Protein 4XG0 (pdb70)

Organism: Bordetella bronchiseptica (strain ATCC BAA-588 / NCTC 13252 / RB50) (NCBI:txid257310)

InterPro domains:
  IPR010737 Four-carbon acid sugar kinase, N-terminal domain [PF07005] (6-223)
  IPR031475 Four-carbon acid sugar kinase, nucleotide binding domain [PF17042] (238-391)
  IPR037051 Four-carbon acid sugar kinase, N-terminal domain superfamily [G3DSA:3.40.50.10840] (3-231)
  IPR042213 Four-carbon acid sugar kinase, nucleotide binding domain superfamily [G3DSA:3.40.980.20] (232-399)

Foldseek 3Di:
DAAAEEEEEAAQVQQVLLQVLLVLQAFAEEEDNAACPVVLVDCCSRVGHYYTHHHVFLLPDLVVSLVSLLVRLLVCVVRPHQAYEYAYALLQRGSRQSNQVSNLVSLHPLAAEEEFAAAQVQQWWADQQFTDRHPHGSCVDCQCPDPRTRDDGRRVCVVNVFEEDEADDPDALCNVLVVSSVRPRYYYYTDNDLVRLLSPLLVLLVVTRRYYYYYHSSNRNSVSQNVLLVVQDAAEEEEEADPAVLLVLLVVVVVVVPAAEDEDDLALLVPVVNLVVSLVVHVYHYYHFDDAHRPPDDRLHRLLSSLLSVLVCCVPPNYLAYEYEAPSNVVNVCVNQVFPDFAFDAALDVQWTWGATHDGDRGGGIYTYHYSNDDHNNSVVSVRSSSSRHHGD

Solvent-accessible surface area: 16261 Å² total; per-residue (Å²): 116,19,18,31,0,0,0,3,0,6,36,90,109,5,0,18,72,0,4,70,47,0,76,163,9,18,5,50,34,67,85,13,103,26,27,0,99,152,17,36,86,73,118,42,18,69,73,2,21,0,1,0,0,1,5,100,0,36,82,79,69,56,79,86,0,10,44,47,0,119,27,14,0,80,96,0,104,78,38,41,4,84,39,1,0,4,16,5,10,12,8,6,68,29,19,12,93,30,5,2,39,12,2,23,116,24,12,14,179,90,2,0,1,0,0,1,0,1,52,27,121,69,28,62,10,2,76,141,0,26,0,46,32,41,124,124,29,0,49,115,18,96,15,36,107,26,131,104,24,71,8,118,55,8,60,0,11,87,54,6,69,31,45,64,25,39,33,109,115,71,18,63,39,43,82,1,3,165,63,0,32,94,17,44,70,15,0,0,1,26,1,100,66,86,58,35,1,56,52,0,0,81,0,0,20,97,30,14,88,76,0,2,0,2,0,2,8,8,0,0,16,14,0,0,89,23,8,1,21,63,83,33,77,36,15,0,2,0,0,0,14,12,71,116,77,24,0,70,107,2,1,56,8,7,90,162,68,58,9,160,27,11,63,6,75,59,79,71,0,51,45,62,190,44,7,51,66,23,36,88,141,57,122,15,14,0,0,24,0,23,125,47,125,3,96,86,100,90,77,57,7,10,6,45,48,0,0,102,0,0,6,109,16,11,83,94,108,28,18,12,0,1,0,0,0,4,47,78,0,12,76,13,2,25,72,18,0,117,16,100,22,55,46,126,61,75,90,19,45,44,51,0,45,3,0,24,6,47,36,40,97,12,66,43,21,13,2,0,22,7,62,6,45,92,34,139,108,64,4,1,52,105,0,8,53,24,3,39,22,34,53,52,161

Secondary structure (DSSP, 8-state):
----EEEEESSHHHHHHHHHHHHHTT--EEE-SS-HHHHHHSGGGTT-SEEEEE---TTS-HHHHHHHHHHHHHHHHHTT--EEEEE--TT--SSHHHHHHHHHHHH-TT-EEEEE--BGGGTEEEETTEEEETTEEGGGSGGGG-SSS-----BHHHHHT-EEE---TT--HHHHHHHHHHTTTEEEE-BSSHHHHHHHHHHHHHHGGGEEEEE-HHHHHHHHHHHHHTT--SPEEEEE---SHHHHHHHHHHHHTT-EEE---HHHHT-HHHHHHHHHH--EEEEEPPSS--TTS-TTHHHHHHHHHHHHHHHHT--SEEEEESHHHHHHHHHHTT--EEEEEEEEETTEEEEEEESSTTTT-EEEEE-TT-S-TTHHHHHHHHHHTS---

Structure (mmCIF, N/CA/C/O backbone):
data_4XG0
#
_entry.id   4XG0
#
_cell.length_a   63.064
_cell.length_b   92.903
_cell.length_c   133.157
_cell.angle_alpha   90.000
_cell.angle_beta   90.000
_cell.angle_gamma   90.000
#
_symmetry.space_group_name_H-M   'C 2 2 21'
#
loop_
_entity.id
_entity.type
_entity.pdbx_description
1 polymer 'Uncharacterized protein'
2 non-polymer 'CITRIC ACID'
3 non-polymer 'CHLORIDE ION'
4 non-polymer 'SULFATE ION'
5 water water
#
loop_
_atom_site.group_PDB
_atom_site.id
_atom_site.type_symbol
_atom_site.label_atom_id
_atom_site.label_alt_id
_atom_site.label_comp_id
_atom_site.label_asym_id
_atom_site.label_entity_id
_atom_site.label_seq_id
_atom_site.pdbx_PDB_ins_code
_atom_site.Cartn_x
_atom_site.Cartn_y
_atom_site.Cartn_z
_atom_site.occupancy
_atom_site.B_iso_or_equiv
_atom_site.auth_seq_id
_atom_site.auth_comp_id
_atom_site.auth_asym_id
_atom_site.auth_atom_id
_atom_site.pdbx_PDB_model_num
ATOM 1 N N . GLY A 1 24 ? -5.919 7.384 -13.147 1.00 50.32 2 GLY A N 1
ATOM 2 C CA . GLY A 1 24 ? -6.497 6.061 -12.998 1.00 48.00 2 GLY A CA 1
ATOM 3 C C . GLY A 1 24 ? -6.218 5.187 -14.211 1.00 46.54 2 GLY A C 1
ATOM 4 O O . GLY A 1 24 ? -6.167 5.673 -15.355 1.00 47.79 2 GLY A O 1
ATOM 7 N N . GLY A 1 25 ? -6.033 3.891 -13.966 1.00 57.35 3 GLY A N 1
ATOM 8 C CA . GLY A 1 25 ? -5.746 2.949 -15.032 1.00 56.82 3 GLY A CA 1
ATOM 9 C C . GLY A 1 25 ? -4.285 3.035 -15.449 1.00 45.03 3 GLY A C 1
ATOM 10 O O . GLY A 1 25 ? -3.550 3.909 -14.977 1.00 49.04 3 GLY A O 1
ATOM 14 N N . PRO A 1 26 ? -3.847 2.120 -16.316 1.00 34.90 4 PRO A N 1
ATOM 15 C CA . PRO A 1 26 ? -2.416 2.030 -16.643 1.00 36.16 4 PRO A CA 1
ATOM 16 C C . PRO A 1 26 ? -1.879 3.307 -17.274 1.00 41.67 4 PRO A C 1
ATOM 17 O O . PRO A 1 26 ? -2.434 3.826 -18.250 1.00 44.40 4 PRO A O 1
ATOM 28 N N . TYR A 1 27 ? -0.813 3.817 -16.690 1.00 28.39 5 TYR A N 1
ATOM 29 C CA . TYR A 1 27 ? -0.184 5.041 -17.159 1.00 30.51 5 TYR A CA 1
ATOM 30 C C . TYR A 1 27 ? 1.168 4.776 -17.823 1.00 32.56 5 TYR A C 1
ATOM 31 O O . TYR A 1 27 ? 1.500 5.405 -18.832 1.00 25.39 5 TYR A O 1
ATOM 49 N N . ILE A 1 28 ? 1.946 3.852 -17.258 1.00 28.20 6 ILE A N 1
ATOM 50 C CA . ILE A 1 28 ? 3.292 3.545 -17.757 1.00 22.46 6 ILE A CA 1
ATOM 51 C C . ILE A 1 28 ? 3.355 2.103 -18.142 1.00 24.75 6 ILE A C 1
ATOM 52 O O . ILE A 1 28 ? 2.876 1.244 -17.425 1.00 25.07 6 ILE A O 1
ATOM 68 N N . GLY A 1 29 ? 3.910 1.825 -19.308 1.00 24.58 7 GLY A N 1
ATOM 69 C CA . GLY A 1 29 ? 4.187 0.466 -19.719 1.00 28.24 7 GLY A CA 1
ATOM 70 C C . GLY A 1 29 ? 5.694 0.237 -19.773 1.00 27.83 7 GLY A C 1
ATOM 71 O O . GLY A 1 29 ? 6.429 1.075 -20.289 1.00 28.22 7 GLY A O 1
ATOM 75 N N . ILE A 1 30 ? 6.143 -0.893 -19.236 1.00 24.74 8 ILE A N 1
ATOM 76 C CA . ILE A 1 30 ? 7.538 -1.320 -19.286 1.00 24.03 8 ILE A CA 1
ATOM 77 C C . ILE A 1 30 ? 7.645 -2.607 -20.133 1.00 26.95 8 ILE A C 1
ATOM 78 O O . ILE A 1 30 ? 7.088 -3.641 -19.785 1.00 27.24 8 ILE A O 1
ATOM 94 N N . VAL A 1 31 ? 8.329 -2.530 -21.280 1.00 26.14 9 VAL A N 1
ATOM 95 C CA . VAL A 1 31 ? 8.612 -3.705 -22.107 1.00 28.04 9 VAL A CA 1
ATOM 96 C C . VAL A 1 31 ? 10.086 -4.134 -21.947 1.00 27.07 9 VAL A C 1
ATOM 97 O O . VAL A 1 31 ? 10.986 -3.418 -22.387 1.00 26.03 9 VAL A O 1
ATOM 110 N N . ALA A 1 32 ? 10.326 -5.277 -21.303 1.00 27.72 10 ALA A N 1
ATOM 111 C CA . ALA A 1 32 ? 11.678 -5.803 -21.126 1.00 27.34 10 ALA A CA 1
ATOM 112 C C . ALA A 1 32 ? 11.891 -7.055 -21.935 1.00 31.11 10 ALA A C 1
ATOM 113 O O . ALA A 1 32 ? 10.963 -7.830 -22.130 1.00 30.98 10 ALA A O 1
ATOM 120 N N . ASP A 1 33 ? 13.122 -7.279 -22.391 1.00 29.79 11 ASP A N 1
ATOM 121 C CA . ASP A 1 33 ? 13.370 -8.449 -23.202 1.00 37.10 11 ASP A CA 1
ATOM 122 C C . ASP A 1 33 ? 13.672 -9.729 -22.414 1.00 32.85 11 ASP A C 1
ATOM 123 O O . ASP A 1 33 ? 13.802 -10.797 -22.999 1.00 33.82 11 ASP A O 1
ATOM 132 N N . ASP A 1 34 ? 13.751 -9.669 -21.093 1.00 31.18 12 ASP A N 1
ATOM 133 C CA . ASP A 1 34 ? 13.894 -10.910 -20.364 1.00 34.67 12 ASP A CA 1
ATOM 134 C C . ASP A 1 34 ? 13.258 -10.797 -18.980 1.00 33.36 12 ASP A C 1
ATOM 135 O O . ASP A 1 34 ? 12.895 -9.704 -18.544 1.00 30.08 12 ASP A O 1
ATOM 144 N N . LEU A 1 35 ? 13.090 -11.939 -18.327 1.00 33.10 13 LEU A N 1
ATOM 145 C CA . LEU A 1 35 ? 12.377 -11.984 -17.055 1.00 33.88 13 LEU A CA 1
ATOM 146 C C . LEU A 1 35 ? 13.120 -11.247 -15.953 1.00 30.94 13 LEU A C 1
ATOM 147 O O . LEU A 1 35 ? 12.517 -10.547 -15.144 1.00 29.86 13 LEU A O 1
ATOM 163 N N . THR A 1 36 ? 14.432 -11.418 -15.905 1.00 30.59 14 THR A N 1
ATOM 164 C CA . THR A 1 36 ? 15.213 -10.803 -14.854 1.00 28.97 14 THR A CA 1
ATOM 165 C C . THR A 1 36 ? 15.066 -9.282 -14.942 1.00 26.87 14 THR A C 1
ATOM 166 O O . THR A 1 36 ? 14.843 -8.604 -13.944 1.00 25.62 14 THR A O 1
ATOM 177 N N . GLY A 1 37 ? 15.187 -8.751 -16.155 1.00 26.61 15 GLY A N 1
ATOM 178 C CA . GLY A 1 37 ? 15.115 -7.319 -16.370 1.00 24.84 15 GLY A CA 1
ATOM 179 C C . GLY A 1 37 ? 13.735 -6.746 -16.088 1.00 24.50 15 GLY A C 1
ATOM 180 O O . GLY A 1 37 ? 13.606 -5.655 -15.525 1.00 24.78 15 GLY A O 1
ATOM 184 N N A SER A 1 38 ? 12.697 -7.499 -16.448 0.39 27.35 16 SER A N 1
ATOM 185 N N B SER A 1 38 ? 12.699 -7.468 -16.486 0.61 26.55 16 SER A N 1
ATOM 186 C CA A SER A 1 38 ? 11.326 -7.059 -16.215 0.39 27.42 16 SER A CA 1
ATOM 187 C CA B SER A 1 38 ? 11.355 -7.015 -16.208 0.61 26.08 16 SER A CA 1
ATOM 188 C C A SER A 1 38 ? 11.007 -6.925 -14.722 0.39 28.36 16 SER A C 1
ATOM 189 C C B SER A 1 38 ? 11.143 -6.837 -14.699 0.61 28.93 16 SER A C 1
ATOM 190 O O A SER A 1 38 ? 10.302 -6.001 -14.317 0.39 27.86 16 SER A O 1
ATOM 191 O O B SER A 1 38 ? 10.641 -5.802 -14.264 0.61 23.98 16 SER A O 1
ATOM 206 N N . GLY A 1 39 ? 11.537 -7.835 -13.913 1.00 26.00 17 GLY A N 1
ATOM 207 C CA . GLY A 1 39 ? 11.307 -7.804 -12.469 1.00 25.50 17 GLY A CA 1
ATOM 208 C C . GLY A 1 39 ? 12.140 -6.729 -11.805 1.00 24.73 17 GLY A C 1
ATOM 209 O O . GLY A 1 39 ? 11.711 -6.036 -10.885 1.00 23.33 17 GLY A O 1
ATOM 214 N N . ASP A 1 40 ? 13.377 -6.574 -12.255 1.00 23.12 18 ASP A N 1
ATOM 215 C CA . ASP A 1 40 ? 14.222 -5.598 -11.611 1.00 21.54 18 ASP A CA 1
ATOM 216 C C . ASP A 1 40 ? 13.693 -4.188 -11.845 1.00 21.77 18 ASP A C 1
ATOM 217 O O . ASP A 1 40 ? 13.618 -3.383 -10.906 1.00 23.77 18 ASP A O 1
ATOM 226 N N . THR A 1 41 ? 13.294 -3.893 -13.085 1.00 20.83 19 THR A N 1
ATOM 227 C CA . THR A 1 41 ? 12.824 -2.546 -13.433 1.00 21.50 19 THR A CA 1
ATOM 228 C C . THR A 1 41 ? 11.499 -2.272 -12.733 1.00 21.00 19 THR A C 1
ATOM 229 O O . THR A 1 41 ? 11.300 -1.226 -12.116 1.00 21.50 19 THR A O 1
ATOM 240 N N . ALA A 1 42 ? 10.614 -3.256 -12.768 1.00 21.28 20 ALA A N 1
ATOM 241 C CA . ALA A 1 42 ? 9.318 -3.085 -12.110 1.00 20.48 20 ALA A CA 1
ATOM 242 C C . ALA A 1 42 ? 9.454 -2.744 -10.629 1.00 19.38 20 ALA A C 1
ATOM 243 O O . ALA A 1 42 ? 8.697 -1.912 -10.127 1.00 18.67 20 ALA A O 1
ATOM 250 N N . VAL A 1 43 ? 10.385 -3.367 -9.910 1.00 19.34 21 VAL A N 1
ATOM 251 C CA . VAL A 1 43 ? 10.481 -3.063 -8.460 1.00 18.74 21 VAL A CA 1
ATOM 252 C C . VAL A 1 43 ? 10.932 -1.618 -8.243 1.00 16.48 21 VAL A C 1
ATOM 253 O O . VAL A 1 43 ? 10.561 -0.970 -7.287 1.00 19.24 21 VAL A O 1
ATOM 266 N N . GLN A 1 44 ? 11.704 -1.086 -9.192 1.00 19.76 22 GLN A N 1
ATOM 267 C CA . GLN A 1 44 ? 12.065 0.321 -9.083 1.00 18.00 22 GLN A CA 1
ATOM 268 C C . GLN A 1 44 ? 10.900 1.251 -9.146 1.00 21.01 22 GLN A C 1
ATOM 269 O O . GLN A 1 44 ? 10.907 2.279 -8.491 1.00 17.71 22 GLN A O 1
ATOM 283 N N . PHE A 1 45 ? 9.878 0.913 -9.953 1.00 21.20 23 PHE A N 1
ATOM 284 C CA . PHE A 1 45 ? 8.663 1.706 -9.949 1.00 17.12 23 PHE A CA 1
ATOM 285 C C . PHE A 1 45 ? 7.872 1.557 -8.680 1.00 18.37 23 PHE A C 1
ATOM 286 O O . PHE A 1 45 ? 7.356 2.546 -8.187 1.00 17.55 23 PHE A O 1
ATOM 303 N N . VAL A 1 46 ? 7.791 0.346 -8.133 1.00 16.12 24 VAL A N 1
ATOM 304 C CA . VAL A 1 46 ? 7.145 0.132 -6.847 1.00 18.79 24 VAL A CA 1
ATOM 305 C C . VAL A 1 46 ? 7.792 0.985 -5.753 1.00 15.47 24 VAL A C 1
ATOM 306 O O . VAL A 1 46 ? 7.104 1.549 -4.866 1.00 19.07 24 VAL A O 1
ATOM 319 N N . ARG A 1 47 ? 9.118 1.074 -5.807 1.00 19.64 25 ARG A N 1
ATOM 320 C CA . ARG A 1 47 ? 9.904 1.770 -4.785 1.00 18.27 25 ARG A CA 1
ATOM 321 C C . ARG A 1 47 ? 9.709 3.273 -4.851 1.00 20.40 25 ARG A C 1
ATOM 322 O O . ARG A 1 47 ? 9.898 3.981 -3.841 1.00 21.97 25 ARG A O 1
ATOM 343 N N . ALA A 1 48 ? 9.190 3.772 -5.968 1.00 18.24 26 ALA A N 1
ATOM 344 C CA . ALA A 1 48 ? 8.832 5.191 -6.129 1.00 16.37 26 ALA A CA 1
ATOM 345 C C . ALA A 1 48 ? 7.328 5.495 -5.924 1.00 18.79 26 ALA A C 1
ATOM 346 O O . ALA A 1 48 ? 6.829 6.606 -6.185 1.00 22.37 26 ALA A O 1
ATOM 353 N N . GLY A 1 49 ? 6.616 4.475 -5.457 1.00 16.97 27 GLY A N 1
ATOM 354 C CA . GLY A 1 49 ? 5.228 4.599 -5.104 1.00 17.53 27 GLY A CA 1
ATOM 355 C C . GLY A 1 49 ? 4.177 4.122 -6.077 1.00 19.44 27 GLY A C 1
ATOM 356 O O . GLY A 1 49 ? 2.994 4.156 -5.758 1.00 19.62 27 GLY A O 1
ATOM 360 N N . TRP A 1 50 ? 4.598 3.707 -7.261 1.00 16.04 28 TRP A N 1
ATOM 361 C CA . TRP A 1 50 ? 3.661 3.247 -8.283 1.00 19.01 28 TRP A CA 1
ATOM 362 C C . TRP A 1 50 ? 3.093 1.857 -7.986 1.00 20.99 28 TRP A C 1
ATOM 363 O O . TRP A 1 50 ? 3.837 0.921 -7.718 1.00 21.66 28 TRP A O 1
ATOM 384 N N . ALA A 1 51 ? 1.777 1.712 -8.085 1.00 19.45 29 ALA A N 1
ATOM 385 C CA . ALA A 1 51 ? 1.151 0.400 -8.054 1.00 21.46 29 ALA A CA 1
ATOM 386 C C . ALA A 1 51 ? 1.505 -0.310 -9.353 1.00 22.49 29 ALA A C 1
ATOM 387 O O . ALA A 1 51 ? 1.156 0.158 -10.447 1.00 22.89 29 ALA A O 1
ATOM 394 N N . THR A 1 52 ? 2.217 -1.427 -9.223 1.00 22.98 30 THR A N 1
ATOM 395 C CA . THR A 1 52 ? 2.921 -2.035 -10.363 1.00 23.53 30 THR A CA 1
ATOM 396 C C . THR A 1 52 ? 2.537 -3.502 -10.507 1.00 25.76 30 THR A C 1
ATOM 397 O O . THR A 1 52 ? 2.532 -4.249 -9.529 1.00 26.28 30 THR A O 1
ATOM 408 N N . GLN A 1 53 ? 2.163 -3.902 -11.714 1.00 27.24 31 GLN A N 1
ATOM 409 C CA . GLN A 1 53 ? 1.837 -5.282 -11.995 1.00 29.51 31 GLN A CA 1
ATOM 410 C C . GLN A 1 53 ? 2.876 -5.873 -12.924 1.00 29.68 31 GLN A C 1
ATOM 411 O O . GLN A 1 53 ? 3.369 -5.173 -13.793 1.00 28.72 31 GLN A O 1
ATOM 425 N N . LEU A 1 54 ? 3.202 -7.141 -12.722 1.00 30.97 32 LEU A N 1
ATOM 426 C CA . LEU A 1 54 ? 4.248 -7.820 -13.492 1.00 31.27 32 LEU A CA 1
ATOM 427 C C . LEU A 1 54 ? 3.687 -9.072 -14.118 1.00 33.96 32 LEU A C 1
ATOM 428 O O . LEU A 1 54 ? 3.000 -9.854 -13.436 1.00 35.50 32 LEU A O 1
ATOM 444 N N . SER A 1 55 ? 3.916 -9.239 -15.423 1.00 36.02 33 SER A N 1
ATOM 445 C CA . SER A 1 55 ? 3.620 -10.496 -16.120 1.00 42.94 33 SER A CA 1
ATOM 446 C C . SER A 1 55 ? 4.914 -11.277 -16.368 1.00 43.92 33 SER A C 1
ATOM 447 O O . SER A 1 55 ? 5.921 -10.704 -16.788 1.00 44.43 33 SER A O 1
ATOM 455 N N . VAL A 1 56 ? 4.871 -12.582 -16.102 1.00 45.85 34 VAL A N 1
ATOM 456 C CA . VAL A 1 56 ? 6.026 -13.454 -16.297 1.00 46.12 34 VAL A CA 1
ATOM 457 C C . VAL A 1 56 ? 6.034 -13.824 -17.761 1.00 48.24 34 VAL A C 1
ATOM 458 O O . VAL A 1 56 ? 6.972 -14.461 -18.255 1.00 54.78 34 VAL A O 1
ATOM 471 N N . GLY A 1 57 ? 4.971 -13.414 -18.448 1.00 51.05 35 GLY A N 1
ATOM 472 C CA . GLY A 1 57 ? 4.928 -13.445 -19.898 1.00 59.64 35 GLY A CA 1
ATOM 473 C C . GLY A 1 57 ? 4.592 -12.078 -20.494 1.00 56.68 35 GLY A C 1
ATOM 474 O O . GLY A 1 57 ? 5.184 -11.048 -20.121 1.00 40.85 35 GLY A O 1
ATOM 478 N N . GLY A 1 58 ? 3.619 -12.072 -21.409 1.00 73.05 36 GLY A N 1
ATOM 479 C CA . GLY A 1 58 ? 3.209 -10.863 -22.110 1.00 68.18 36 GLY A CA 1
ATOM 480 C C . GLY A 1 58 ? 2.044 -10.134 -21.456 1.00 70.14 36 GLY A C 1
ATOM 481 O O . GLY A 1 58 ? 1.607 -10.502 -20.363 1.00 67.96 36 GLY A O 1
ATOM 485 N N . ALA A 1 59 ? 1.523 -9.115 -22.141 1.00 49.90 37 ALA A N 1
ATOM 486 C CA . ALA A 1 59 ? 0.590 -8.169 -21.517 1.00 52.06 37 ALA A CA 1
ATOM 487 C C . ALA A 1 59 ? -0.866 -8.580 -21.635 1.00 56.47 37 ALA A C 1
ATOM 488 O O . ALA A 1 59 ? -1.686 -8.146 -20.837 1.00 52.46 37 ALA A O 1
ATOM 495 N N . GLU A 1 60 ? -1.186 -9.375 -22.652 1.00 62.25 38 GLU A N 1
ATOM 496 C CA . GLU A 1 60 ? -2.569 -9.750 -22.933 1.00 67.89 38 GLU A CA 1
ATOM 497 C C . GLU A 1 60 ? -3.251 -10.287 -21.677 1.00 72.50 38 GLU A C 1
ATOM 498 O O . GLU A 1 60 ? -4.285 -9.774 -21.244 1.00 65.79 38 GLU A O 1
ATOM 510 N N . GLN A 1 61 ? -2.659 -11.330 -21.106 1.00 86.27 39 GLN A N 1
ATOM 511 C CA . GLN A 1 61 ? -3.110 -11.886 -19.837 1.00 89.45 39 GLN A CA 1
ATOM 512 C C . GLN A 1 61 ? -3.464 -10.788 -18.837 1.00 85.39 39 GLN A C 1
ATOM 513 O O . GLN A 1 61 ? -4.573 -10.752 -18.296 1.00 81.01 39 GLN A O 1
ATOM 527 N N . ALA A 1 62 ? -2.505 -9.896 -18.601 1.00 78.19 40 ALA A N 1
ATOM 528 C CA . ALA A 1 62 ? -2.643 -8.839 -17.606 1.00 73.74 40 ALA A CA 1
ATOM 529 C C . ALA A 1 62 ? -3.799 -7.886 -17.911 1.00 68.42 40 ALA A C 1
ATOM 530 O O . ALA A 1 62 ? -4.590 -7.568 -17.023 1.00 67.78 40 ALA A O 1
ATOM 537 N N . LEU A 1 63 ? -3.895 -7.446 -19.166 1.00 53.87 41 LEU A N 1
ATOM 538 C CA . LEU A 1 63 ? -4.814 -6.373 -19.549 1.00 53.14 41 LEU A CA 1
ATOM 539 C C . LEU A 1 63 ? -6.280 -6.816 -19.615 1.00 57.64 41 LEU A C 1
ATOM 540 O O . LEU A 1 63 ? -7.186 -5.988 -19.502 1.00 62.69 41 LEU A O 1
ATOM 556 N N . ALA A 1 64 ? -6.512 -8.116 -19.774 1.00 61.62 42 ALA A N 1
ATOM 557 C CA . ALA A 1 64 ? -7.869 -8.659 -19.769 1.00 68.98 42 ALA A CA 1
ATOM 558 C C . ALA A 1 64 ? -8.466 -8.609 -18.364 1.00 69.86 42 ALA A C 1
ATOM 559 O O . ALA A 1 64 ? -9.664 -8.371 -18.190 1.00 70.90 42 ALA A O 1
ATOM 566 N N . ASP A 1 65 ? -7.620 -8.845 -17.368 1.00 68.08 43 ASP A N 1
ATOM 567 C CA . ASP A 1 65 ? -8.021 -8.823 -15.960 1.00 69.91 43 ASP A CA 1
ATOM 568 C C . ASP A 1 65 ? -8.467 -7.422 -15.545 1.00 68.05 43 ASP A C 1
ATOM 569 O O . ASP A 1 65 ? -7.809 -6.440 -15.866 1.00 66.32 43 ASP A O 1
ATOM 578 N N . PRO A 1 66 ? -9.590 -7.317 -14.823 1.00 78.66 44 PRO A N 1
ATOM 579 C CA . PRO A 1 66 ? -9.941 -5.983 -14.318 1.00 79.83 44 PRO A CA 1
ATOM 580 C C . PRO A 1 66 ? -9.002 -5.446 -13.231 1.00 76.02 44 PRO A C 1
ATOM 581 O O . PRO A 1 66 ? -9.229 -4.340 -12.745 1.00 74.44 44 PRO A O 1
ATOM 592 N N . ALA A 1 67 ? -7.962 -6.194 -12.871 1.00 91.90 45 ALA A N 1
ATOM 593 C CA . ALA A 1 67 ? -7.001 -5.727 -11.872 1.00 87.91 45 ALA A CA 1
ATOM 594 C C . ALA A 1 67 ? -6.007 -4.729 -12.459 1.00 85.89 45 ALA A C 1
ATOM 595 O O . ALA A 1 67 ? -5.262 -4.091 -11.716 1.00 84.32 45 ALA A O 1
ATOM 602 N N . VAL A 1 68 ? -5.987 -4.600 -13.785 1.00 73.72 46 VAL A N 1
ATOM 603 C CA . VAL A 1 68 ? -5.160 -3.585 -14.424 1.00 64.84 46 VAL A CA 1
ATOM 604 C C . VAL A 1 68 ? -5.820 -2.220 -14.332 1.00 62.34 46 VAL A C 1
ATOM 605 O O . VAL A 1 68 ? -5.191 -1.200 -14.589 1.00 66.95 46 VAL A O 1
ATOM 618 N N . ARG A 1 69 ? -7.098 -2.201 -13.984 1.00 72.95 47 ARG A N 1
ATOM 619 C CA . ARG A 1 69 ? -7.755 -0.949 -13.658 1.00 74.88 47 ARG A CA 1
ATOM 620 C C . ARG A 1 69 ? -7.009 -0.383 -12.464 1.00 71.33 47 ARG A C 1
ATOM 621 O O . ARG A 1 69 ? -6.780 0.825 -12.355 1.00 73.52 47 ARG A O 1
ATOM 625 N N . GLN A 1 70 ? -6.619 -1.287 -11.573 1.00 56.63 48 GLN A N 1
ATOM 626 C CA . GLN A 1 70 ? -5.934 -0.921 -10.351 1.00 53.37 48 GLN A CA 1
ATOM 627 C C . GLN A 1 70 ? -4.570 -0.343 -10.701 1.00 42.62 48 GLN A C 1
ATOM 628 O O . GLN A 1 70 ? -4.213 0.737 -10.234 1.00 47.44 48 GLN A O 1
ATOM 632 N N . ALA A 1 71 ? -3.823 -1.061 -11.534 1.00 40.33 49 ALA A N 1
ATOM 633 C CA . ALA A 1 71 ? -2.389 -0.773 -11.704 1.00 33.19 49 ALA A CA 1
ATOM 634 C C . ALA A 1 71 ? -2.066 0.442 -12.552 1.00 35.88 49 ALA A C 1
ATOM 635 O O . ALA A 1 71 ? -2.690 0.690 -13.586 1.00 36.95 49 ALA A O 1
ATOM 642 N N A GLU A 1 72 ? -1.069 1.211 -12.129 0.48 25.30 50 GLU A N 1
ATOM 643 N N B GLU A 1 72 ? -1.066 1.181 -12.077 0.52 25.29 50 GLU A N 1
ATOM 644 C CA A GLU A 1 72 ? -0.625 2.348 -12.920 0.48 24.60 50 GLU A CA 1
ATOM 645 C CA B GLU A 1 72 ? -0.546 2.374 -12.725 0.52 24.10 50 GLU A CA 1
ATOM 646 C C A GLU A 1 72 ? 0.625 2.043 -13.729 0.48 23.52 50 GLU A C 1
ATOM 647 C C B GLU A 1 72 ? 0.563 2.007 -13.717 0.52 23.61 50 GLU A C 1
ATOM 648 O O A GLU A 1 72 ? 0.937 2.754 -14.690 0.48 23.73 50 GLU A O 1
ATOM 649 O O B GLU A 1 72 ? 0.685 2.601 -14.802 0.52 23.67 50 GLU A O 1
ATOM 672 N N . VAL A 1 73 ? 1.340 0.985 -13.358 1.00 23.52 51 VAL A N 1
ATOM 673 C CA . VAL A 1 73 ? 2.492 0.517 -14.176 1.00 23.29 51 VAL A CA 1
ATOM 674 C C . VAL A 1 73 ? 2.315 -0.954 -14.488 1.00 25.22 51 VAL A C 1
ATOM 675 O O . VAL A 1 73 ? 2.012 -1.750 -13.604 1.00 25.87 51 VAL A O 1
ATOM 688 N N . LEU A 1 74 ? 2.482 -1.314 -15.765 1.00 26.27 52 LEU A N 1
ATOM 689 C CA . LEU A 1 74 ? 2.418 -2.715 -16.178 1.00 28.18 52 LEU A CA 1
ATOM 690 C C . LEU A 1 74 ? 3.732 -3.097 -16.834 1.00 29.39 52 LEU A C 1
ATOM 691 O O . LEU A 1 74 ? 4.116 -2.472 -17.807 1.00 27.26 52 LEU A O 1
ATOM 707 N N . ALA A 1 75 ? 4.398 -4.111 -16.277 1.00 27.85 53 ALA A N 1
ATOM 708 C CA . ALA A 1 75 ? 5.682 -4.614 -16.771 1.00 27.56 53 ALA A CA 1
ATOM 709 C C . ALA A 1 75 ? 5.566 -6.012 -17.356 1.00 29.77 53 ALA A C 1
ATOM 710 O O . ALA A 1 75 ? 4.933 -6.915 -16.789 1.00 31.20 53 ALA A O 1
ATOM 717 N N . VAL A 1 76 ? 6.179 -6.200 -18.528 1.00 30.21 54 VAL A N 1
ATOM 718 C CA . VAL A 1 76 ? 6.063 -7.449 -19.245 1.00 32.89 54 VAL A CA 1
ATOM 719 C C . VAL A 1 76 ? 7.425 -7.863 -19.791 1.00 32.11 54 VAL A C 1
ATOM 720 O O . VAL A 1 76 ? 8.298 -7.031 -19.954 1.00 30.41 54 VAL A O 1
ATOM 733 N N . THR A 1 77 ? 7.592 -9.155 -20.042 1.00 34.06 55 THR A N 1
ATOM 734 C CA . THR A 1 77 ? 8.789 -9.631 -20.707 1.00 33.99 55 THR A CA 1
ATOM 735 C C . THR A 1 77 ? 8.422 -10.231 -22.058 1.00 36.06 55 THR A C 1
ATOM 736 O O . THR A 1 77 ? 7.421 -10.959 -22.201 1.00 38.08 55 THR A O 1
ATOM 747 N N . THR A 1 78 ? 9.219 -9.923 -23.062 1.00 35.70 56 THR A N 1
ATOM 748 C CA . THR A 1 78 ? 8.964 -10.477 -24.391 1.00 39.16 56 THR A CA 1
ATOM 749 C C . THR A 1 78 ? 9.733 -11.779 -24.606 1.00 39.06 56 THR A C 1
ATOM 750 O O . THR A 1 78 ? 9.633 -12.383 -25.664 1.00 40.84 56 THR A O 1
ATOM 761 N N . HIS A 1 79 ? 10.514 -12.204 -23.611 1.00 38.38 57 HIS A N 1
ATOM 762 C CA . HIS A 1 79 ? 11.456 -13.337 -23.765 1.00 39.46 57 HIS A CA 1
ATOM 763 C C . HIS A 1 79 ? 12.126 -13.367 -25.131 1.00 40.02 57 HIS A C 1
ATOM 764 O O . HIS A 1 79 ? 12.209 -14.433 -25.750 1.00 42.04 57 HIS A O 1
ATOM 779 N N . SER A 1 80 ? 12.633 -12.226 -25.584 1.00 38.35 58 SER A N 1
ATOM 780 C CA . SER A 1 80 ? 13.076 -12.098 -26.974 1.00 38.96 58 SER A CA 1
ATOM 781 C C . SER A 1 80 ? 14.583 -11.936 -27.176 1.00 38.01 58 SER A C 1
ATOM 782 O O . SER A 1 80 ? 15.037 -11.853 -28.328 1.00 39.28 58 SER A O 1
ATOM 790 N N . ARG A 1 81 ? 15.369 -11.932 -26.099 1.00 36.79 59 ARG A N 1
ATOM 791 C CA . ARG A 1 81 ? 16.813 -11.655 -26.209 1.00 35.85 59 ARG A CA 1
ATOM 792 C C . ARG A 1 81 ? 17.576 -12.661 -27.106 1.00 37.97 59 ARG A C 1
ATOM 793 O O . ARG A 1 81 ? 18.430 -12.264 -27.915 1.00 37.38 59 ARG A O 1
ATOM 814 N N . PRO A 1 82 ? 17.263 -13.965 -26.987 1.00 39.53 60 PRO A N 1
ATOM 815 C CA . PRO A 1 82 ? 17.948 -14.927 -27.867 1.00 46.44 60 PRO A CA 1
ATOM 816 C C . PRO A 1 82 ? 17.236 -15.204 -29.193 1.00 47.16 60 PRO A C 1
ATOM 817 O O . PRO A 1 82 ? 17.658 -16.116 -29.914 1.00 44.82 60 PRO A O 1
ATOM 828 N N . LEU A 1 83 ? 16.196 -14.446 -29.527 1.00 42.66 61 LEU A N 1
ATOM 829 C CA . LEU A 1 83 ? 15.459 -14.689 -30.771 1.00 47.37 61 LEU A CA 1
ATOM 830 C C . LEU A 1 83 ? 16.109 -14.017 -31.968 1.00 46.93 61 LEU A C 1
ATOM 831 O O . LEU A 1 83 ? 16.932 -13.127 -31.815 1.00 42.39 61 LEU A O 1
ATOM 847 N N . ALA A 1 84 ? 15.702 -14.430 -33.166 1.00 54.98 62 ALA A N 1
ATOM 848 C CA . ALA A 1 84 ? 16.148 -13.777 -34.384 1.00 53.19 62 ALA A CA 1
ATOM 849 C C . ALA A 1 84 ? 15.366 -12.487 -34.591 1.00 52.88 62 ALA A C 1
ATOM 850 O O . ALA A 1 84 ? 14.237 -12.347 -34.118 1.00 52.17 62 ALA A O 1
ATOM 857 N N . ALA A 1 85 ? 15.978 -11.557 -35.320 1.00 45.70 63 ALA A N 1
ATOM 858 C CA . ALA A 1 85 ? 15.463 -10.194 -35.475 1.00 44.85 63 ALA A CA 1
ATOM 859 C C . ALA A 1 85 ? 13.960 -10.101 -35.746 1.00 45.45 63 ALA A C 1
ATOM 860 O O . ALA A 1 85 ? 13.219 -9.472 -34.983 1.00 43.49 63 ALA A O 1
ATOM 867 N N . ALA A 1 86 ? 13.499 -10.724 -36.823 1.00 48.99 64 ALA A N 1
ATOM 868 C CA . ALA A 1 86 ? 12.122 -10.545 -37.246 1.00 55.28 64 ALA A CA 1
ATOM 869 C C . ALA A 1 86 ? 11.149 -11.138 -36.226 1.00 50.24 64 ALA A C 1
ATOM 870 O O . ALA A 1 86 ? 10.022 -10.676 -36.105 1.00 53.85 64 ALA A O 1
ATOM 877 N N . ASP A 1 87 ? 11.575 -12.173 -35.511 1.00 49.98 65 ASP A N 1
ATOM 878 C CA . ASP A 1 87 ? 10.708 -12.792 -34.514 1.00 49.68 65 ASP A CA 1
ATOM 879 C C . ASP A 1 87 ? 10.663 -11.909 -33.275 1.00 45.73 65 ASP A C 1
ATOM 880 O O . ASP A 1 87 ? 9.615 -11.748 -32.662 1.00 45.19 65 ASP A O 1
ATOM 889 N N . ALA A 1 88 ? 11.818 -11.366 -32.920 1.00 43.26 66 ALA A N 1
ATOM 890 C CA . ALA A 1 88 ? 11.941 -10.473 -31.771 1.00 39.69 66 ALA A CA 1
ATOM 891 C C . ALA A 1 88 ? 11.111 -9.217 -32.018 1.00 39.35 66 ALA A C 1
ATOM 892 O O . ALA A 1 88 ? 10.363 -8.773 -31.149 1.00 42.65 66 ALA A O 1
ATOM 899 N N . ALA A 1 89 ? 11.266 -8.636 -33.203 1.00 40.55 67 ALA A N 1
ATOM 900 C CA . ALA A 1 89 ? 10.509 -7.458 -33.601 1.00 40.35 67 ALA A CA 1
ATOM 901 C C . ALA A 1 89 ? 9.029 -7.748 -33.504 1.00 47.32 67 ALA A C 1
ATOM 902 O O . ALA A 1 89 ? 8.255 -6.924 -33.002 1.00 48.80 67 ALA A O 1
ATOM 909 N N . ALA A 1 90 ? 8.632 -8.931 -33.966 1.00 44.72 68 ALA A N 1
ATOM 910 C CA . ALA A 1 90 ? 7.227 -9.307 -33.964 1.00 46.76 68 ALA A CA 1
ATOM 911 C C . ALA A 1 90 ? 6.601 -9.223 -32.567 1.00 44.48 68 ALA A C 1
ATOM 912 O O . ALA A 1 90 ? 5.558 -8.595 -32.377 1.00 44.57 68 ALA A O 1
ATOM 919 N N . VAL A 1 91 ? 7.212 -9.899 -31.608 1.00 45.69 69 VAL A N 1
ATOM 920 C CA . VAL A 1 91 ? 6.661 -9.927 -30.255 1.00 40.88 69 VAL A CA 1
ATOM 921 C C . VAL A 1 91 ? 6.620 -8.516 -29.660 1.00 39.77 69 VAL A C 1
ATOM 922 O O . VAL A 1 91 ? 5.639 -8.139 -29.018 1.00 40.11 69 VAL A O 1
ATOM 935 N N . VAL A 1 92 ? 7.669 -7.734 -29.899 1.00 36.80 70 VAL A N 1
ATOM 936 C CA . VAL A 1 92 ? 7.782 -6.371 -29.350 1.00 38.24 70 VAL A CA 1
ATOM 937 C C . VAL A 1 92 ? 6.687 -5.425 -29.898 1.00 39.05 70 VAL A C 1
ATOM 938 O O . VAL A 1 92 ? 6.063 -4.703 -29.151 1.00 40.27 70 VAL A O 1
ATOM 951 N N . ARG A 1 93 ? 6.409 -5.459 -31.197 1.00 37.90 71 ARG A N 1
ATOM 952 C CA . ARG A 1 93 ? 5.394 -4.559 -31.768 1.00 39.52 71 ARG A CA 1
ATOM 953 C C . ARG A 1 93 ? 3.992 -4.881 -31.247 1.00 44.69 71 ARG A C 1
ATOM 954 O O . ARG A 1 93 ? 3.118 -3.997 -31.101 1.00 40.90 71 ARG A O 1
ATOM 975 N N . GLY A 1 94 ? 3.776 -6.161 -30.973 1.00 41.47 72 GLY A N 1
ATOM 976 C CA . GLY A 1 94 ? 2.492 -6.628 -30.499 1.00 42.81 72 GLY A CA 1
ATOM 977 C C . GLY A 1 94 ? 2.222 -6.218 -29.069 1.00 40.06 72 GLY A C 1
ATOM 978 O O . GLY A 1 94 ? 1.082 -5.954 -28.722 1.00 40.87 72 GLY A O 1
ATOM 982 N N . GLU A 1 95 ? 3.263 -6.179 -28.260 1.00 37.11 73 GLU A N 1
ATOM 983 C CA . GLU A 1 95 ? 3.079 -5.798 -26.854 1.00 34.61 73 GLU A CA 1
ATOM 984 C C . GLU A 1 95 ? 2.911 -4.281 -26.783 1.00 35.02 73 GLU A C 1
ATOM 985 O O . GLU A 1 95 ? 2.067 -3.767 -26.028 1.00 35.10 73 GLU A O 1
ATOM 997 N N . VAL A 1 96 ? 3.708 -3.554 -27.564 1.00 34.53 74 VAL A N 1
ATOM 998 C CA . VAL A 1 96 ? 3.596 -2.096 -27.568 1.00 32.58 74 VAL A CA 1
ATOM 999 C C . VAL A 1 96 ? 2.195 -1.664 -28.032 1.00 43.62 74 VAL A C 1
ATOM 1000 O O . VAL A 1 96 ? 1.581 -0.763 -27.443 1.00 34.67 74 VAL A O 1
ATOM 1013 N N . GLU A 1 97 ? 1.656 -2.326 -29.053 1.00 44.13 75 GLU A N 1
ATOM 1014 C CA . GLU A 1 97 ? 0.280 -2.052 -29.463 1.00 44.71 75 GLU A CA 1
ATOM 1015 C C . GLU A 1 97 ? -0.734 -2.296 -28.336 1.00 42.24 75 GLU A C 1
ATOM 1016 O O . GLU A 1 97 ? -1.611 -1.464 -28.068 1.00 41.26 75 GLU A O 1
ATOM 1028 N N . ARG A 1 98 ? -0.627 -3.442 -27.676 1.00 45.12 76 ARG A N 1
ATOM 1029 C CA . ARG A 1 98 ? -1.546 -3.751 -26.579 1.00 39.74 76 ARG A CA 1
ATOM 1030 C C . ARG A 1 98 ? -1.509 -2.682 -25.473 1.00 40.93 76 ARG A C 1
ATOM 1031 O O . ARG A 1 98 ? -2.557 -2.283 -24.956 1.00 41.56 76 ARG A O 1
ATOM 1052 N N . LEU A 1 99 ? -0.308 -2.238 -25.107 1.00 35.94 77 LEU A N 1
ATOM 1053 C CA . LEU A 1 99 ? -0.147 -1.249 -24.032 1.00 33.96 77 LEU A CA 1
ATOM 1054 C C . LEU A 1 99 ? -0.763 0.092 -24.444 1.00 35.94 77 LEU A C 1
ATOM 1055 O O . LEU A 1 99 ? -1.447 0.733 -23.666 1.00 35.77 77 LEU A O 1
ATOM 1071 N N . ARG A 1 100 ? -0.535 0.512 -25.681 1.00 34.68 78 ARG A N 1
ATOM 1072 C CA . ARG A 1 100 ? -1.093 1.778 -26.109 1.00 38.97 78 ARG A CA 1
ATOM 1073 C C . ARG A 1 100 ? -2.613 1.668 -26.178 1.00 43.70 78 ARG A C 1
ATOM 1074 O O . ARG A 1 100 ? -3.336 2.509 -25.638 1.00 44.18 78 ARG A O 1
ATOM 1095 N N . ALA A 1 101 ? -3.097 0.617 -26.833 1.00 45.41 79 ALA A N 1
ATOM 1096 C CA . ALA A 1 101 ? -4.524 0.356 -26.878 1.00 52.68 79 ALA A CA 1
ATOM 1097 C C . ALA A 1 101 ? -5.114 0.462 -25.483 1.00 55.36 79 ALA A C 1
ATOM 1098 O O . ALA A 1 101 ? -6.246 0.929 -25.330 1.00 57.09 79 ALA A O 1
ATOM 1105 N N . ALA A 1 102 ? -4.350 0.040 -24.473 1.00 55.86 80 ALA A N 1
ATOM 1106 C CA . ALA A 1 102 ? -4.844 -0.012 -23.091 1.00 50.93 80 ALA A CA 1
ATOM 1107 C C . ALA A 1 102 ? -4.778 1.321 -22.345 1.00 48.66 80 ALA A C 1
ATOM 1108 O O . ALA A 1 102 ? -5.092 1.377 -21.168 1.00 43.77 80 ALA A O 1
ATOM 1115 N N . GLY A 1 103 ? -4.372 2.387 -23.023 1.00 47.90 81 GLY A N 1
ATOM 1116 C CA . GLY A 1 103 ? -4.371 3.701 -22.407 1.00 48.36 81 GLY A CA 1
ATOM 1117 C C . GLY A 1 103 ? -3.044 4.174 -21.828 1.00 35.02 81 GLY A C 1
ATOM 1118 O O . GLY A 1 103 ? -2.975 5.280 -21.308 1.00 38.23 81 GLY A O 1
ATOM 1122 N N . VAL A 1 104 ? -2.000 3.346 -21.902 1.00 33.71 82 VAL A N 1
ATOM 1123 C CA . VAL A 1 104 ? -0.679 3.727 -21.430 1.00 36.57 82 VAL A CA 1
ATOM 1124 C C . VAL A 1 104 ? -0.196 4.977 -22.139 1.00 34.23 82 VAL A C 1
ATOM 1125 O O . VAL A 1 104 ? -0.382 5.128 -23.349 1.00 31.35 82 VAL A O 1
ATOM 1138 N N . GLN A 1 105 ? 0.372 5.900 -21.375 1.00 28.10 83 GLN A N 1
ATOM 1139 C CA . GLN A 1 105 ? 0.820 7.189 -21.910 1.00 33.19 83 GLN A CA 1
ATOM 1140 C C . GLN A 1 105 ? 2.325 7.435 -21.797 1.00 29.97 83 GLN A C 1
ATOM 1141 O O . GLN A 1 105 ? 2.832 8.421 -22.343 1.00 27.20 83 GLN A O 1
ATOM 1155 N N . ARG A 1 106 ? 3.019 6.577 -21.060 1.00 29.08 84 ARG A N 1
ATOM 1156 C CA . ARG A 1 106 ? 4.481 6.590 -21.075 1.00 29.17 84 ARG A CA 1
ATOM 1157 C C . ARG A 1 106 ? 4.986 5.174 -21.328 1.00 30.79 84 ARG A C 1
ATOM 1158 O O . ARG A 1 106 ? 4.476 4.219 -20.753 1.00 27.26 84 ARG A O 1
ATOM 1179 N N . LEU A 1 107 ? 5.992 5.050 -22.181 1.00 24.14 85 LEU A N 1
ATOM 1180 C CA . LEU A 1 107 ? 6.595 3.761 -22.499 1.00 22.50 85 LEU A CA 1
ATOM 1181 C C . LEU A 1 107 ? 8.089 3.721 -22.169 1.00 22.31 85 LEU A C 1
ATOM 1182 O O . LEU A 1 107 ? 8.831 4.612 -22.598 1.00 26.10 85 LEU A O 1
ATOM 1198 N N . TYR A 1 108 ? 8.530 2.682 -21.449 1.00 23.33 86 TYR A N 1
ATOM 1199 C CA . TYR A 1 108 ? 9.951 2.470 -21.167 1.00 18.95 86 TYR A CA 1
ATOM 1200 C C . TYR A 1 108 ? 10.329 1.109 -21.733 1.00 22.18 86 TYR A C 1
ATOM 1201 O O . TYR A 1 108 ? 9.713 0.090 -21.405 1.00 23.48 86 TYR A O 1
ATOM 1219 N N . LYS A 1 109 ? 11.318 1.087 -22.621 1.00 20.70 87 LYS A N 1
ATOM 1220 C CA . LYS A 1 109 ? 11.818 -0.175 -23.128 1.00 18.68 87 LYS A CA 1
ATOM 1221 C C . LYS A 1 109 ? 13.105 -0.563 -22.401 1.00 21.70 87 LYS A C 1
ATOM 1222 O O . LYS A 1 109 ? 14.101 0.165 -22.439 1.00 20.62 87 LYS A O 1
ATOM 1241 N N . LYS A 1 110 ? 13.059 -1.694 -21.703 1.00 20.35 88 LYS A N 1
ATOM 1242 C CA . LYS A 1 110 ? 14.140 -2.172 -20.854 1.00 19.23 88 LYS A CA 1
ATOM 1243 C C . LYS A 1 110 ? 14.961 -3.218 -21.595 1.00 21.07 88 LYS A C 1
ATOM 1244 O O . LYS A 1 110 ? 14.444 -4.271 -22.009 1.00 23.52 88 LYS A O 1
ATOM 1263 N N . VAL A 1 111 ? 16.239 -2.873 -21.795 1.00 22.79 89 VAL A N 1
ATOM 1264 C CA . VAL A 1 111 ? 17.192 -3.696 -22.515 1.00 21.51 89 VAL A CA 1
ATOM 1265 C C . VAL A 1 111 ? 18.406 -4.054 -21.644 1.00 21.79 89 VAL A C 1
ATOM 1266 O O . VAL A 1 111 ? 18.541 -3.572 -20.518 1.00 23.59 89 VAL A O 1
ATOM 1279 N N . ASP A 1 112 ? 19.234 -4.976 -22.146 1.00 22.12 90 ASP A N 1
ATOM 1280 C CA . ASP A 1 112 ? 20.522 -5.295 -21.541 1.00 22.71 90 ASP A CA 1
ATOM 1281 C C . ASP A 1 112 ? 21.388 -4.039 -21.577 1.00 24.66 90 ASP A C 1
ATOM 1282 O O . ASP A 1 112 ? 21.476 -3.351 -22.621 1.00 23.58 90 ASP A O 1
ATOM 1291 N N . SER A 1 113 ? 22.053 -3.773 -20.463 1.00 24.46 91 SER A N 1
ATOM 1292 C CA . SER A 1 113 ? 23.060 -2.713 -20.417 1.00 20.24 91 SER A CA 1
ATOM 1293 C C . SER A 1 113 ? 24.167 -2.977 -21.400 1.00 21.91 91 SER A C 1
ATOM 1294 O O . SER A 1 113 ? 24.790 -2.027 -21.863 1.00 25.33 91 SER A O 1
ATOM 1302 N N . THR A 1 114 ? 24.445 -4.257 -21.668 1.00 20.61 92 THR A N 1
ATOM 1303 C CA . THR A 1 114 ? 25.514 -4.594 -22.594 1.00 22.47 92 THR A CA 1
ATOM 1304 C C . THR A 1 114 ? 25.050 -4.960 -24.001 1.00 24.79 92 THR A C 1
ATOM 1305 O O . THR A 1 114 ? 25.797 -5.603 -24.751 1.00 28.77 92 THR A O 1
ATOM 1316 N N . LEU A 1 115 ? 23.854 -4.507 -24.382 1.00 23.33 93 LEU A N 1
ATOM 1317 C CA . LEU A 1 115 ? 23.395 -4.533 -25.785 1.00 25.38 93 LEU A CA 1
ATOM 1318 C C . LEU A 1 115 ? 23.048 -5.896 -26.382 1.00 25.48 93 LEU A C 1
ATOM 1319 O O . LEU A 1 115 ? 22.824 -5.961 -27.579 1.00 30.65 93 LEU A O 1
ATOM 1335 N N . ARG A 1 116 ? 23.025 -6.964 -25.582 1.00 24.85 94 ARG A N 1
ATOM 1336 C CA . ARG A 1 116 ? 22.748 -8.281 -26.121 1.00 28.73 94 ARG A CA 1
ATOM 1337 C C . ARG A 1 116 ? 21.291 -8.326 -26.524 1.00 33.77 94 ARG A C 1
ATOM 1338 O O . ARG A 1 116 ? 20.410 -7.882 -25.772 1.00 32.75 94 ARG A O 1
ATOM 1359 N N . GLY A 1 117 ? 21.044 -8.827 -27.725 1.00 30.92 95 GLY A N 1
ATOM 1360 C CA . GLY A 1 117 ? 19.710 -8.944 -28.268 1.00 30.00 95 GLY A CA 1
ATOM 1361 C C . GLY A 1 117 ? 19.617 -8.454 -29.702 1.00 35.38 95 GLY A C 1
ATOM 1362 O O . GLY A 1 117 ? 20.616 -8.036 -30.285 1.00 36.36 95 GLY A O 1
ATOM 1366 N N . ALA A 1 118 ? 18.407 -8.522 -30.263 1.00 40.85 96 ALA A N 1
ATOM 1367 C CA . ALA A 1 118 ? 18.089 -7.923 -31.556 1.00 46.89 96 ALA A CA 1
ATOM 1368 C C . ALA A 1 118 ? 17.852 -6.429 -31.371 1.00 40.86 96 ALA A C 1
ATOM 1369 O O . ALA A 1 118 ? 16.732 -5.920 -31.532 1.00 35.15 96 ALA A O 1
ATOM 1376 N N . PHE A 1 119 ? 18.933 -5.732 -31.048 1.00 29.58 97 PHE A N 1
ATOM 1377 C CA . PHE A 1 119 ? 18.860 -4.419 -30.450 1.00 28.74 97 PHE A CA 1
ATOM 1378 C C . PHE A 1 119 ? 18.124 -3.416 -31.325 1.00 29.42 97 PHE A C 1
ATOM 1379 O O . PHE A 1 119 ? 17.131 -2.807 -30.878 1.00 30.91 97 PHE A O 1
ATOM 1396 N N . LYS A 1 120 ? 18.588 -3.256 -32.573 1.00 29.85 98 LYS A N 1
ATOM 1397 C CA . LYS A 1 120 ? 17.989 -2.289 -33.465 1.00 30.87 98 LYS A CA 1
ATOM 1398 C C . LYS A 1 120 ? 16.609 -2.731 -33.870 1.00 32.42 98 LYS A C 1
ATOM 1399 O O . LYS A 1 120 ? 15.715 -1.912 -33.976 1.00 32.55 98 LYS A O 1
ATOM 1418 N N . ALA A 1 121 ? 16.427 -4.025 -34.086 1.00 33.87 99 ALA A N 1
ATOM 1419 C CA . ALA A 1 121 ? 15.161 -4.518 -34.623 1.00 35.96 99 ALA A CA 1
ATOM 1420 C C . ALA A 1 121 ? 14.026 -4.193 -33.647 1.00 34.53 99 ALA A C 1
ATOM 1421 O O . ALA A 1 121 ? 12.968 -3.716 -34.046 1.00 35.65 99 ALA A O 1
ATOM 1428 N N . GLU A 1 122 ? 14.295 -4.408 -32.367 1.00 32.20 100 GLU A N 1
ATOM 1429 C CA . GLU A 1 122 ? 13.251 -4.244 -31.325 1.00 30.89 100 GLU A CA 1
ATOM 1430 C C . GLU A 1 122 ? 12.986 -2.764 -31.111 1.00 29.62 100 GLU A C 1
ATOM 1431 O O . GLU A 1 122 ? 11.839 -2.357 -30.948 1.00 32.39 100 GLU A O 1
ATOM 1443 N N . ILE A 1 123 ? 14.030 -1.940 -31.179 1.00 28.58 101 ILE A N 1
ATOM 1444 C CA . ILE A 1 123 ? 13.854 -0.496 -30.995 1.00 30.22 101 ILE A CA 1
ATOM 1445 C C . ILE A 1 123 ? 13.011 0.143 -32.087 1.00 34.44 101 ILE A C 1
ATOM 1446 O O . ILE A 1 123 ? 12.072 0.868 -31.798 1.00 29.87 101 ILE A O 1
ATOM 1462 N N . ASP A 1 124 ? 13.326 -0.118 -33.353 1.00 33.91 102 ASP A N 1
ATOM 1463 C CA . ASP A 1 124 ? 12.484 0.382 -34.424 1.00 35.64 102 ASP A CA 1
ATOM 1464 C C . ASP A 1 124 ? 11.033 -0.082 -34.333 1.00 37.39 102 ASP A C 1
ATOM 1465 O O . ASP A 1 124 ? 10.120 0.700 -34.540 1.00 36.99 102 ASP A O 1
ATOM 1474 N N . ALA A 1 125 ? 10.819 -1.352 -34.019 1.00 35.97 103 ALA A N 1
ATOM 1475 C CA . ALA A 1 125 ? 9.471 -1.889 -33.946 1.00 37.43 103 ALA A CA 1
ATOM 1476 C C . ALA A 1 125 ? 8.699 -1.218 -32.812 1.00 35.73 103 ALA A C 1
ATOM 1477 O O . ALA A 1 125 ? 7.530 -0.896 -32.949 1.00 37.11 103 ALA A O 1
ATOM 1484 N N . ALA A 1 126 ? 9.380 -0.972 -31.703 1.00 32.71 104 ALA A N 1
ATOM 1485 C CA . ALA A 1 126 ? 8.705 -0.385 -30.546 1.00 31.84 104 ALA A CA 1
ATOM 1486 C C . ALA A 1 126 ? 8.341 1.068 -30.837 1.00 31.57 104 ALA A C 1
ATOM 1487 O O . ALA A 1 126 ? 7.238 1.507 -30.561 1.00 34.13 104 ALA A O 1
ATOM 1494 N N . ARG A 1 127 ? 9.268 1.815 -31.406 1.00 33.71 105 ARG A N 1
ATOM 1495 C CA . ARG A 1 127 ? 9.059 3.242 -31.600 1.00 32.06 105 ARG A CA 1
ATOM 1496 C C . ARG A 1 127 ? 7.966 3.517 -32.620 1.00 39.34 105 ARG A C 1
ATOM 1497 O O . ARG A 1 127 ? 7.168 4.450 -32.480 1.00 36.07 105 ARG A O 1
ATOM 1518 N N . LEU A 1 128 ? 7.952 2.713 -33.667 1.00 38.38 106 LEU A N 1
ATOM 1519 C CA . LEU A 1 128 ? 6.947 2.872 -34.712 1.00 42.99 106 LEU A CA 1
ATOM 1520 C C . LEU A 1 128 ? 5.559 2.536 -34.162 1.00 44.45 106 LEU A C 1
ATOM 1521 O O . LEU A 1 128 ? 4.568 3.187 -34.495 1.00 45.27 106 LEU A O 1
ATOM 1537 N N . ALA A 1 129 ? 5.502 1.520 -33.308 1.00 42.79 107 ALA A N 1
ATOM 1538 C CA . ALA A 1 129 ? 4.238 1.070 -32.750 1.00 40.52 107 ALA A CA 1
ATOM 1539 C C . ALA A 1 129 ? 3.710 2.091 -31.753 1.00 40.86 107 ALA A C 1
ATOM 1540 O O . ALA A 1 129 ? 2.494 2.186 -31.537 1.00 40.55 107 ALA A O 1
ATOM 1547 N N . TRP A 1 130 ? 4.628 2.849 -31.145 1.00 36.60 108 TRP A N 1
ATOM 1548 C CA . TRP A 1 130 ? 4.258 3.825 -30.115 1.00 46.20 108 TRP A CA 1
ATOM 1549 C C . TRP A 1 130 ? 3.683 5.083 -30.758 1.00 44.04 108 TRP A C 1
ATOM 1550 O O . TRP A 1 130 ? 2.648 5.583 -30.331 1.00 41.11 108 TRP A O 1
ATOM 1571 N N . GLY A 1 131 ? 4.327 5.586 -31.803 1.00 41.08 109 GLY A N 1
ATOM 1572 C CA . GLY A 1 131 ? 3.760 6.722 -32.517 1.00 51.54 109 GLY A CA 1
ATOM 1573 C C . GLY A 1 131 ? 4.644 7.224 -33.638 1.00 49.21 109 GLY A C 1
ATOM 1574 O O . GLY A 1 131 ? 5.843 6.951 -33.666 1.00 46.94 109 GLY A O 1
ATOM 1578 N N . GLU A 1 132 ? 4.056 7.977 -34.558 1.00 62.06 110 GLU A N 1
ATOM 1579 C CA . GLU A 1 132 ? 4.807 8.477 -35.696 1.00 64.54 110 GLU A CA 1
ATOM 1580 C C . GLU A 1 132 ? 5.830 9.509 -35.241 1.00 58.70 110 GLU A C 1
ATOM 1581 O O . GLU A 1 132 ? 6.966 9.522 -35.713 1.00 60.56 110 GLU A O 1
ATOM 1593 N N . ASP A 1 133 ? 5.433 10.354 -34.298 1.00 55.45 111 ASP A N 1
ATOM 1594 C CA . ASP A 1 133 ? 6.331 11.359 -33.743 1.00 55.98 111 ASP A CA 1
ATOM 1595 C C . ASP A 1 133 ? 7.180 10.812 -32.590 1.00 43.80 111 ASP A C 1
ATOM 1596 O O . ASP A 1 133 ? 7.792 11.587 -31.876 1.00 43.06 111 ASP A O 1
ATOM 1605 N N . ALA A 1 134 ? 7.221 9.499 -32.406 1.00 38.22 112 ALA A N 1
ATOM 1606 C CA . ALA A 1 134 ? 7.946 8.949 -31.253 1.00 34.72 112 ALA A CA 1
ATOM 1607 C C . ALA A 1 134 ? 9.452 9.136 -31.423 1.00 33.70 112 ALA A C 1
ATOM 1608 O O . ALA A 1 134 ? 9.989 9.123 -32.552 1.00 34.99 112 ALA A O 1
ATOM 1615 N N . ILE A 1 135 ? 10.132 9.386 -30.316 1.00 31.89 113 ILE A N 1
ATOM 1616 C CA . ILE A 1 135 ? 11.600 9.474 -30.334 1.00 34.48 113 ILE A CA 1
ATOM 1617 C C . ILE A 1 135 ? 12.109 8.356 -29.442 1.00 32.33 113 ILE A C 1
ATOM 1618 O O . ILE A 1 135 ? 11.683 8.233 -28.280 1.00 29.74 113 ILE A O 1
ATOM 1634 N N . ALA A 1 136 ? 13.010 7.525 -29.954 1.00 31.61 114 ALA A N 1
ATOM 1635 C CA . ALA A 1 136 ? 13.627 6.505 -29.105 1.00 31.14 114 ALA A CA 1
ATOM 1636 C C . ALA A 1 136 ? 14.865 7.161 -28.556 1.00 30.75 114 ALA A C 1
ATOM 1637 O O . ALA A 1 136 ? 15.748 7.546 -29.329 1.00 29.03 114 ALA A O 1
ATOM 1644 N N . VAL A 1 137 ? 14.922 7.286 -27.234 1.00 23.27 115 VAL A N 1
ATOM 1645 C CA . VAL A 1 137 ? 16.015 7.950 -26.546 1.00 22.36 115 VAL A CA 1
ATOM 1646 C C . VAL A 1 137 ? 16.817 6.867 -25.862 1.00 20.11 115 VAL A C 1
ATOM 1647 O O . VAL A 1 137 ? 16.424 6.331 -24.821 1.00 22.15 115 VAL A O 1
ATOM 1660 N N . VAL A 1 138 ? 17.950 6.548 -26.456 1.00 22.77 116 VAL A N 1
ATOM 1661 C CA . VAL A 1 138 ? 18.641 5.313 -26.142 1.00 23.11 116 VAL A CA 1
ATOM 1662 C C . VAL A 1 138 ? 19.847 5.579 -25.261 1.00 19.10 116 VAL A C 1
ATOM 1663 O O . VAL A 1 138 ? 20.794 6.303 -25.643 1.00 22.27 116 VAL A O 1
ATOM 1676 N N . CYS A 1 139 ? 19.828 4.987 -24.077 1.00 19.39 117 CYS A N 1
ATOM 1677 C CA . CYS A 1 139 ? 20.961 5.102 -23.166 1.00 21.15 117 CYS A CA 1
ATOM 1678 C C . CYS A 1 139 ? 20.987 3.914 -22.182 1.00 21.40 117 CYS A C 1
ATOM 1679 O O . CYS A 1 139 ? 20.382 3.953 -21.104 1.00 19.54 117 CYS A O 1
ATOM 1687 N N . PRO A 1 140 ? 21.739 2.872 -22.524 1.00 20.51 118 PRO A N 1
ATOM 1688 C CA . PRO A 1 140 ? 21.666 1.669 -21.685 1.00 20.90 118 PRO A CA 1
ATOM 1689 C C . PRO A 1 140 ? 22.619 1.702 -20.475 1.00 17.30 118 PRO A C 1
ATOM 1690 O O . PRO A 1 140 ? 22.882 0.671 -19.834 1.00 18.58 118 PRO A O 1
ATOM 1701 N N . ALA A 1 141 ? 23.178 2.855 -20.189 1.00 19.87 119 ALA A N 1
ATOM 1702 C CA . ALA A 1 141 ? 24.100 2.977 -19.040 1.00 19.56 119 ALA A CA 1
ATOM 1703 C C . ALA A 1 141 ? 23.515 2.463 -17.746 1.00 19.21 119 ALA A C 1
ATOM 1704 O O . ALA A 1 141 ? 22.315 2.631 -17.469 1.00 17.66 119 ALA A O 1
ATOM 1711 N N . PHE A 1 142 ? 24.394 1.906 -16.907 1.00 19.36 120 PHE A N 1
ATOM 1712 C CA . PHE A 1 142 ? 23.996 1.454 -15.579 1.00 17.65 120 PHE A CA 1
ATOM 1713 C C . PHE A 1 142 ? 25.208 1.704 -14.716 1.00 20.72 120 PHE A C 1
ATOM 1714 O O . PHE A 1 142 ? 26.016 0.815 -14.474 1.00 23.38 120 PHE A O 1
ATOM 1731 N N . PRO A 1 143 ? 25.387 2.952 -14.301 1.00 19.04 121 PRO A N 1
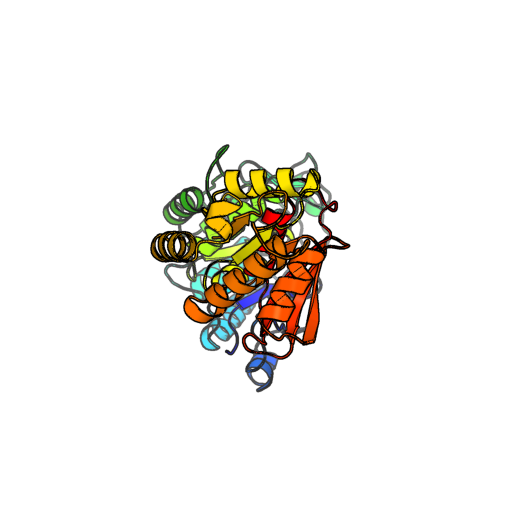ATOM 1732 C CA . PRO A 1 143 ? 26.671 3.324 -13.723 1.00 23.41 121 PRO A CA 1
ATOM 1733 C C . PRO A 1 143 ? 27.053 2.547 -12.466 1.00 23.89 121 PRO A C 1
ATOM 1734 O O . PRO A 1 143 ? 28.247 2.324 -12.251 1.00 24.70 121 PRO A O 1
ATOM 1745 N N . VAL A 1 144 ? 26.091 2.148 -11.644 1.00 22.51 122 VAL A N 1
ATOM 1746 C CA . VAL A 1 144 ? 26.455 1.515 -10.387 1.00 21.63 122 VAL A CA 1
ATOM 1747 C C . VAL A 1 144 ? 26.952 0.100 -10.647 1.00 22.63 122 VAL A C 1
ATOM 1748 O O . VAL A 1 144 ? 27.637 -0.473 -9.810 1.00 22.81 122 VAL A O 1
ATOM 1761 N N . THR A 1 145 ? 26.672 -0.439 -11.843 1.00 22.46 123 THR A N 1
ATOM 1762 C CA . THR A 1 145 ? 27.299 -1.698 -12.250 1.00 22.26 123 THR A CA 1
ATOM 1763 C C . THR A 1 145 ? 28.398 -1.576 -13.301 1.00 23.23 123 THR A C 1
ATOM 1764 O O . THR A 1 145 ? 28.853 -2.571 -13.828 1.00 29.96 123 THR A O 1
ATOM 1775 N N . GLY A 1 146 ? 28.830 -0.358 -13.580 1.00 23.13 124 GLY A N 1
ATOM 1776 C CA . GLY A 1 146 ? 30.004 -0.145 -14.410 1.00 23.65 124 GLY A CA 1
ATOM 1777 C C . GLY A 1 146 ? 29.727 0.037 -15.882 1.00 27.01 124 GLY A C 1
ATOM 1778 O O . GLY A 1 146 ? 30.661 0.091 -16.684 1.00 29.92 124 GLY A O 1
ATOM 1782 N N . ARG A 1 147 ? 28.471 0.181 -16.267 1.00 24.09 125 ARG A N 1
ATOM 1783 C CA . ARG A 1 147 ? 28.199 0.412 -17.684 1.00 23.70 125 ARG A CA 1
ATOM 1784 C C . ARG A 1 147 ? 27.951 1.888 -17.917 1.00 23.00 125 ARG A C 1
ATOM 1785 O O . ARG A 1 147 ? 27.186 2.519 -17.197 1.00 23.46 125 ARG A O 1
ATOM 1806 N N . THR A 1 148 ? 28.626 2.444 -18.903 1.00 23.08 126 THR A N 1
ATOM 1807 C CA . THR A 1 148 ? 28.498 3.851 -19.221 1.00 21.30 126 THR A CA 1
ATOM 1808 C C . THR A 1 148 ? 28.407 3.959 -20.736 1.00 18.85 126 THR A C 1
ATOM 1809 O O . THR A 1 148 ? 28.723 3.009 -21.434 1.00 21.76 126 THR A O 1
ATOM 1820 N N . VAL A 1 149 ? 27.932 5.106 -21.211 1.00 19.98 127 VAL A N 1
ATOM 1821 C CA . VAL A 1 149 ? 27.873 5.397 -22.638 1.00 23.18 127 VAL A CA 1
ATOM 1822 C C . VAL A 1 149 ? 28.758 6.614 -22.875 1.00 22.55 127 VAL A C 1
ATOM 1823 O O . VAL A 1 149 ? 28.518 7.718 -22.318 1.00 20.78 127 VAL A O 1
ATOM 1836 N N . ARG A 1 150 ? 29.804 6.394 -23.670 1.00 21.06 128 ARG A N 1
ATOM 1837 C CA . ARG A 1 150 ? 30.868 7.373 -23.913 1.00 22.39 128 ARG A CA 1
ATOM 1838 C C . ARG A 1 150 ? 31.036 7.649 -25.403 1.00 23.47 128 ARG A C 1
ATOM 1839 O O . ARG A 1 150 ? 31.466 6.774 -26.145 1.00 24.39 128 ARG A O 1
ATOM 1860 N N . GLN A 1 151 ? 30.719 8.877 -25.815 1.00 26.77 129 GLN A N 1
ATOM 1861 C CA . GLN A 1 151 ? 30.666 9.236 -27.229 1.00 25.32 129 GLN A CA 1
ATOM 1862 C C . GLN A 1 151 ? 29.892 8.146 -28.006 1.00 28.81 129 GLN A C 1
ATOM 1863 O O . GLN A 1 151 ? 30.278 7.742 -29.131 1.00 27.48 129 GLN A O 1
ATOM 1877 N N . GLY A 1 152 ? 28.811 7.700 -27.376 1.00 27.90 130 GLY A N 1
ATOM 1878 C CA . GLY A 1 152 ? 27.881 6.744 -27.954 1.00 22.90 130 GLY A CA 1
ATOM 1879 C C . GLY A 1 152 ? 28.277 5.290 -27.803 1.00 22.73 130 GLY A C 1
ATOM 1880 O O . GLY A 1 152 ? 27.511 4.407 -28.221 1.00 22.63 130 GLY A O 1
ATOM 1884 N N . VAL A 1 153 ? 29.441 5.029 -27.202 1.00 22.96 131 VAL A N 1
ATOM 1885 C CA . VAL A 1 153 ? 29.963 3.676 -27.053 1.00 23.26 131 VAL A CA 1
ATOM 1886 C C . VAL A 1 153 ? 29.598 3.080 -25.706 1.00 22.02 131 VAL A C 1
ATOM 1887 O O . VAL A 1 153 ? 29.778 3.720 -24.692 1.00 22.32 131 VAL A O 1
ATOM 1900 N N . LEU A 1 154 ? 29.071 1.866 -25.703 1.00 21.86 132 LEU A N 1
ATOM 1901 C CA . LEU A 1 154 ? 28.750 1.208 -24.431 1.00 23.71 132 LEU A CA 1
ATOM 1902 C C . LEU A 1 154 ? 30.059 0.685 -23.835 1.00 30.13 132 LEU A C 1
ATOM 1903 O O . LEU A 1 154 ? 30.716 -0.190 -24.405 1.00 27.61 132 LEU A O 1
ATOM 1919 N N . TYR A 1 155 ? 30.455 1.285 -22.717 1.00 24.94 133 TYR A N 1
ATOM 1920 C CA . TYR A 1 155 ? 31.647 0.886 -21.984 1.00 22.71 133 TYR A CA 1
ATOM 1921 C C . TYR A 1 155 ? 31.267 0.026 -20.775 1.00 22.34 133 TYR A C 1
ATOM 1922 O O . TYR A 1 155 ? 30.298 0.312 -20.063 1.00 21.88 133 TYR A O 1
ATOM 1940 N N . VAL A 1 156 ? 32.050 -1.032 -20.561 1.00 26.69 134 VAL A N 1
ATOM 1941 C CA . VAL A 1 156 ? 31.974 -1.833 -19.335 1.00 27.27 134 VAL A CA 1
ATOM 1942 C C . VAL A 1 156 ? 33.295 -1.577 -18.593 1.00 36.31 134 VAL A C 1
ATOM 1943 O O . VAL A 1 156 ? 34.355 -1.938 -19.101 1.00 32.26 134 VAL A O 1
ATOM 1956 N N . GLY A 1 157 ? 33.250 -0.957 -17.410 1.00 25.22 135 GLY A N 1
ATOM 1957 C CA . GLY A 1 157 ? 34.461 -0.412 -16.817 1.00 29.58 135 GLY A CA 1
ATOM 1958 C C . GLY A 1 157 ? 35.183 0.506 -17.813 1.00 29.37 135 GLY A C 1
ATOM 1959 O O . GLY A 1 157 ? 34.546 1.364 -18.425 1.00 27.80 135 GLY A O 1
ATOM 1963 N N . ASP A 1 158 ? 36.493 0.325 -17.993 1.00 29.35 136 ASP A N 1
ATOM 1964 C CA . ASP A 1 158 ? 37.286 1.226 -18.837 1.00 30.12 136 ASP A CA 1
ATOM 1965 C C . ASP A 1 158 ? 37.446 0.734 -20.293 1.00 30.54 136 ASP A C 1
ATOM 1966 O O . ASP A 1 158 ? 38.285 1.281 -21.040 1.00 31.65 136 ASP A O 1
ATOM 1975 N N . ARG A 1 159 ? 36.665 -0.276 -20.701 1.00 29.78 137 ARG A N 1
ATOM 1976 C CA . ARG A 1 159 ? 36.762 -0.816 -22.086 1.00 33.82 137 ARG A CA 1
ATOM 1977 C C . ARG A 1 159 ? 35.409 -0.835 -22.811 1.00 32.02 137 ARG A C 1
ATOM 1978 O O . ARG A 1 159 ? 34.382 -1.058 -22.201 1.00 27.15 137 ARG A O 1
ATOM 1999 N N . PRO A 1 160 ? 35.404 -0.625 -24.132 1.00 28.88 138 PRO A N 1
ATOM 2000 C CA . PRO A 1 160 ? 34.194 -0.855 -24.939 1.00 27.80 138 PRO A CA 1
ATOM 2001 C C . PRO A 1 160 ? 33.691 -2.277 -24.782 1.00 28.09 138 PRO A C 1
ATOM 2002 O O . PRO A 1 160 ? 34.523 -3.164 -24.638 1.00 29.80 138 PRO A O 1
ATOM 2013 N N . VAL A 1 161 ? 32.381 -2.501 -24.852 1.00 27.68 139 VAL A N 1
ATOM 2014 C CA . VAL A 1 161 ? 31.821 -3.791 -24.513 1.00 27.48 139 VAL A CA 1
ATOM 2015 C C . VAL A 1 161 ? 32.395 -4.876 -25.449 1.00 29.77 139 VAL A C 1
ATOM 2016 O O . VAL A 1 161 ? 32.650 -5.981 -24.996 1.00 35.37 139 VAL A O 1
ATOM 2029 N N . THR A 1 162 ? 32.651 -4.537 -26.721 1.00 32.50 140 THR A N 1
ATOM 2030 C CA . THR A 1 162 ? 33.235 -5.492 -27.673 1.00 35.05 140 THR A CA 1
ATOM 2031 C C . THR A 1 162 ? 34.654 -5.966 -27.307 1.00 41.45 140 THR A C 1
ATOM 2032 O O . THR A 1 162 ? 35.179 -6.862 -27.960 1.00 41.34 140 THR A O 1
ATOM 2043 N N . GLU A 1 163 ? 35.280 -5.373 -26.288 1.00 38.96 141 GLU A N 1
ATOM 2044 C CA . GLU A 1 163 ? 36.558 -5.888 -25.769 1.00 41.55 141 GLU A CA 1
ATOM 2045 C C . GLU A 1 163 ? 36.383 -6.825 -24.558 1.00 47.08 141 GLU A C 1
ATOM 2046 O O . GLU A 1 163 ? 37.364 -7.255 -23.954 1.00 49.04 141 GLU A O 1
ATOM 2058 N N . THR A 1 164 ? 35.142 -7.136 -24.212 1.00 40.09 142 THR A N 1
ATOM 2059 C CA . THR A 1 164 ? 34.860 -7.932 -23.023 1.00 44.06 142 THR A CA 1
ATOM 2060 C C . THR A 1 164 ? 34.188 -9.249 -23.391 1.00 53.88 142 THR A C 1
ATOM 2061 O O . THR A 1 164 ? 33.888 -9.509 -24.555 1.00 50.28 142 THR A O 1
ATOM 2072 N N . SER A 1 165 ? 33.934 -10.057 -22.367 1.00 69.68 143 SER A N 1
ATOM 2073 C CA . SER A 1 165 ? 33.366 -11.394 -22.512 1.00 77.19 143 SER A CA 1
ATOM 2074 C C . SER A 1 165 ? 32.132 -11.481 -23.420 1.00 76.73 143 SER A C 1
ATOM 2075 O O . SER A 1 165 ? 31.858 -12.530 -24.002 1.00 80.63 143 SER A O 1
ATOM 2083 N N . ALA A 1 166 ? 31.385 -10.389 -23.536 1.00 66.63 144 ALA A N 1
ATOM 2084 C CA . ALA A 1 166 ? 30.105 -10.425 -24.238 1.00 56.66 144 ALA A CA 1
ATOM 2085 C C . ALA A 1 166 ? 30.270 -10.528 -25.756 1.00 54.50 144 ALA A C 1
ATOM 2086 O O . ALA A 1 166 ? 29.317 -10.833 -26.476 1.00 55.16 144 ALA A O 1
ATOM 2093 N N . ALA A 1 167 ? 31.472 -10.275 -26.258 1.00 54.77 145 ALA A N 1
ATOM 2094 C CA . ALA A 1 167 ? 31.723 -10.513 -27.671 1.00 53.37 145 ALA A CA 1
ATOM 2095 C C . ALA A 1 167 ? 31.686 -12.020 -27.932 1.00 60.41 145 ALA A C 1
ATOM 2096 O O . ALA A 1 167 ? 31.630 -12.457 -29.077 1.00 60.50 145 ALA A O 1
ATOM 2103 N N . THR A 1 168 ? 31.704 -12.812 -26.861 1.00 75.29 146 THR A N 1
ATOM 2104 C CA . THR A 1 168 ? 31.632 -14.265 -26.985 1.00 81.28 146 THR A CA 1
ATOM 2105 C C . THR A 1 168 ? 30.605 -14.866 -26.024 1.00 81.13 146 THR A C 1
ATOM 2106 O O . THR A 1 168 ? 30.800 -15.963 -25.503 1.00 83.07 146 THR A O 1
ATOM 2117 N N . ASP A 1 169 ? 29.522 -14.136 -25.776 1.00 73.57 147 ASP A N 1
ATOM 2118 C CA . ASP A 1 169 ? 28.391 -14.694 -25.058 1.00 70.39 147 ASP A CA 1
ATOM 2119 C C . ASP A 1 169 ? 27.927 -15.923 -25.836 1.00 74.48 147 ASP A C 1
ATOM 2120 O O . ASP A 1 169 ? 27.786 -15.864 -27.062 1.00 75.17 147 ASP A O 1
ATOM 2129 N N . PRO A 1 170 ? 27.703 -17.049 -25.136 1.00 82.20 148 PRO A N 1
ATOM 2130 C CA . PRO A 1 170 ? 27.367 -18.282 -25.860 1.00 85.13 148 PRO A CA 1
ATOM 2131 C C . PRO A 1 170 ? 26.096 -18.163 -26.696 1.00 82.22 148 PRO A C 1
ATOM 2132 O O . PRO A 1 170 ? 26.011 -18.768 -27.764 1.00 83.91 148 PRO A O 1
ATOM 2143 N N . VAL A 1 171 ? 25.132 -17.378 -26.223 1.00 69.90 149 VAL A N 1
ATOM 2144 C CA . VAL A 1 171 ? 23.817 -17.327 -26.855 1.00 70.77 149 VAL A CA 1
ATOM 2145 C C . VAL A 1 171 ? 23.632 -16.144 -27.818 1.00 65.72 149 VAL A C 1
ATOM 2146 O O . VAL A 1 171 ? 23.033 -16.316 -28.887 1.00 64.45 149 VAL A O 1
ATOM 2159 N N . THR A 1 172 ? 24.130 -14.961 -27.436 1.00 50.03 150 THR A N 1
ATOM 2160 C CA . THR A 1 172 ? 23.967 -13.739 -28.237 1.00 51.93 150 THR A CA 1
ATOM 2161 C C . THR A 1 172 ? 25.157 -12.783 -28.104 1.00 52.43 150 THR A C 1
ATOM 2162 O O . THR A 1 172 ? 25.077 -11.769 -27.396 1.00 46.26 150 THR A O 1
ATOM 2173 N N . PRO A 1 173 ? 26.263 -13.098 -28.787 1.00 56.42 151 PRO A N 1
ATOM 2174 C CA . PRO A 1 173 ? 27.438 -12.229 -28.819 1.00 55.17 151 PRO A CA 1
ATOM 2175 C C . PRO A 1 173 ? 27.131 -10.790 -29.230 1.00 46.74 151 PRO A C 1
ATOM 2176 O O . PRO A 1 173 ? 26.175 -10.520 -29.955 1.00 43.41 151 PRO A O 1
ATOM 2187 N N . VAL A 1 174 ? 27.975 -9.876 -28.773 1.00 36.92 152 VAL A N 1
ATOM 2188 C CA . VAL A 1 174 ? 27.875 -8.454 -29.120 1.00 35.83 152 VAL A CA 1
ATOM 2189 C C . VAL A 1 174 ? 29.010 -8.082 -30.073 1.00 43.85 152 VAL A C 1
ATOM 2190 O O . VAL A 1 174 ? 30.172 -8.314 -29.764 1.00 46.58 152 VAL A O 1
ATOM 2203 N N . THR A 1 175 ? 28.672 -7.490 -31.213 1.00 43.72 153 THR A N 1
ATOM 2204 C CA . THR A 1 175 ? 29.656 -7.247 -32.256 1.00 46.67 153 THR A CA 1
ATOM 2205 C C . THR A 1 175 ? 29.785 -5.788 -32.697 1.00 45.41 153 THR A C 1
ATOM 2206 O O . THR A 1 175 ? 30.457 -5.495 -33.692 1.00 50.52 153 THR A O 1
ATOM 2217 N N . GLU A 1 176 ? 29.158 -4.871 -31.973 1.00 32.52 154 GLU A N 1
ATOM 2218 C CA . GLU A 1 176 ? 29.327 -3.460 -32.258 1.00 31.66 154 GLU A CA 1
ATOM 2219 C C . GLU A 1 176 ? 28.978 -2.666 -31.003 1.00 29.23 154 GLU A C 1
ATOM 2220 O O . GLU A 1 176 ? 27.848 -2.764 -30.502 1.00 29.60 154 GLU A O 1
ATOM 2232 N N . SER A 1 177 ? 29.952 -1.902 -30.508 1.00 28.77 155 SER A N 1
ATOM 2233 C CA . SER A 1 177 ? 29.881 -1.210 -29.211 1.00 26.89 155 SER A CA 1
ATOM 2234 C C . SER A 1 177 ? 29.375 0.217 -29.393 1.00 25.92 155 SER A C 1
ATOM 2235 O O . SER A 1 177 ? 28.915 0.835 -28.462 1.00 26.26 155 SER A O 1
ATOM 2243 N N . HIS A 1 178 ? 29.519 0.748 -30.613 1.00 27.11 156 HIS A N 1
ATOM 2244 C CA . HIS A 1 178 ? 29.185 2.140 -30.869 1.00 26.72 156 HIS A CA 1
ATOM 2245 C C . HIS A 1 178 ? 27.720 2.197 -31.230 1.00 26.32 156 HIS A C 1
ATOM 2246 O O . HIS A 1 178 ? 27.324 1.805 -32.346 1.00 27.68 156 HIS A O 1
ATOM 2261 N N . ILE A 1 179 ? 26.886 2.620 -30.269 1.00 24.68 157 ILE A N 1
ATOM 2262 C CA . ILE A 1 179 ? 25.456 2.392 -30.411 1.00 26.14 157 ILE A CA 1
ATOM 2263 C C . ILE A 1 179 ? 24.906 3.148 -31.626 1.00 25.65 157 ILE A C 1
ATOM 2264 O O . ILE A 1 179 ? 24.066 2.620 -32.349 1.00 26.57 157 ILE A O 1
ATOM 2280 N N . PRO A 1 180 ? 25.423 4.360 -31.901 1.00 26.10 158 PRO A N 1
ATOM 2281 C CA . PRO A 1 180 ? 24.948 5.106 -33.080 1.00 27.72 158 PRO A CA 1
ATOM 2282 C C . PRO A 1 180 ? 25.197 4.364 -34.403 1.00 29.75 158 PRO A C 1
ATOM 2283 O O . PRO A 1 180 ? 24.398 4.453 -35.329 1.00 31.17 158 PRO A O 1
ATOM 2294 N N . THR A 1 181 ? 26.300 3.633 -34.487 1.00 30.13 159 THR A N 1
ATOM 2295 C CA . THR A 1 181 ? 26.570 2.793 -35.642 1.00 32.15 159 THR A CA 1
ATOM 2296 C C . THR A 1 181 ? 25.610 1.591 -35.657 1.00 32.24 159 THR A C 1
ATOM 2297 O O . THR A 1 181 ? 24.999 1.281 -36.679 1.00 34.03 159 THR A O 1
ATOM 2308 N N . LEU A 1 182 ? 25.443 0.949 -34.501 1.00 30.60 160 LEU A N 1
ATOM 2309 C CA . LEU A 1 182 ? 24.533 -0.198 -34.355 1.00 31.47 160 LEU A CA 1
ATOM 2310 C C . LEU A 1 182 ? 23.134 0.168 -34.825 1.00 34.64 160 LEU A C 1
ATOM 2311 O O . LEU A 1 182 ? 22.491 -0.606 -35.552 1.00 33.78 160 LEU A O 1
ATOM 2327 N N . LEU A 1 183 ? 22.678 1.360 -34.439 1.00 30.02 161 LEU A N 1
ATOM 2328 C CA . LEU A 1 183 ? 21.314 1.798 -34.746 1.00 33.61 161 LEU A CA 1
ATOM 2329 C C . LEU A 1 183 ? 21.189 2.632 -36.020 1.00 35.04 161 LEU A C 1
ATOM 2330 O O . LEU A 1 183 ? 20.094 2.746 -36.564 1.00 34.75 161 LEU A O 1
ATOM 2346 N N . GLY A 1 184 ? 22.296 3.221 -36.482 1.00 33.31 162 GLY A N 1
ATOM 2347 C CA . GLY A 1 184 ? 22.270 4.134 -37.616 1.00 35.45 162 GLY A CA 1
ATOM 2348 C C . GLY A 1 184 ? 21.579 5.428 -37.212 1.00 42.62 162 GLY A C 1
ATOM 2349 O O . GLY A 1 184 ? 20.660 5.883 -37.883 1.00 37.49 162 GLY A O 1
ATOM 2353 N N . CYS A 1 185 ? 22.005 6.011 -36.093 1.00 32.91 163 CYS A N 1
ATOM 2354 C CA . CYS A 1 185 ? 21.357 7.203 -35.555 1.00 32.33 163 CYS A CA 1
ATOM 2355 C C . CYS A 1 185 ? 22.328 8.261 -35.035 1.00 39.17 163 CYS A C 1
ATOM 2356 O O . CYS A 1 185 ? 23.558 8.107 -35.107 1.00 33.78 163 CYS A O 1
ATOM 2364 N N . ALA A 1 186 ? 21.749 9.344 -34.525 1.00 36.94 164 ALA A N 1
ATOM 2365 C CA . ALA A 1 186 ? 22.502 10.477 -34.013 1.00 44.27 164 ALA A CA 1
ATOM 2366 C C . ALA A 1 186 ? 22.954 10.223 -32.582 1.00 37.20 164 ALA A C 1
ATOM 2367 O O . ALA A 1 186 ? 22.524 9.270 -31.952 1.00 31.18 164 ALA A O 1
ATOM 2374 N N A GLN A 1 187 ? 23.835 11.085 -32.091 0.40 36.33 165 GLN A N 1
ATOM 2375 N N B GLN A 1 187 ? 23.820 11.093 -32.073 0.60 36.78 165 GLN A N 1
ATOM 2376 C CA A GLN A 1 187 ? 24.359 10.963 -30.742 0.40 32.29 165 GLN A CA 1
ATOM 2377 C CA B GLN A 1 187 ? 24.372 10.921 -30.734 0.60 31.44 165 GLN A CA 1
ATOM 2378 C C A GLN A 1 187 ? 24.427 12.353 -30.130 0.40 33.07 165 GLN A C 1
ATOM 2379 C C B GLN A 1 187 ? 24.644 12.289 -30.097 0.60 33.59 165 GLN A C 1
ATOM 2380 O O A GLN A 1 187 ? 24.548 13.353 -30.844 0.40 34.84 165 GLN A O 1
ATOM 2381 O O B GLN A 1 187 ? 25.121 13.213 -30.764 0.60 33.82 165 GLN A O 1
ATOM 2408 N N . LEU A 1 188 ? 24.330 12.407 -28.809 1.00 28.44 166 LEU A N 1
ATOM 2409 C CA . LEU A 1 188 ? 24.449 13.644 -28.068 1.00 36.01 166 LEU A CA 1
ATOM 2410 C C . LEU A 1 188 ? 25.141 13.353 -26.752 1.00 38.29 166 LEU A C 1
ATOM 2411 O O . LEU A 1 188 ? 25.111 12.221 -26.272 1.00 32.39 166 LEU A O 1
ATOM 2428 N N . ALA A 1 189 ? 25.714 14.384 -26.140 1.00 39.44 167 ALA A N 1
ATOM 2429 C CA . ALA A 1 189 ? 26.120 14.295 -24.740 1.00 45.98 167 ALA A CA 1
ATOM 2430 C C . ALA A 1 189 ? 25.746 15.580 -24.011 1.00 40.83 167 ALA A C 1
ATOM 2431 O O . ALA A 1 189 ? 25.953 16.666 -24.548 1.00 43.16 167 ALA A O 1
ATOM 2438 N N . ALA A 1 190 ? 25.191 15.488 -22.799 1.00 38.41 168 ALA A N 1
ATOM 2439 C CA . ALA A 1 190 ? 24.942 16.716 -22.031 1.00 35.05 168 ALA A CA 1
ATOM 2440 C C . ALA A 1 190 ? 26.232 17.521 -21.875 1.00 36.98 168 ALA A C 1
ATOM 2441 O O . ALA A 1 190 ? 27.311 16.968 -21.672 1.00 40.64 168 ALA A O 1
ATOM 2448 N N . GLN A 1 191 ? 26.102 18.836 -21.964 1.00 47.70 169 GLN A N 1
ATOM 2449 C CA . GLN A 1 191 ? 27.232 19.730 -21.826 1.00 52.36 169 GLN A CA 1
ATOM 2450 C C . GLN A 1 191 ? 27.402 20.109 -20.344 1.00 60.47 169 GLN A C 1
ATOM 2451 O O . GLN A 1 191 ? 26.495 19.891 -19.533 1.00 46.19 169 GLN A O 1
ATOM 2465 N N . ALA A 1 192 ? 28.560 20.674 -20.003 1.00 77.28 170 ALA A N 1
ATOM 2466 C CA . ALA A 1 192 ? 28.993 20.832 -18.605 1.00 79.48 170 ALA A CA 1
ATOM 2467 C C . ALA A 1 192 ? 27.895 21.185 -17.589 1.00 77.27 170 ALA A C 1
ATOM 2468 O O . ALA A 1 192 ? 27.664 20.435 -16.633 1.00 81.16 170 ALA A O 1
ATOM 2475 N N . GLY A 1 193 ? 27.233 22.322 -17.780 1.00 56.80 171 GLY A N 1
ATOM 2476 C CA . GLY A 1 193 ? 26.213 22.764 -16.834 1.00 52.29 171 GLY A CA 1
ATOM 2477 C C . GLY A 1 193 ? 24.798 22.708 -17.388 1.00 50.80 171 GLY A C 1
ATOM 2478 O O . GLY A 1 193 ? 23.900 23.404 -16.908 1.00 50.15 171 GLY A O 1
ATOM 2482 N N . GLU A 1 194 ? 24.592 21.866 -18.392 1.00 46.76 172 GLU A N 1
ATOM 2483 C CA . GLU A 1 194 ? 23.347 21.876 -19.154 1.00 41.91 172 GLU A CA 1
ATOM 2484 C C . GLU A 1 194 ? 22.141 21.488 -18.307 1.00 39.21 172 GLU A C 1
ATOM 2485 O O . GLU A 1 194 ? 22.216 20.607 -17.457 1.00 39.46 172 GLU A O 1
ATOM 2497 N N . THR A 1 195 ? 21.029 22.173 -18.547 1.00 35.63 173 THR A N 1
ATOM 2498 C CA . THR A 1 195 ? 19.803 21.915 -17.830 1.00 39.50 173 THR A CA 1
ATOM 2499 C C . THR A 1 195 ? 19.015 20.831 -18.545 1.00 34.86 173 THR A C 1
ATOM 2500 O O . THR A 1 195 ? 19.238 20.576 -19.732 1.00 33.93 173 THR A O 1
ATOM 2511 N N . PRO A 1 196 ? 18.096 20.181 -17.822 1.00 34.54 174 PRO A N 1
ATOM 2512 C CA . PRO A 1 196 ? 17.193 19.233 -18.484 1.00 36.61 174 PRO A CA 1
ATOM 2513 C C . PRO A 1 196 ? 16.450 19.851 -19.671 1.00 39.58 174 PRO A C 1
ATOM 2514 O O . PRO A 1 196 ? 16.295 19.197 -20.700 1.00 32.79 174 PRO A O 1
ATOM 2525 N N . ALA A 1 197 ? 16.018 21.099 -19.546 1.00 37.49 175 ALA A N 1
ATOM 2526 C CA . ALA A 1 197 ? 15.244 21.710 -20.617 1.00 42.39 175 ALA A CA 1
ATOM 2527 C C . ALA A 1 197 ? 16.100 21.938 -21.872 1.00 41.81 175 ALA A C 1
ATOM 2528 O O . ALA A 1 197 ? 15.626 21.780 -23.001 1.00 38.50 175 ALA A O 1
ATOM 2535 N N . GLU A 1 198 ? 17.357 22.322 -21.665 1.00 38.42 176 GLU A N 1
ATOM 2536 C CA . GLU A 1 198 ? 18.273 22.550 -22.767 1.00 46.37 176 GLU A CA 1
ATOM 2537 C C . GLU A 1 198 ? 18.554 21.213 -23.447 1.00 45.75 176 GLU A C 1
ATOM 2538 O O . GLU A 1 198 ? 18.506 21.109 -24.671 1.00 42.08 176 GLU A O 1
ATOM 2550 N N . LEU A 1 199 ? 18.809 20.186 -22.642 1.00 31.20 177 LEU A N 1
ATOM 2551 C CA . LEU A 1 199 ? 19.065 18.847 -23.171 1.00 35.19 177 LEU A CA 1
ATOM 2552 C C . LEU A 1 199 ? 17.856 18.311 -23.943 1.00 34.42 177 LEU A C 1
ATOM 2553 O O . LEU A 1 199 ? 18.004 17.660 -24.972 1.00 36.58 177 LEU A O 1
ATOM 2569 N N . ALA A 1 200 ? 16.660 18.601 -23.446 1.00 36.55 178 ALA A N 1
ATOM 2570 C CA . ALA A 1 200 ? 15.436 18.131 -24.086 1.00 36.33 178 ALA A CA 1
ATOM 2571 C C . ALA A 1 200 ? 15.286 18.703 -25.500 1.00 43.39 178 ALA A C 1
ATOM 2572 O O . ALA A 1 200 ? 14.901 17.993 -26.436 1.00 40.75 178 ALA A O 1
ATOM 2579 N N . ARG A 1 201 ? 15.589 19.992 -25.654 1.00 41.97 179 ARG A N 1
ATOM 2580 C CA . ARG A 1 201 ? 15.553 20.622 -26.967 1.00 45.25 179 ARG A CA 1
ATOM 2581 C C . ARG A 1 201 ? 16.431 19.861 -27.953 1.00 46.66 179 ARG A C 1
ATOM 2582 O O . ARG A 1 201 ? 16.012 19.573 -29.072 1.00 41.57 179 ARG A O 1
ATOM 2603 N N . ARG A 1 202 ? 17.654 19.537 -27.542 1.00 39.38 180 ARG A N 1
ATOM 2604 C CA . ARG A 1 202 ? 18.592 18.872 -28.441 1.00 42.65 180 ARG A CA 1
ATOM 2605 C C . ARG A 1 202 ? 18.171 17.434 -28.796 1.00 43.20 180 ARG A C 1
ATOM 2606 O O . ARG A 1 202 ? 18.472 16.948 -29.891 1.00 36.09 180 ARG A O 1
ATOM 2627 N N . ILE A 1 203 ? 17.492 16.741 -27.878 1.00 34.83 181 ILE A N 1
ATOM 2628 C CA . ILE A 1 203 ? 17.036 15.393 -28.185 1.00 38.40 181 ILE A CA 1
ATOM 2629 C C . ILE A 1 203 ? 15.916 15.457 -29.234 1.00 36.25 181 ILE A C 1
ATOM 2630 O O . ILE A 1 203 ? 15.829 14.618 -30.135 1.00 35.62 181 ILE A O 1
ATOM 2646 N N . ALA A 1 204 ? 15.048 16.449 -29.111 1.00 41.12 182 ALA A N 1
ATOM 2647 C CA . ALA A 1 204 ? 13.960 16.605 -30.067 1.00 36.42 182 ALA A CA 1
ATOM 2648 C C . ALA A 1 204 ? 14.526 16.886 -31.462 1.00 41.04 182 ALA A C 1
ATOM 2649 O O . ALA A 1 204 ? 14.048 16.349 -32.459 1.00 41.41 182 ALA A O 1
ATOM 2656 N N . ALA A 1 205 ? 15.552 17.727 -31.516 1.00 40.29 183 ALA A N 1
ATOM 2657 C CA . ALA A 1 205 ? 16.192 18.062 -32.783 1.00 44.51 183 ALA A CA 1
ATOM 2658 C C . ALA A 1 205 ? 16.816 16.836 -33.454 1.00 47.18 183 ALA A C 1
ATOM 2659 O O . ALA A 1 205 ? 16.938 16.787 -34.687 1.00 41.30 183 ALA A O 1
ATOM 2666 N N . ALA A 1 206 ? 17.197 15.851 -32.644 1.00 45.85 184 ALA A N 1
ATOM 2667 C CA . ALA A 1 206 ? 17.897 14.658 -33.128 1.00 41.55 184 ALA A CA 1
ATOM 2668 C C . ALA A 1 206 ? 16.947 13.492 -33.389 1.00 36.58 184 ALA A C 1
ATOM 2669 O O . ALA A 1 206 ? 17.371 12.349 -33.506 1.00 38.12 184 ALA A O 1
ATOM 2676 N N . ALA A 1 207 ? 15.658 13.791 -33.480 1.00 36.04 185 ALA A N 1
ATOM 2677 C CA . ALA A 1 207 ? 14.645 12.777 -33.715 1.00 36.09 185 ALA A CA 1
ATOM 2678 C C . ALA A 1 207 ? 14.957 12.042 -35.013 1.00 37.64 185 ALA A C 1
ATOM 2679 O O . ALA A 1 207 ? 15.569 12.610 -35.908 1.00 45.89 185 ALA A O 1
ATOM 2686 N N . PRO A 1 208 ? 14.487 10.792 -35.159 1.00 37.99 186 PRO A N 1
ATOM 2687 C CA . PRO A 1 208 ? 13.598 10.015 -34.298 1.00 39.70 186 PRO A CA 1
ATOM 2688 C C . PRO A 1 208 ? 14.297 9.013 -33.385 1.00 32.61 186 PRO A C 1
ATOM 2689 O O . PRO A 1 208 ? 13.625 8.362 -32.572 1.00 31.25 186 PRO A O 1
ATOM 2700 N N . VAL A 1 209 ? 15.602 8.857 -33.524 1.00 35.78 187 VAL A N 1
ATOM 2701 C CA . VAL A 1 209 ? 16.333 7.925 -32.687 1.00 36.98 187 VAL A CA 1
ATOM 2702 C C . VAL A 1 209 ? 17.643 8.595 -32.328 1.00 34.71 187 VAL A C 1
ATOM 2703 O O . VAL A 1 209 ? 18.335 9.105 -33.205 1.00 37.09 187 VAL A O 1
ATOM 2716 N N . VAL A 1 210 ? 17.979 8.625 -31.048 1.00 27.45 188 VAL A N 1
ATOM 2717 C CA . VAL A 1 210 ? 19.219 9.255 -30.621 1.00 31.32 188 VAL A CA 1
ATOM 2718 C C . VAL A 1 210 ? 19.788 8.567 -29.402 1.00 27.62 188 VAL A C 1
ATOM 2719 O O . VAL A 1 210 ? 19.050 8.155 -28.496 1.00 27.20 188 VAL A O 1
ATOM 2732 N N . VAL A 1 211 ? 21.109 8.434 -29.412 1.00 28.60 189 VAL A N 1
ATOM 2733 C CA . VAL A 1 211 ? 21.870 7.889 -28.294 1.00 24.97 189 VAL A CA 1
ATOM 2734 C C . VAL A 1 211 ? 22.406 9.038 -27.438 1.00 26.91 189 VAL A C 1
ATOM 2735 O O . VAL A 1 211 ? 22.980 9.988 -27.956 1.00 26.10 189 VAL A O 1
ATOM 2748 N N . VAL A 1 212 ? 22.205 8.943 -26.130 1.00 22.57 190 VAL A N 1
ATOM 2749 C CA . VAL A 1 212 ? 22.689 9.948 -25.187 1.00 24.81 190 VAL A CA 1
ATOM 2750 C C . VAL A 1 212 ? 23.712 9.356 -24.214 1.00 19.74 190 VAL A C 1
ATOM 2751 O O . VAL A 1 212 ? 23.550 8.273 -23.662 1.00 22.17 190 VAL A O 1
ATOM 2764 N N . ASP A 1 213 ? 24.823 10.060 -24.060 1.00 22.97 191 ASP A N 1
ATOM 2765 C CA . ASP A 1 213 ? 25.884 9.629 -23.206 1.00 23.57 191 ASP A CA 1
ATOM 2766 C C . ASP A 1 213 ? 25.422 9.692 -21.766 1.00 23.30 191 ASP A C 1
ATOM 2767 O O . ASP A 1 213 ? 24.530 10.478 -21.402 1.00 19.85 191 ASP A O 1
ATOM 2776 N N . ALA A 1 214 ? 26.064 8.875 -20.955 1.00 22.40 192 ALA A N 1
ATOM 2777 C CA . ALA A 1 214 ? 25.940 9.005 -19.501 1.00 22.03 192 ALA A CA 1
ATOM 2778 C C . ALA A 1 214 ? 27.115 8.308 -18.852 1.00 21.09 192 ALA A C 1
ATOM 2779 O O . ALA A 1 214 ? 27.351 7.121 -19.103 1.00 20.26 192 ALA A O 1
ATOM 2786 N N . LEU A 1 215 ? 27.835 9.028 -18.005 1.00 23.55 193 LEU A N 1
ATOM 2787 C CA . LEU A 1 215 ? 28.924 8.436 -17.229 1.00 24.66 193 LEU A CA 1
ATOM 2788 C C . LEU A 1 215 ? 28.506 8.031 -15.797 1.00 27.30 193 LEU A C 1
ATOM 2789 O O . LEU A 1 215 ? 29.112 7.135 -15.171 1.00 24.77 193 LEU A O 1
ATOM 2805 N N . ASP A 1 216 ? 27.491 8.709 -15.273 1.00 21.29 194 ASP A N 1
ATOM 2806 C CA . ASP A 1 216 ? 27.097 8.514 -13.883 1.00 20.50 194 ASP A CA 1
ATOM 2807 C C . ASP A 1 216 ? 25.597 8.713 -13.684 1.00 22.08 194 ASP A C 1
ATOM 2808 O O . ASP A 1 216 ? 24.876 9.066 -14.623 1.00 19.12 194 ASP A O 1
ATOM 2817 N N . ASP A 1 217 ? 25.155 8.493 -12.457 1.00 25.45 195 ASP A N 1
ATOM 2818 C CA . ASP A 1 217 ? 23.733 8.584 -12.119 1.00 24.80 195 ASP A CA 1
ATOM 2819 C C . ASP A 1 217 ? 23.232 9.997 -12.338 1.00 19.82 195 ASP A C 1
ATOM 2820 O O . ASP A 1 217 ? 22.081 10.190 -12.733 1.00 20.37 195 ASP A O 1
ATOM 2829 N N . ALA A 1 218 ? 24.072 10.994 -12.046 1.00 18.13 196 ALA A N 1
ATOM 2830 C CA . ALA A 1 218 ? 23.703 12.378 -12.291 1.00 20.17 196 ALA A CA 1
ATOM 2831 C C . ALA A 1 218 ? 23.364 12.589 -13.767 1.00 20.65 196 ALA A C 1
ATOM 2832 O O . ALA A 1 218 ? 22.433 13.336 -14.114 1.00 22.33 196 ALA A O 1
ATOM 2839 N N . ASP A 1 219 ? 24.160 11.979 -14.639 1.00 20.66 197 ASP A N 1
ATOM 2840 C CA . ASP A 1 219 ? 23.955 12.111 -16.076 1.00 19.87 197 ASP A CA 1
ATOM 2841 C C . ASP A 1 219 ? 22.665 11.417 -16.447 1.00 22.14 197 ASP A C 1
ATOM 2842 O O . ASP A 1 219 ? 21.909 11.909 -17.262 1.00 20.83 197 ASP A O 1
ATOM 2851 N N . VAL A 1 220 ? 22.433 10.253 -15.851 1.00 17.84 198 VAL A N 1
ATOM 2852 C CA . VAL A 1 220 ? 21.206 9.501 -16.107 1.00 14.99 198 VAL A CA 1
ATOM 2853 C C . VAL A 1 220 ? 19.987 10.283 -15.614 1.00 19.89 198 VAL A C 1
ATOM 2854 O O . VAL A 1 220 ? 18.930 10.335 -16.293 1.00 18.90 198 VAL A O 1
ATOM 2867 N N . GLN A 1 221 ? 20.112 10.919 -14.454 1.00 21.98 199 GLN A N 1
ATOM 2868 C CA . GLN A 1 221 ? 18.978 11.690 -13.922 1.00 21.97 199 GLN A CA 1
ATOM 2869 C C . GLN A 1 221 ? 18.640 12.898 -14.799 1.00 22.63 199 GLN A C 1
ATOM 2870 O O . GLN A 1 221 ? 17.440 13.218 -15.031 1.00 19.52 199 GLN A O 1
ATOM 2884 N N . ARG A 1 222 ? 19.683 13.591 -15.269 1.00 22.01 200 ARG A N 1
ATOM 2885 C CA . ARG A 1 222 ? 19.500 14.719 -16.178 1.00 23.38 200 ARG A CA 1
ATOM 2886 C C . ARG A 1 222 ? 18.768 14.252 -17.416 1.00 19.50 200 ARG A C 1
ATOM 2887 O O . ARG A 1 222 ? 17.898 14.948 -17.930 1.00 24.31 200 ARG A O 1
ATOM 2908 N N . LEU A 1 223 ? 19.163 13.093 -17.943 1.00 20.23 201 LEU A N 1
ATOM 2909 C CA . LEU A 1 223 ? 18.534 12.559 -19.146 1.00 17.52 201 LEU A CA 1
ATOM 2910 C C . LEU A 1 223 ? 17.082 12.204 -18.857 1.00 21.26 201 LEU A C 1
ATOM 2911 O O . LEU A 1 223 ? 16.207 12.502 -19.657 1.00 22.99 201 LEU A O 1
ATOM 2927 N N . ALA A 1 224 ? 16.826 11.577 -17.706 1.00 18.28 202 ALA A N 1
ATOM 2928 C CA . ALA A 1 224 ? 15.464 11.223 -17.323 1.00 20.33 202 ALA A CA 1
ATOM 2929 C C . ALA A 1 224 ? 14.584 12.482 -17.222 1.00 19.46 202 ALA A C 1
ATOM 2930 O O . ALA A 1 224 ? 13.454 12.496 -17.691 1.00 21.33 202 ALA A O 1
ATOM 2937 N N . ARG A 1 225 ? 15.111 13.550 -16.630 1.00 21.56 203 ARG A N 1
ATOM 2938 C CA . ARG A 1 225 ? 14.383 14.809 -16.555 1.00 24.32 203 ARG A CA 1
ATOM 2939 C C . ARG A 1 225 ? 14.070 15.390 -17.942 1.00 24.58 203 ARG A C 1
ATOM 2940 O O . ARG A 1 225 ? 12.949 15.869 -18.187 1.00 27.84 203 ARG A O 1
ATOM 2961 N N . ALA A 1 226 ? 15.056 15.376 -18.835 1.00 22.33 204 ALA A N 1
ATOM 2962 C CA . ALA A 1 226 ? 14.848 15.807 -20.205 1.00 25.66 204 ALA A CA 1
ATOM 2963 C C . ALA A 1 226 ? 13.764 14.985 -20.867 1.00 22.34 204 ALA A C 1
ATOM 2964 O O . ALA A 1 226 ? 12.915 15.521 -21.563 1.00 26.11 204 ALA A O 1
ATOM 2971 N N . ILE A 1 227 ? 13.834 13.680 -20.687 1.00 26.25 205 ILE A N 1
ATOM 2972 C CA . ILE A 1 227 ? 12.808 12.788 -21.189 1.00 21.66 205 ILE A CA 1
ATOM 2973 C C . ILE A 1 227 ? 11.442 13.189 -20.617 1.00 24.83 205 ILE A C 1
ATOM 2974 O O . ILE A 1 227 ? 10.458 13.234 -21.326 1.00 23.49 205 ILE A O 1
ATOM 2990 N N . GLY A 1 228 ? 11.379 13.498 -19.323 1.00 21.11 206 GLY A N 1
ATOM 2991 C CA . GLY A 1 228 ? 10.130 13.939 -18.731 1.00 25.72 206 GLY A CA 1
ATOM 2992 C C . GLY A 1 228 ? 9.562 15.156 -19.437 1.00 27.82 206 GLY A C 1
ATOM 2993 O O . GLY A 1 228 ? 8.377 15.196 -19.755 1.00 28.06 206 GLY A O 1
ATOM 2997 N N . VAL A 1 229 ? 10.413 16.155 -19.664 1.00 24.90 207 VAL A N 1
ATOM 2998 C CA . VAL A 1 229 ? 10.027 17.370 -20.362 1.00 27.59 207 VAL A CA 1
ATOM 2999 C C . VAL A 1 229 ? 9.427 17.052 -21.725 1.00 28.81 207 VAL A C 1
ATOM 3000 O O . VAL A 1 229 ? 8.477 17.714 -22.146 1.00 33.56 207 VAL A O 1
ATOM 3013 N N . LEU A 1 230 ? 10.000 16.071 -22.431 1.00 31.86 208 LEU A N 1
ATOM 3014 C CA . LEU A 1 230 ? 9.506 15.714 -23.761 1.00 33.78 208 LEU A CA 1
ATOM 3015 C C . LEU A 1 230 ? 8.173 14.977 -23.738 1.00 31.85 208 LEU A C 1
ATOM 3016 O O . LEU A 1 230 ? 7.501 14.881 -24.762 1.00 40.12 208 LEU A O 1
ATOM 3032 N N . GLY A 1 231 ? 7.765 14.467 -22.581 1.00 28.63 209 GLY A N 1
ATOM 3033 C CA . GLY A 1 231 ? 6.422 13.917 -22.443 1.00 35.06 209 GLY A CA 1
ATOM 3034 C C . GLY A 1 231 ? 6.164 12.612 -23.183 1.00 30.49 209 GLY A C 1
ATOM 3035 O O . GLY A 1 231 ? 7.039 11.778 -23.329 1.00 30.70 209 GLY A O 1
ATOM 3039 N N . GLN A 1 232 ? 4.942 12.455 -23.673 1.00 35.84 210 GLN A N 1
ATOM 3040 C CA . GLN A 1 232 ? 4.469 11.174 -24.185 1.00 32.86 210 GLN A CA 1
ATOM 3041 C C . GLN A 1 232 ? 5.292 10.633 -25.358 1.00 31.39 210 GLN A C 1
ATOM 3042 O O . GLN A 1 232 ? 5.511 9.427 -25.464 1.00 41.22 210 GLN A O 1
ATOM 3056 N N . ARG A 1 233 ? 5.768 11.525 -26.220 1.00 33.29 211 ARG A N 1
ATOM 3057 C CA . ARG A 1 233 ? 6.476 11.112 -27.432 1.00 34.89 211 ARG A CA 1
ATOM 3058 C C . ARG A 1 233 ? 7.837 10.478 -27.145 1.00 31.81 211 ARG A C 1
ATOM 3059 O O . ARG A 1 233 ? 8.374 9.759 -27.991 1.00 38.05 211 ARG A O 1
ATOM 3080 N N . ALA A 1 234 ? 8.396 10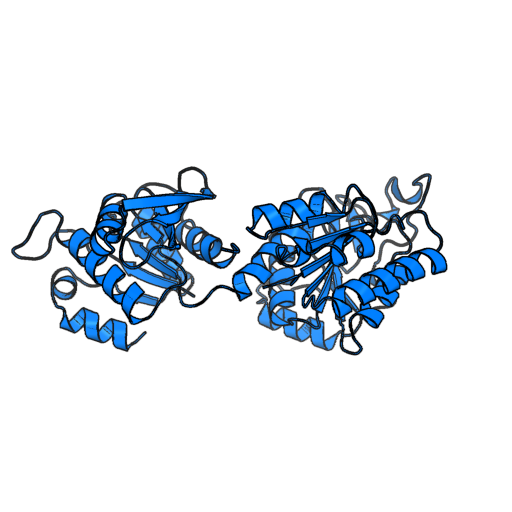.750 -25.970 1.00 31.48 212 ALA A N 1
ATOM 3081 C CA . ALA A 1 234 ? 9.752 10.297 -25.659 1.00 25.30 212 ALA A CA 1
ATOM 3082 C C . ALA A 1 234 ? 9.760 8.889 -25.106 1.00 33.77 212 ALA A C 1
ATOM 3083 O O . ALA A 1 234 ? 9.296 8.656 -23.983 1.00 32.46 212 ALA A O 1
ATOM 3090 N N . VAL A 1 235 ? 10.355 7.975 -25.867 1.00 32.52 213 VAL A N 1
ATOM 3091 C CA . VAL A 1 235 ? 10.428 6.576 -25.495 1.00 31.88 213 VAL A CA 1
ATOM 3092 C C . VAL A 1 235 ? 11.830 6.208 -25.003 1.00 31.20 213 VAL A C 1
ATOM 3093 O O . VAL A 1 235 ? 12.716 5.874 -25.807 1.00 27.24 213 VAL A O 1
ATOM 3106 N N . PRO A 1 236 ? 12.054 6.282 -23.694 1.00 28.08 214 PRO A N 1
ATOM 3107 C CA . PRO A 1 236 ? 13.361 5.838 -23.223 1.00 25.46 214 PRO A CA 1
ATOM 3108 C C . PRO A 1 236 ? 13.612 4.358 -23.475 1.00 25.08 214 PRO A C 1
ATOM 3109 O O . PRO A 1 236 ? 12.745 3.507 -23.302 1.00 24.46 214 PRO A O 1
ATOM 3120 N N . VAL A 1 237 ? 14.845 4.080 -23.870 1.00 21.48 215 VAL A N 1
ATOM 3121 C CA . VAL A 1 237 ? 15.336 2.725 -24.083 1.00 20.72 215 VAL A CA 1
ATOM 3122 C C . VAL A 1 237 ? 16.575 2.602 -23.242 1.00 19.55 215 VAL A C 1
ATOM 3123 O O . VAL A 1 237 ? 17.608 3.235 -23.529 1.00 21.27 215 VAL A O 1
ATOM 3136 N N . GLY A 1 238 ? 16.491 1.813 -22.181 1.00 21.37 216 GLY A N 1
ATOM 3137 C CA . GLY A 1 238 ? 17.581 1.776 -21.229 1.00 27.74 216 GLY A CA 1
ATOM 3138 C C . GLY A 1 238 ? 17.626 0.481 -20.462 1.00 19.34 216 GLY A C 1
ATOM 3139 O O . GLY A 1 238 ? 16.792 -0.399 -20.656 1.00 21.05 216 GLY A O 1
ATOM 3143 N N . SER A 1 239 ? 18.623 0.354 -19.614 1.00 21.13 217 SER A N 1
ATOM 3144 C CA . SER A 1 239 ? 18.721 -0.804 -18.763 1.00 21.80 217 SER A CA 1
ATOM 3145 C C . SER A 1 239 ? 18.155 -0.445 -17.415 1.00 19.06 217 SER A C 1
ATOM 3146 O O . SER A 1 239 ? 17.367 0.510 -17.256 1.00 18.92 217 SER A O 1
ATOM 3154 N N . GLY A 1 240 ? 18.656 -1.116 -16.395 1.00 23.61 218 GLY A N 1
ATOM 3155 C CA . GLY A 1 240 ? 18.236 -0.758 -15.048 1.00 20.69 218 GLY A CA 1
ATOM 3156 C C . GLY A 1 240 ? 18.666 0.621 -14.587 1.00 18.84 218 GLY A C 1
ATOM 3157 O O . GLY A 1 240 ? 18.095 1.168 -13.648 1.00 23.76 218 GLY A O 1
ATOM 3161 N N . GLY A 1 241 ? 19.618 1.229 -15.282 1.00 21.99 219 GLY A N 1
ATOM 3162 C CA . GLY A 1 241 ? 20.113 2.514 -14.846 1.00 17.57 219 GLY A CA 1
ATOM 3163 C C . GLY A 1 241 ? 19.084 3.603 -14.950 1.00 15.49 219 GLY A C 1
ATOM 3164 O O . GLY A 1 241 ? 19.054 4.497 -14.151 1.00 18.82 219 GLY A O 1
ATOM 3168 N N . LEU A 1 242 ? 18.209 3.490 -15.951 1.00 18.30 220 LEU A N 1
ATOM 3169 C CA . LEU A 1 242 ? 17.215 4.520 -16.221 1.00 16.99 220 LEU A CA 1
ATOM 3170 C C . LEU A 1 242 ? 15.914 4.315 -15.434 1.00 18.90 220 LEU A C 1
ATOM 3171 O O . LEU A 1 242 ? 15.088 5.223 -15.330 1.00 18.61 220 LEU A O 1
ATOM 3187 N N . ALA A 1 243 ? 15.745 3.136 -14.858 1.00 19.14 221 ALA A N 1
ATOM 3188 C CA . ALA A 1 243 ? 14.459 2.782 -14.235 1.00 24.34 221 ALA A CA 1
ATOM 3189 C C . ALA A 1 243 ? 13.995 3.677 -13.102 1.00 21.01 221 ALA A C 1
ATOM 3190 O O . ALA A 1 243 ? 12.923 4.292 -13.182 1.00 16.92 221 ALA A O 1
ATOM 3197 N N . ALA A 1 244 ? 14.754 3.776 -12.022 1.00 18.66 222 ALA A N 1
ATOM 3198 C CA . ALA A 1 244 ? 14.321 4.605 -10.906 1.00 19.55 222 ALA A CA 1
ATOM 3199 C C . ALA A 1 244 ? 14.241 6.103 -11.292 1.00 18.09 222 ALA A C 1
ATOM 3200 O O . ALA A 1 244 ? 13.299 6.793 -10.945 1.00 17.91 222 ALA A O 1
ATOM 3207 N N . PRO A 1 245 ? 15.231 6.618 -12.038 1.00 16.26 223 PRO A N 1
ATOM 3208 C CA . PRO A 1 245 ? 15.121 8.006 -12.484 1.00 17.05 223 PRO A CA 1
ATOM 3209 C C . PRO A 1 245 ? 13.816 8.279 -13.240 1.00 17.13 223 PRO A C 1
ATOM 3210 O O . PRO A 1 245 ? 13.205 9.309 -12.992 1.00 17.27 223 PRO A O 1
ATOM 32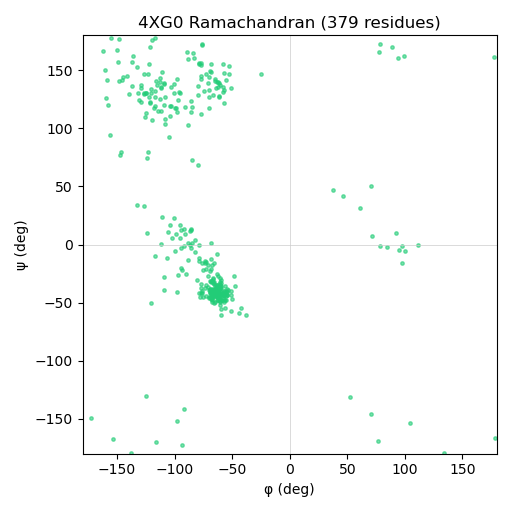21 N N . LEU A 1 246 ? 13.380 7.363 -14.088 1.00 17.58 224 LEU A N 1
ATOM 3222 C CA . LEU A 1 246 ? 12.159 7.565 -14.846 1.00 19.59 224 LEU A CA 1
ATOM 3223 C C . LEU A 1 246 ? 10.947 7.441 -13.932 1.00 17.00 224 LEU A C 1
ATOM 3224 O O . LEU A 1 246 ? 10.016 8.244 -14.029 1.00 18.85 224 LEU A O 1
ATOM 3240 N N . ALA A 1 247 ? 10.955 6.427 -13.078 1.00 18.49 225 ALA A N 1
ATOM 3241 C CA . ALA A 1 247 ? 9.875 6.316 -12.048 1.00 16.93 225 ALA A CA 1
ATOM 3242 C C . ALA A 1 247 ? 9.687 7.624 -11.288 1.00 19.12 225 ALA A C 1
ATOM 3243 O O . ALA A 1 247 ? 8.552 8.095 -11.056 1.00 19.10 225 ALA A O 1
ATOM 3250 N N . ARG A 1 248 ? 10.796 8.224 -10.837 1.00 15.74 226 ARG A N 1
ATOM 3251 C CA . ARG A 1 248 ? 10.741 9.474 -10.139 1.00 14.59 226 ARG A CA 1
ATOM 3252 C C . ARG A 1 248 ? 10.322 10.689 -10.997 1.00 15.14 226 ARG A C 1
ATOM 3253 O O . ARG A 1 248 ? 9.530 11.536 -10.562 1.00 17.31 226 ARG A O 1
ATOM 3274 N N . VAL A 1 249 ? 10.826 10.780 -12.224 1.00 15.17 227 VAL A N 1
ATOM 3275 C CA . VAL A 1 249 ? 10.501 11.937 -13.012 1.00 19.30 227 VAL A CA 1
ATOM 3276 C C . VAL A 1 249 ? 9.033 11.918 -13.408 1.00 17.79 227 VAL A C 1
ATOM 3277 O O . VAL A 1 249 ? 8.355 12.926 -13.335 1.00 19.34 227 VAL A O 1
ATOM 3290 N N . TRP A 1 250 ? 8.548 10.747 -13.777 1.00 19.36 228 TRP A N 1
ATOM 3291 C CA . TRP A 1 250 ? 7.161 10.610 -14.168 1.00 24.97 228 TRP A CA 1
ATOM 3292 C C . TRP A 1 250 ? 6.216 10.790 -12.962 1.00 20.99 228 TRP A C 1
ATOM 3293 O O . TRP A 1 250 ? 5.101 11.303 -13.106 1.00 20.02 228 TRP A O 1
ATOM 3314 N N . ALA A 1 251 ? 6.662 10.399 -11.772 1.00 18.80 229 ALA A N 1
ATOM 3315 C CA . ALA A 1 251 ? 5.909 10.705 -10.558 1.00 20.56 229 ALA A CA 1
ATOM 3316 C C . ALA A 1 251 ? 5.886 12.229 -10.282 1.00 20.34 229 ALA A C 1
ATOM 3317 O O . ALA A 1 251 ? 4.872 12.799 -9.902 1.00 22.66 229 ALA A O 1
ATOM 3324 N N . GLY A 1 252 ? 7.019 12.897 -10.482 1.00 20.67 230 GLY A N 1
ATOM 3325 C CA . GLY A 1 252 ? 7.102 14.318 -10.241 1.00 22.78 230 GLY A CA 1
ATOM 3326 C C . GLY A 1 252 ? 6.137 15.102 -11.111 1.00 25.38 230 GLY A C 1
ATOM 3327 O O . GLY A 1 252 ? 5.683 16.177 -10.749 1.00 28.94 230 GLY A O 1
ATOM 3331 N N . GLY A 1 253 ? 5.845 14.544 -12.284 1.00 26.93 231 GLY A N 1
ATOM 3332 C CA . GLY A 1 253 ? 4.899 15.171 -13.190 1.00 32.63 231 GLY A CA 1
ATOM 3333 C C . GLY A 1 253 ? 3.502 15.144 -12.626 1.00 30.94 231 GLY A C 1
ATOM 3334 O O . GLY A 1 253 ? 2.636 15.917 -13.055 1.00 35.18 231 GLY A O 1
ATOM 3338 N N . GLN A 1 254 ? 3.278 14.289 -11.634 1.00 29.05 232 GLN A N 1
ATOM 3339 C CA . GLN A 1 254 ? 1.984 14.231 -10.945 1.00 26.36 232 GLN A CA 1
ATOM 3340 C C . GLN A 1 254 ? 1.906 15.076 -9.660 1.00 30.08 232 GLN A C 1
ATOM 3341 O O . GLN A 1 254 ? 0.853 15.142 -9.046 1.00 30.65 232 GLN A O 1
ATOM 3355 N N . ALA A 1 255 ? 2.999 15.727 -9.257 1.00 25.79 233 ALA A N 1
ATOM 3356 C CA . ALA A 1 255 ? 2.971 16.588 -8.057 1.00 25.16 233 ALA A CA 1
ATOM 3357 C C . ALA A 1 255 ? 2.290 17.899 -8.394 1.00 27.64 233 ALA A C 1
ATOM 3358 O O . ALA A 1 255 ? 2.466 18.413 -9.499 1.00 31.61 233 ALA A O 1
ATOM 3365 N N . ALA A 1 256 ? 1.520 18.425 -7.444 1.00 26.98 234 ALA A N 1
ATOM 3366 C CA . ALA A 1 256 ? 0.717 19.635 -7.678 1.00 27.58 234 ALA A CA 1
ATOM 3367 C C . ALA A 1 256 ? 0.984 20.650 -6.557 1.00 25.39 234 ALA A C 1
ATOM 3368 O O . ALA A 1 256 ? 0.796 20.344 -5.388 1.00 24.23 234 ALA A O 1
ATOM 3375 N N . GLY A 1 257 ? 1.432 21.850 -6.935 1.00 26.76 235 GLY A N 1
ATOM 3376 C CA . GLY A 1 257 ? 1.674 22.915 -5.984 1.00 23.82 235 GLY A CA 1
ATOM 3377 C C . GLY A 1 257 ? 3.099 22.804 -5.470 1.00 21.97 235 GLY A C 1
ATOM 3378 O O . GLY A 1 257 ? 3.757 21.785 -5.708 1.00 23.66 235 GLY A O 1
ATOM 3382 N N . PRO A 1 258 ? 3.556 23.827 -4.735 1.00 25.79 236 PRO A N 1
ATOM 3383 C CA . PRO A 1 258 ? 4.907 23.834 -4.185 1.00 24.93 236 PRO A CA 1
ATOM 3384 C C . PRO A 1 258 ? 5.013 22.940 -2.975 1.00 21.91 236 PRO A C 1
ATOM 3385 O O . PRO A 1 258 ? 4.020 22.672 -2.314 1.00 21.80 236 PRO A O 1
ATOM 3396 N N . VAL A 1 259 ? 6.212 22.452 -2.711 1.00 18.46 237 VAL A N 1
ATOM 3397 C CA . VAL A 1 259 ? 6.537 21.885 -1.425 1.00 15.31 237 VAL A CA 1
ATOM 3398 C C . VAL A 1 259 ? 6.818 23.034 -0.478 1.00 19.27 237 VAL A C 1
ATOM 3399 O O . VAL A 1 259 ? 7.591 23.944 -0.794 1.00 22.98 237 VAL A O 1
ATOM 3412 N N . LEU A 1 260 ? 6.165 23.022 0.680 1.00 19.38 238 LEU A N 1
ATOM 3413 C CA . LEU A 1 260 ? 6.384 24.022 1.699 1.00 16.80 238 LEU A CA 1
ATOM 3414 C C . LEU A 1 260 ? 7.378 23.489 2.737 1.00 19.29 238 LEU A C 1
ATOM 3415 O O . LEU A 1 260 ? 7.155 22.437 3.306 1.00 18.51 238 LEU A O 1
ATOM 3431 N N . VAL A 1 261 ? 8.467 24.218 2.979 1.00 20.90 239 VAL A N 1
ATOM 3432 C CA . VAL A 1 261 ? 9.461 23.841 3.963 1.00 17.50 239 VAL A CA 1
ATOM 3433 C C . VAL A 1 261 ? 9.483 24.821 5.144 1.00 21.26 239 VAL A C 1
ATOM 3434 O O . VAL A 1 261 ? 9.613 26.024 4.956 1.00 24.36 239 VAL A O 1
ATOM 3447 N N . VAL A 1 262 ? 9.332 24.290 6.368 1.00 16.32 240 VAL A N 1
ATOM 3448 C CA . VAL A 1 262 ? 9.225 25.111 7.544 1.00 16.58 240 VAL A CA 1
ATOM 3449 C C . VAL A 1 262 ? 10.422 24.786 8.417 1.00 19.93 240 VAL A C 1
ATOM 3450 O O . VAL A 1 262 ? 10.638 23.621 8.807 1.00 21.38 240 VAL A O 1
ATOM 3463 N N . VAL A 1 263 ? 11.225 25.809 8.663 1.00 24.70 241 VAL A N 1
ATOM 3464 C CA . VAL A 1 263 ? 12.458 25.660 9.423 1.00 19.61 241 VAL A CA 1
ATOM 3465 C C . VAL A 1 263 ? 12.397 26.520 10.660 1.00 25.51 241 VAL A C 1
ATOM 3466 O O . VAL A 1 263 ? 12.511 27.738 10.579 1.00 26.31 241 VAL A O 1
ATOM 3479 N N . THR A 1 264 ? 12.229 25.872 11.805 1.00 28.44 242 THR A N 1
ATOM 3480 C CA . THR A 1 264 ? 12.141 26.574 13.082 1.00 35.68 242 THR A CA 1
ATOM 3481 C C . THR A 1 264 ? 13.393 26.421 13.925 1.00 38.79 242 THR A C 1
ATOM 3482 O O . THR A 1 264 ? 13.575 27.136 14.926 1.00 39.13 242 THR A O 1
ATOM 3493 N N . SER A 1 265 ? 14.280 25.512 13.530 1.00 35.18 243 SER A N 1
ATOM 3494 C CA . SER A 1 265 ? 15.447 25.222 14.348 1.00 38.92 243 SER A CA 1
ATOM 3495 C C . SER A 1 265 ? 16.444 26.367 14.280 1.00 41.39 243 SER A C 1
ATOM 3496 O O . SER A 1 265 ? 16.557 27.041 13.249 1.00 33.73 243 SER A O 1
ATOM 3504 N N . GLN A 1 266 ? 17.146 26.593 15.390 1.00 33.14 244 GLN A N 1
ATOM 3505 C CA . GLN A 1 266 ? 18.306 27.457 15.395 1.00 41.44 244 GLN A CA 1
ATOM 3506 C C . GLN A 1 266 ? 19.618 26.657 15.402 1.00 45.11 244 GLN A C 1
ATOM 3507 O O . GLN A 1 266 ? 20.697 27.245 15.511 1.00 40.81 244 GLN A O 1
ATOM 3521 N N . HIS A 1 267 ? 19.526 25.328 15.290 1.00 41.09 245 HIS A N 1
ATOM 3522 C CA . HIS A 1 267 ? 20.717 24.489 15.111 1.00 39.05 245 HIS A CA 1
ATOM 3523 C C . HIS A 1 267 ? 21.400 24.909 13.826 1.00 38.38 245 HIS A C 1
ATOM 3524 O O . HIS A 1 267 ? 20.719 25.156 12.827 1.00 34.03 245 HIS A O 1
ATOM 3539 N N . SER A 1 268 ? 22.727 25.012 13.851 1.00 40.51 246 SER A N 1
ATOM 3540 C CA . SER A 1 268 ? 23.481 25.515 12.708 1.00 36.34 246 SER A CA 1
ATOM 3541 C C . SER A 1 268 ? 23.275 24.631 11.489 1.00 37.70 246 SER A C 1
ATOM 3542 O O . SER A 1 268 ? 23.262 25.112 10.369 1.00 34.36 246 SER A O 1
ATOM 3550 N N . ALA A 1 269 ? 23.110 23.333 11.713 1.00 37.88 247 ALA A N 1
ATOM 3551 C CA . ALA A 1 269 ? 22.872 22.418 10.617 1.00 37.05 247 ALA A CA 1
ATOM 3552 C C . ALA A 1 269 ? 21.642 22.862 9.839 1.00 31.12 247 ALA A C 1
ATOM 3553 O O . ALA A 1 269 ? 21.663 22.921 8.615 1.00 28.72 247 ALA A O 1
ATOM 3560 N N . ALA A 1 270 ? 20.556 23.172 10.555 1.00 29.26 248 ALA A N 1
ATOM 3561 C CA . ALA A 1 270 ? 19.315 23.594 9.919 1.00 34.58 248 ALA A CA 1
ATOM 3562 C C . ALA A 1 270 ? 19.489 24.925 9.192 1.00 27.62 248 ALA A C 1
ATOM 3563 O O . ALA A 1 270 ? 18.915 25.132 8.123 1.00 27.24 248 ALA A O 1
ATOM 3570 N N . ARG A 1 271 ? 20.252 25.836 9.765 1.00 29.50 249 ARG A N 1
ATOM 3571 C CA . ARG A 1 271 ? 20.392 27.143 9.128 1.00 27.91 249 ARG A CA 1
ATOM 3572 C C . ARG A 1 271 ? 21.179 26.985 7.825 1.00 28.62 249 ARG A C 1
ATOM 3573 O O . ARG A 1 271 ? 20.845 27.625 6.831 1.00 27.68 249 ARG A O 1
ATOM 3594 N N . GLN A 1 272 ? 22.204 26.131 7.847 1.00 28.76 250 GLN A N 1
ATOM 3595 C CA . GLN A 1 272 ? 22.986 25.814 6.641 1.00 29.91 250 GLN A CA 1
ATOM 3596 C C . GLN A 1 272 ? 22.100 25.134 5.590 1.00 26.91 250 GLN A C 1
ATOM 3597 O O . GLN A 1 272 ? 22.144 25.470 4.399 1.00 26.26 250 GLN A O 1
ATOM 3611 N N . GLN A 1 273 ? 21.286 24.187 6.042 1.00 22.39 251 GLN A N 1
ATOM 3612 C CA . GLN A 1 273 ? 20.320 23.527 5.164 1.00 21.20 251 GLN A CA 1
ATOM 3613 C C . GLN A 1 273 ? 19.316 24.491 4.562 1.00 24.58 251 GLN A C 1
ATOM 3614 O O . GLN A 1 273 ? 18.943 24.362 3.380 1.00 22.43 251 GLN A O 1
ATOM 3628 N N . ALA A 1 274 ? 18.853 25.455 5.358 1.00 21.70 252 ALA A N 1
ATOM 3629 C CA . ALA A 1 274 ? 17.915 26.459 4.838 1.00 27.15 252 ALA A CA 1
ATOM 3630 C C . ALA A 1 274 ? 18.626 27.338 3.799 1.00 25.34 252 ALA A C 1
ATOM 3631 O O . ALA A 1 274 ? 18.101 27.603 2.708 1.00 24.51 252 ALA A O 1
ATOM 3638 N N . ALA A 1 275 ? 19.819 27.769 4.130 1.00 24.12 253 ALA A N 1
ATOM 3639 C CA . ALA A 1 275 ? 20.605 28.585 3.207 1.00 27.52 253 ALA A CA 1
ATOM 3640 C C . ALA A 1 275 ? 20.767 27.870 1.871 1.00 26.42 253 ALA A C 1
ATOM 3641 O O . ALA A 1 275 ? 20.604 28.475 0.818 1.00 29.04 253 ALA A O 1
ATOM 3648 N N . ALA A 1 276 ? 21.068 26.574 1.908 1.00 25.53 254 ALA A N 1
ATOM 3649 C CA . ALA A 1 276 ? 21.239 25.802 0.679 1.00 24.49 254 ALA A CA 1
ATOM 3650 C C . ALA A 1 276 ? 19.959 25.716 -0.158 1.00 25.91 254 ALA A C 1
ATOM 3651 O O . ALA A 1 276 ? 20.014 25.832 -1.385 1.00 27.42 254 ALA A O 1
ATOM 3658 N N . LEU A 1 277 ? 18.818 25.505 0.504 1.00 23.81 255 LEU A N 1
ATOM 3659 C CA . LEU A 1 277 ? 17.537 25.434 -0.182 1.00 21.25 255 LEU A CA 1
ATOM 3660 C C . LEU A 1 277 ? 17.206 26.795 -0.793 1.00 22.44 255 LEU A C 1
ATOM 3661 O O . LEU A 1 277 ? 16.730 26.866 -1.928 1.00 25.33 255 LEU A O 1
ATOM 3677 N N . GLN A 1 278 ? 17.497 27.870 -0.070 1.00 24.69 256 GLN A N 1
ATOM 3678 C CA . GLN A 1 278 ? 17.319 29.203 -0.633 1.00 28.84 256 GLN A CA 1
ATOM 3679 C C . GLN A 1 278 ? 18.222 29.391 -1.879 1.00 33.23 256 GLN A C 1
ATOM 3680 O O . GLN A 1 278 ? 17.748 29.862 -2.917 1.00 32.20 256 GLN A O 1
ATOM 3694 N N . GLN A 1 279 ? 19.499 29.013 -1.754 1.00 33.39 257 GLN A N 1
ATOM 3695 C CA . GLN A 1 279 ? 20.490 29.051 -2.853 1.00 32.73 257 GLN A CA 1
ATOM 3696 C C . GLN A 1 279 ? 19.926 28.357 -4.090 1.00 33.68 257 GLN A C 1
ATOM 3697 O O . GLN A 1 279 ? 20.158 28.788 -5.211 1.00 42.92 257 GLN A O 1
ATOM 3711 N N . ALA A 1 280 ? 19.226 27.247 -3.865 1.00 25.14 258 ALA A N 1
ATOM 3712 C CA . ALA A 1 280 ? 18.684 26.406 -4.929 1.00 28.27 258 ALA A CA 1
ATOM 3713 C C . ALA A 1 280 ? 17.393 26.959 -5.538 1.00 33.85 258 ALA A C 1
ATOM 3714 O O . ALA A 1 280 ? 16.832 26.346 -6.443 1.00 30.31 258 ALA A O 1
ATOM 3721 N N . GLY A 1 281 ? 16.917 28.098 -5.034 1.00 33.25 259 GLY A N 1
ATOM 3722 C CA . GLY A 1 281 ? 15.796 28.789 -5.654 1.00 34.31 259 GLY A CA 1
ATOM 3723 C C . GLY A 1 281 ? 14.465 28.834 -4.919 1.00 38.99 259 GLY A C 1
ATOM 3724 O O . GLY A 1 281 ? 13.513 29.419 -5.419 1.00 38.04 259 GLY A O 1
ATOM 3728 N N . ALA A 1 282 ? 14.386 28.237 -3.737 1.00 27.46 260 ALA A N 1
ATOM 3729 C CA . ALA A 1 282 ? 13.171 28.312 -2.932 1.00 26.23 260 ALA A CA 1
ATOM 3730 C C . ALA A 1 282 ? 12.831 29.743 -2.536 1.00 23.48 260 ALA A C 1
ATOM 3731 O O . ALA A 1 282 ? 13.660 30.479 -2.016 1.00 29.61 260 ALA A O 1
ATOM 3738 N N . ARG A 1 283 ? 11.606 30.153 -2.809 1.00 28.88 261 ARG A N 1
ATOM 3739 C CA . ARG A 1 283 ? 11.155 31.449 -2.353 1.00 27.83 261 ARG A CA 1
ATOM 3740 C C . ARG A 1 283 ? 11.000 31.425 -0.839 1.00 31.59 261 ARG A C 1
ATOM 3741 O O . ARG A 1 283 ? 10.306 30.566 -0.285 1.00 28.84 261 ARG A O 1
ATOM 3762 N N . THR A 1 284 ? 11.637 32.385 -0.179 1.00 31.45 262 THR A N 1
ATOM 3763 C CA . THR A 1 284 ? 11.861 32.283 1.254 1.00 29.83 262 THR A CA 1
ATOM 3764 C C . THR A 1 284 ? 11.273 33.461 2.030 1.00 26.33 262 THR A C 1
ATOM 3765 O O . THR A 1 284 ? 11.562 34.620 1.734 1.00 32.23 262 THR A O 1
ATOM 3776 N N . TRP A 1 285 ? 10.458 33.159 3.029 1.00 33.17 263 TRP A N 1
ATOM 3777 C CA . TRP A 1 285 ? 10.013 34.170 3.979 1.00 35.47 263 TRP A CA 1
ATOM 3778 C C . TRP A 1 285 ? 10.916 34.039 5.183 1.00 28.14 263 TRP A C 1
ATOM 3779 O O . TRP A 1 285 ? 10.915 32.996 5.852 1.00 26.49 263 TRP A O 1
ATOM 3800 N N . ALA A 1 286 ? 11.721 35.072 5.427 1.00 28.31 264 ALA A N 1
ATOM 3801 C CA . ALA A 1 286 ? 12.618 35.107 6.577 1.00 28.24 264 ALA A CA 1
ATOM 3802 C C . ALA A 1 286 ? 12.363 36.347 7.416 1.00 34.46 264 ALA A C 1
ATOM 3803 O O . ALA A 1 286 ? 13.142 37.301 7.394 1.00 32.22 264 ALA A O 1
ATOM 3810 N N . PRO A 1 287 ? 11.254 36.352 8.165 1.00 29.73 265 PRO A N 1
ATOM 3811 C CA . PRO A 1 287 ? 10.877 37.529 8.948 1.00 27.55 265 PRO A CA 1
ATOM 3812 C C . PRO A 1 287 ? 11.674 37.710 10.228 1.00 28.66 265 PRO A C 1
ATOM 3813 O O . PRO A 1 287 ? 12.201 36.756 10.771 1.00 31.44 265 PRO A O 1
ATOM 3824 N N . THR A 1 288 ? 11.736 38.946 10.704 1.00 32.38 266 THR A N 1
ATOM 3825 C CA . THR A 1 288 ? 12.256 39.236 12.022 1.00 34.16 266 THR A CA 1
ATOM 3826 C C . THR A 1 288 ? 11.197 38.851 13.040 1.00 38.62 266 THR A C 1
ATOM 3827 O O . THR A 1 288 ? 10.070 38.532 12.671 1.00 35.18 266 THR A O 1
ATOM 3838 N N . LEU A 1 289 ? 11.556 38.895 14.319 1.00 36.08 267 LEU A N 1
ATOM 3839 C CA . LEU A 1 289 ? 10.634 38.556 15.383 1.00 37.11 267 LEU A CA 1
ATOM 3840 C C . LEU A 1 289 ? 9.410 39.448 15.322 1.00 39.57 267 LEU A C 1
ATOM 3841 O O . LEU A 1 289 ? 8.285 38.984 15.498 1.00 42.95 267 LEU A O 1
ATOM 3857 N N . ALA A 1 290 ? 9.639 40.737 15.100 1.00 35.67 268 ALA A N 1
ATOM 3858 C CA . ALA A 1 290 ? 8.534 41.684 15.004 1.00 40.50 268 ALA A CA 1
ATOM 3859 C C . ALA A 1 290 ? 7.636 41.358 13.805 1.00 40.18 268 ALA A C 1
ATOM 3860 O O . ALA A 1 290 ? 6.408 41.368 13.918 1.00 36.52 268 ALA A O 1
ATOM 3867 N N . GLN A 1 291 ? 8.238 41.055 12.660 1.00 39.59 269 GLN A N 1
ATOM 3868 C CA . GLN A 1 291 ? 7.447 40.740 11.458 1.00 37.70 269 GLN A CA 1
ATOM 3869 C C . GLN A 1 291 ? 6.652 39.449 11.595 1.00 31.04 269 GLN A C 1
ATOM 3870 O O . GLN A 1 291 ? 5.487 39.370 11.167 1.00 34.63 269 GLN A O 1
ATOM 3884 N N . LEU A 1 292 ? 7.271 38.424 12.175 1.00 30.30 270 LEU A N 1
ATOM 3885 C CA . LEU A 1 292 ? 6.607 37.154 12.372 1.00 27.19 270 LEU A CA 1
ATOM 3886 C C . LEU A 1 292 ? 5.288 37.314 13.176 1.00 27.62 270 LEU A C 1
ATOM 3887 O O . LEU A 1 292 ? 4.314 36.603 12.898 1.00 28.82 270 LEU A O 1
ATOM 3903 N N . ALA A 1 293 ? 5.256 38.239 14.148 1.00 32.92 271 ALA A N 1
ATOM 3904 C CA . ALA A 1 293 ? 4.044 38.471 14.942 1.00 33.99 271 ALA A CA 1
ATOM 3905 C C . ALA A 1 293 ? 3.052 39.431 14.276 1.00 35.31 271 ALA A C 1
ATOM 3906 O O . ALA A 1 293 ? 2.003 39.720 14.845 1.00 35.78 271 ALA A O 1
ATOM 3913 N N . ASP A 1 294 ? 3.381 39.912 13.079 1.00 31.17 272 ASP A N 1
ATOM 3914 C CA . ASP A 1 294 ? 2.593 40.925 12.381 1.00 31.87 272 ASP A CA 1
ATOM 3915 C C . ASP A 1 294 ? 1.880 40.292 11.192 1.00 30.76 272 ASP A C 1
ATOM 3916 O O . ASP A 1 294 ? 2.509 39.906 10.200 1.00 29.93 272 ASP A O 1
ATOM 3925 N N . ASP A 1 295 ? 0.569 40.124 11.297 1.00 37.82 273 ASP A N 1
ATOM 3926 C CA . ASP A 1 295 ? -0.099 39.296 10.307 1.00 39.63 273 ASP A CA 1
ATOM 3927 C C . ASP A 1 295 ? -0.084 39.998 8.952 1.00 30.34 273 ASP A C 1
ATOM 3928 O O . ASP A 1 295 ? -0.195 39.346 7.904 1.00 30.45 273 ASP A O 1
ATOM 3937 N N . ARG A 1 296 ? 0.062 41.316 8.982 1.00 32.10 274 ARG A N 1
ATOM 3938 C CA . ARG A 1 296 ? 0.170 42.103 7.748 1.00 35.32 274 ARG A CA 1
ATOM 3939 C C . ARG A 1 296 ? 1.379 41.710 6.916 1.00 34.94 274 ARG A C 1
ATOM 3940 O O . ARG A 1 296 ? 1.318 41.672 5.686 1.00 39.71 274 ARG A O 1
ATOM 3961 N N . ASN A 1 297 ? 2.485 41.399 7.592 1.00 33.99 275 ASN A N 1
ATOM 3962 C CA . ASN A 1 297 ? 3.709 41.000 6.904 1.00 32.14 275 ASN A CA 1
ATOM 3963 C C . ASN A 1 297 ? 3.501 39.622 6.235 1.00 29.11 275 ASN A C 1
ATOM 3964 O O . ASN A 1 297 ? 3.909 39.393 5.098 1.00 29.68 275 ASN A O 1
ATOM 3975 N N . TRP A 1 298 ? 2.842 38.706 6.942 1.00 36.60 276 TRP A N 1
ATOM 3976 C CA . TRP A 1 298 ? 2.520 37.390 6.388 1.00 31.24 276 TRP A CA 1
ATOM 3977 C C . TRP A 1 298 ? 1.633 37.539 5.157 1.00 36.12 276 TRP A C 1
ATOM 3978 O O . TRP A 1 298 ? 1.927 36.972 4.101 1.00 34.87 276 TRP A O 1
ATOM 3999 N N . ALA A 1 299 ? 0.539 38.293 5.313 1.00 33.05 277 ALA A N 1
ATOM 4000 C CA . ALA A 1 299 ? -0.380 38.554 4.204 1.00 37.78 277 ALA A CA 1
ATOM 4001 C C . ALA A 1 299 ? 0.344 39.067 2.948 1.00 37.02 277 ALA A C 1
ATOM 4002 O O . ALA A 1 299 ? 0.064 38.626 1.843 1.00 38.67 277 ALA A O 1
ATOM 4009 N N . ALA A 1 300 ? 1.287 39.982 3.122 1.00 43.33 278 ALA A N 1
ATOM 4010 C CA . ALA A 1 300 ? 2.000 40.557 1.979 1.00 43.10 278 ALA A CA 1
ATOM 4011 C C . ALA A 1 300 ? 2.913 39.532 1.297 1.00 47.03 278 ALA A C 1
ATOM 4012 O O . ALA A 1 300 ? 3.131 39.572 0.086 1.00 39.68 278 ALA A O 1
ATOM 4019 N N . TRP A 1 301 ? 3.470 38.608 2.065 1.00 40.84 279 TRP A N 1
ATOM 4020 C CA . TRP A 1 301 ? 4.374 37.650 1.451 1.00 35.33 279 TRP A CA 1
ATOM 4021 C C . TRP A 1 301 ? 3.567 36.614 0.696 1.00 42.92 279 TRP A C 1
ATOM 4022 O O . TRP A 1 301 ? 3.919 36.242 -0.422 1.00 48.06 279 TRP A O 1
ATOM 4043 N N . THR A 1 302 ? 2.467 36.168 1.292 1.00 40.67 280 THR A N 1
ATOM 4044 C CA . THR A 1 302 ? 1.651 35.129 0.666 1.00 45.00 280 THR A CA 1
ATOM 4045 C C . THR A 1 302 ? 1.051 35.641 -0.638 1.00 51.05 280 THR A C 1
ATOM 4046 O O . THR A 1 302 ? 0.981 34.911 -1.630 1.00 51.66 280 THR A O 1
ATOM 4057 N N . ALA A 1 303 ? 0.657 36.908 -0.639 1.00 43.88 281 ALA A N 1
ATOM 4058 C CA . ALA A 1 303 ? 0.143 37.537 -1.851 1.00 47.11 281 ALA A CA 1
ATOM 4059 C C . ALA A 1 303 ? 1.204 37.488 -2.943 1.00 43.14 281 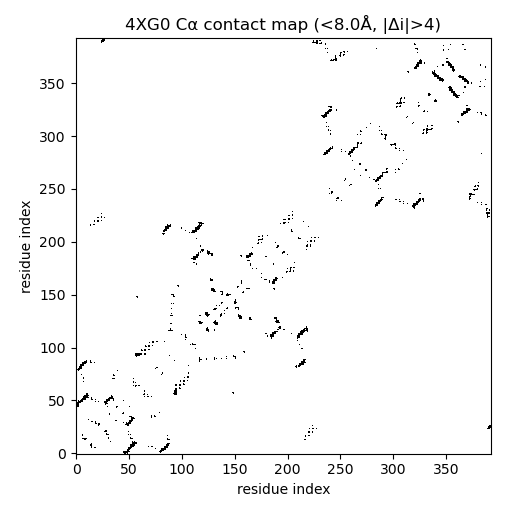ALA A C 1
ATOM 4060 O O . ALA A 1 303 ? 0.909 37.188 -4.100 1.00 42.72 281 ALA A O 1
ATOM 4067 N N . GLU A 1 304 ? 2.445 37.762 -2.554 1.00 50.81 282 GLU A N 1
ATOM 4068 C CA . GLU A 1 304 ? 3.566 37.811 -3.486 1.00 53.75 282 GLU A CA 1
ATOM 4069 C C . GLU A 1 304 ? 3.870 36.459 -4.139 1.00 60.51 282 GLU A C 1
ATOM 4070 O O . GLU A 1 304 ? 4.279 36.392 -5.300 1.00 54.93 282 GLU A O 1
ATOM 4082 N N . VAL A 1 305 ? 3.681 35.376 -3.399 1.00 57.70 283 VAL A N 1
ATOM 4083 C CA . VAL A 1 305 ? 3.912 34.059 -3.973 1.00 55.37 283 VAL A CA 1
ATOM 4084 C C . VAL A 1 305 ? 2.610 33.291 -4.003 1.00 46.03 283 VAL A C 1
ATOM 4085 O O . VAL A 1 305 ? 2.039 33.087 -5.071 1.00 48.00 283 VAL A O 1
ATOM 4098 N N . ASP A 1 316 ? 10.671 23.934 -7.018 1.00 33.83 294 ASP A N 1
ATOM 4099 C CA . ASP A 1 316 ? 9.273 24.313 -6.792 1.00 39.09 294 ASP A CA 1
ATOM 4100 C C . ASP A 1 316 ? 8.958 24.230 -5.297 1.00 37.42 294 ASP A C 1
ATOM 4101 O O . ASP A 1 316 ? 8.257 23.318 -4.840 1.00 31.62 294 ASP A O 1
ATOM 4109 N N . ALA A 1 317 ? 9.495 25.191 -4.549 1.00 39.68 295 ALA A N 1
ATOM 4110 C CA . ALA A 1 317 ? 9.485 25.132 -3.101 1.00 27.89 295 ALA A CA 1
ATOM 4111 C C . ALA A 1 317 ? 9.325 26.511 -2.500 1.00 28.76 295 ALA A C 1
ATOM 4112 O O . ALA A 1 317 ? 9.828 27.489 -3.040 1.00 27.04 295 ALA A O 1
ATOM 4119 N N . LEU A 1 318 ? 8.598 26.578 -1.387 1.00 27.49 296 LEU A N 1
ATOM 4120 C CA . LEU A 1 318 ? 8.502 27.786 -0.567 1.00 25.03 296 LEU A CA 1
ATOM 4121 C C . LEU A 1 318 ? 9.115 27.455 0.791 1.00 24.40 296 LEU A C 1
ATOM 4122 O O . LEU A 1 318 ? 8.912 26.351 1.280 1.00 24.78 296 LEU A O 1
ATOM 4138 N N . MET A 1 319 ? 9.864 28.379 1.388 1.00 23.62 297 MET A N 1
ATOM 4139 C CA . MET A 1 319 ? 10.440 28.155 2.711 1.00 21.68 297 MET A CA 1
ATOM 4140 C C . MET A 1 319 ? 10.064 29.250 3.699 1.00 22.54 297 MET A C 1
ATOM 4141 O O . MET A 1 319 ? 10.170 30.428 3.387 1.00 27.10 297 MET A O 1
ATOM 4155 N N . LEU A 1 320 ? 9.588 28.844 4.879 1.00 23.50 298 LEU A N 1
ATOM 4156 C CA . LEU A 1 320 ? 9.426 29.754 6.012 1.00 21.77 298 LEU A CA 1
ATOM 4157 C C . LEU A 1 320 ? 10.555 29.520 7.001 1.00 23.89 298 LEU A C 1
ATOM 4158 O O . LEU A 1 320 ? 10.713 28.415 7.530 1.00 24.51 298 LEU A O 1
ATOM 4174 N N . LEU A 1 321 ? 11.345 30.559 7.227 1.00 26.18 299 LEU A N 1
ATOM 4175 C CA . LEU A 1 321 ? 12.523 30.486 8.072 1.00 25.90 299 LEU A CA 1
ATOM 4176 C C . LEU A 1 321 ? 12.333 31.249 9.396 1.00 30.72 299 LEU A C 1
ATOM 4177 O O . LEU A 1 321 ? 12.108 32.461 9.399 1.00 26.54 299 LEU A O 1
ATOM 4193 N N . ALA A 1 322 ? 12.447 30.540 10.519 1.00 25.99 300 ALA A N 1
ATOM 4194 C CA . ALA A 1 322 ? 12.258 31.150 11.835 1.00 29.90 300 ALA A CA 1
ATOM 4195 C C . ALA A 1 322 ? 13.400 32.068 12.187 1.00 34.91 300 ALA A C 1
ATOM 4196 O O . ALA A 1 322 ? 14.539 31.737 11.931 1.00 34.83 300 ALA A O 1
ATOM 4203 N N . PRO A 1 323 ? 13.102 33.225 12.788 1.00 29.65 301 PRO A N 1
ATOM 4204 C CA . PRO A 1 323 ? 14.191 33.943 13.456 1.00 30.27 301 PRO A CA 1
ATOM 4205 C C . PRO A 1 323 ? 14.414 33.366 14.861 1.00 34.15 301 PRO A C 1
ATOM 4206 O O . PRO A 1 323 ? 13.538 32.693 15.424 1.00 35.14 301 PRO A O 1
ATOM 4217 N N . GLU A 1 324 ? 15.585 33.630 15.420 1.00 39.54 302 GLU A N 1
ATOM 4218 C CA . GLU A 1 324 ? 15.897 33.241 16.784 1.00 36.85 302 GLU A CA 1
ATOM 4219 C C . GLU A 1 324 ? 15.063 34.038 17.789 1.00 35.94 302 GLU A C 1
ATOM 4220 O O . GLU A 1 324 ? 14.704 35.187 17.532 1.00 38.77 302 GLU A O 1
ATOM 4232 N N . GLY A 1 325 ? 14.751 33.411 18.922 1.00 36.05 303 GLY A N 1
ATOM 4233 C CA . GLY A 1 325 ? 14.097 34.079 20.032 1.00 37.51 303 GLY A CA 1
ATOM 4234 C C . GLY A 1 325 ? 12.618 33.769 20.199 1.00 35.35 303 GLY A C 1
ATOM 4235 O O . GLY A 1 325 ? 12.123 32.694 19.836 1.00 36.75 303 GLY A O 1
ATOM 4239 N N . ARG A 1 326 ? 11.912 34.716 20.790 1.00 31.72 304 ARG A N 1
ATOM 4240 C CA . ARG A 1 326 ? 10.479 34.562 20.993 1.00 37.65 304 ARG A CA 1
ATOM 4241 C C . ARG A 1 326 ? 9.781 35.830 20.549 1.00 39.13 304 ARG A C 1
ATOM 4242 O O . ARG A 1 326 ? 10.369 36.910 20.575 1.00 36.78 304 ARG A O 1
ATOM 4263 N N . LEU A 1 327 ? 8.521 35.699 20.136 1.00 39.52 305 LEU A N 1
ATOM 4264 C CA . LEU A 1 327 ? 7.726 36.863 19.798 1.00 35.34 305 LEU A CA 1
ATOM 4265 C C . LEU A 1 327 ? 7.500 37.721 21.037 1.00 33.66 305 LEU A C 1
ATOM 4266 O O . LEU A 1 327 ? 7.303 37.202 22.141 1.00 35.49 305 LEU A O 1
ATOM 4282 N N . ALA A 1 328 ? 7.512 39.032 20.846 1.00 34.93 306 ALA A N 1
ATOM 4283 C CA . ALA A 1 328 ? 7.349 39.981 21.944 1.00 37.04 306 ALA A CA 1
ATOM 4284 C C . ALA A 1 328 ? 6.033 39.752 22.669 1.00 37.32 306 ALA A C 1
ATOM 4285 O O . ALA A 1 328 ? 4.984 39.627 22.028 1.00 36.48 306 ALA A O 1
ATOM 4292 N N . GLY A 1 329 ? 6.093 39.673 23.995 1.00 38.64 307 GLY A N 1
ATOM 4293 C CA . GLY A 1 329 ? 4.908 39.454 24.804 1.00 39.22 307 GLY A CA 1
ATOM 4294 C C . GLY A 1 329 ? 4.354 38.043 24.893 1.00 37.78 307 GLY A C 1
ATOM 4295 O O . GLY A 1 329 ? 3.349 37.815 25.580 1.00 38.37 307 GLY A O 1
ATOM 4299 N N . LEU A 1 330 ? 4.974 37.096 24.195 1.00 36.02 308 LEU A N 1
ATOM 4300 C CA . LEU A 1 330 ? 4.443 35.738 24.141 1.00 34.64 308 LEU A CA 1
ATOM 4301 C C . LEU A 1 330 ? 5.402 34.661 24.694 1.00 34.38 308 LEU A C 1
ATOM 4302 O O . LEU A 1 330 ? 6.497 34.982 25.183 1.00 39.88 308 LEU A O 1
ATOM 4318 N N . ASP A 1 331 ? 4.866 33.438 24.715 1.00 39.85 309 ASP A N 1
ATOM 4319 C CA . ASP A 1 331 ? 5.520 32.139 24.863 1.00 40.21 309 ASP A CA 1
ATOM 4320 C C . ASP A 1 331 ? 6.978 31.997 24.448 1.00 44.22 309 ASP A C 1
ATOM 4321 O O . ASP A 1 331 ? 7.403 32.565 23.444 1.00 35.52 309 ASP A O 1
ATOM 4330 N N . ALA A 1 332 ? 7.707 31.141 25.165 1.00 50.46 310 ALA A N 1
ATOM 4331 C CA . ALA A 1 332 ? 9.007 30.667 24.699 1.00 47.15 310 ALA A CA 1
ATOM 4332 C C . ALA A 1 332 ? 8.890 29.868 23.396 1.00 42.64 310 ALA A C 1
ATOM 4333 O O . ALA A 1 332 ? 9.835 29.811 22.624 1.00 45.13 310 ALA A O 1
ATOM 4340 N N . ASP A 1 333 ? 7.729 29.263 23.135 1.00 42.37 311 ASP A N 1
ATOM 4341 C CA . ASP A 1 3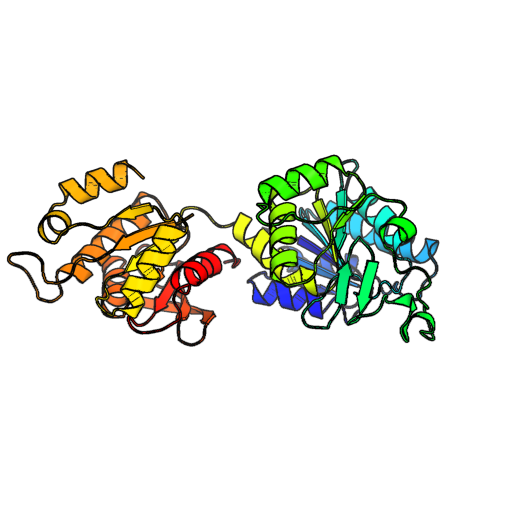33 ? 7.549 28.470 21.910 1.00 43.33 311 ASP A CA 1
ATOM 4342 C C . ASP A 1 333 ? 6.723 29.221 20.855 1.00 37.59 311 ASP A C 1
ATOM 4343 O O . ASP A 1 333 ? 6.247 28.621 19.891 1.00 39.59 311 ASP A O 1
ATOM 4352 N N . SER A 1 334 ? 6.591 30.535 21.027 1.00 31.78 312 SER A N 1
ATOM 4353 C CA . SER A 1 334 ? 5.689 31.349 20.223 1.00 33.80 312 SER A CA 1
ATOM 4354 C C . SER A 1 334 ? 6.107 31.415 18.762 1.00 35.69 312 SER A C 1
ATOM 4355 O O . SER A 1 334 ? 5.246 31.449 17.876 1.00 30.38 312 SER A O 1
ATOM 4363 N N . VAL A 1 335 ? 7.410 31.395 18.498 1.00 31.86 313 VAL A N 1
ATOM 4364 C CA . VAL A 1 335 ? 7.886 31.500 17.121 1.00 33.84 313 VAL A CA 1
ATOM 4365 C C . VAL A 1 335 ? 7.509 30.265 16.310 1.00 26.61 313 VAL A C 1
ATOM 4366 O O . VAL A 1 335 ? 6.965 30.382 15.216 1.00 26.77 313 VAL A O 1
ATOM 4379 N N . ALA A 1 336 ? 7.761 29.082 16.858 1.00 28.52 314 ALA A N 1
ATOM 4380 C CA . ALA A 1 336 ? 7.447 27.837 16.160 1.00 29.22 314 ALA A CA 1
ATOM 4381 C C . ALA A 1 336 ? 5.918 27.669 16.062 1.00 28.97 314 ALA A C 1
ATOM 4382 O O . ALA A 1 336 ? 5.384 27.251 15.033 1.00 26.70 314 ALA A O 1
ATOM 4389 N N . ARG A 1 337 ? 5.219 28.018 17.134 1.00 29.55 315 ARG A N 1
ATOM 4390 C CA . ARG A 1 337 ? 3.755 27.880 17.153 1.00 33.44 315 ARG A CA 1
ATOM 4391 C C . ARG A 1 337 ? 3.172 28.705 16.012 1.00 28.61 315 ARG A C 1
ATOM 4392 O O . ARG A 1 337 ? 2.303 28.251 15.249 1.00 30.88 315 ARG A O 1
ATOM 4396 N N . ARG A 1 338 ? 3.647 29.936 15.925 1.00 25.66 316 ARG A N 1
ATOM 4397 C CA . ARG A 1 338 ? 3.234 30.879 14.897 1.00 26.43 316 ARG A CA 1
ATOM 4398 C C . ARG A 1 338 ? 3.575 30.402 13.486 1.00 29.15 316 ARG A C 1
ATOM 4399 O O . ARG A 1 338 ? 2.726 30.465 12.590 1.00 28.40 316 ARG A O 1
ATOM 4420 N N . LEU A 1 339 ? 4.809 29.948 13.268 1.00 24.93 317 LEU A N 1
ATOM 4421 C CA . LEU A 1 339 ? 5.181 29.428 11.951 1.00 22.87 317 LEU A CA 1
ATOM 4422 C C . LEU A 1 339 ? 4.295 28.244 11.569 1.00 26.95 317 LEU A C 1
ATOM 4423 O O . LEU A 1 339 ? 3.882 28.091 10.411 1.00 26.77 317 LEU A O 1
ATOM 4439 N N . GLY A 1 340 ? 3.971 27.422 12.559 1.00 26.50 318 GLY A N 1
ATOM 4440 C CA . GLY A 1 340 ? 3.118 26.267 12.339 1.00 27.80 318 GLY A CA 1
ATOM 4441 C C . GLY A 1 340 ? 1.743 26.681 11.901 1.00 26.87 318 GLY A C 1
ATOM 4442 O O . GLY A 1 340 ? 1.166 26.107 10.971 1.00 28.57 318 GLY A O 1
ATOM 4446 N N . GLU A 1 341 ? 1.194 27.673 12.583 1.00 26.01 319 GLU A N 1
ATOM 4447 C CA . GLU A 1 341 ? -0.146 28.141 12.237 1.00 29.63 319 GLU A CA 1
ATOM 4448 C C . GLU A 1 341 ? -0.165 28.738 10.835 1.00 28.55 319 GLU A C 1
ATOM 4449 O O . GLU A 1 341 ? -1.090 28.463 10.058 1.00 27.59 319 GLU A O 1
ATOM 4461 N N . LEU A 1 342 ? 0.839 29.561 10.507 1.00 23.69 320 LEU A N 1
ATOM 4462 C CA . LEU A 1 342 ? 0.889 30.170 9.160 1.00 24.36 320 LEU A CA 1
ATOM 4463 C C . LEU A 1 342 ? 1.086 29.116 8.037 1.00 22.51 320 LEU A C 1
ATOM 4464 O O . LEU A 1 342 ? 0.419 29.162 6.990 1.00 23.18 320 LEU A O 1
ATOM 4480 N N . ALA A 1 343 ? 1.985 28.166 8.262 1.00 20.40 321 ALA A N 1
ATOM 4481 C CA . ALA A 1 343 ? 2.192 27.093 7.301 1.00 23.71 321 ALA A CA 1
ATOM 4482 C C . ALA A 1 343 ? 0.862 26.414 7.022 1.00 23.27 321 ALA A C 1
ATOM 4483 O O . ALA A 1 343 ? 0.534 26.125 5.867 1.00 19.99 321 ALA A O 1
ATOM 4490 N N . ALA A 1 344 ? 0.092 26.159 8.075 1.00 20.99 322 ALA A N 1
ATOM 4491 C CA . ALA A 1 344 ? -1.200 25.462 7.903 1.00 20.94 322 ALA A CA 1
ATOM 4492 C C . ALA A 1 344 ? -2.164 26.310 7.120 1.00 24.78 322 ALA A C 1
ATOM 4493 O O . ALA A 1 344 ? -2.896 25.803 6.248 1.00 21.90 322 ALA A O 1
ATOM 4500 N N . ARG A 1 345 ? -2.213 27.601 7.431 1.00 23.03 323 ARG A N 1
ATOM 4501 C CA . ARG A 1 345 ? -3.086 28.488 6.676 1.00 19.73 323 ARG A CA 1
ATOM 4502 C C . ARG A 1 345 ? -2.763 28.434 5.180 1.00 21.68 323 ARG A C 1
ATOM 4503 O O . ARG A 1 345 ? -3.667 28.410 4.323 1.00 25.73 323 ARG A O 1
ATOM 4524 N N . LEU A 1 346 ? -1.479 28.415 4.864 1.00 22.35 324 LEU A N 1
ATOM 4525 C CA . LEU A 1 346 ? -1.029 28.397 3.465 1.00 23.08 324 LEU A CA 1
ATOM 4526 C C . LEU A 1 346 ? -1.367 27.102 2.716 1.00 21.02 324 LEU A C 1
ATOM 4527 O O . LEU A 1 346 ? -1.828 27.114 1.565 1.00 23.35 324 LEU A O 1
ATOM 4543 N N . VAL A 1 347 ? -1.086 25.977 3.362 1.00 22.40 325 VAL A N 1
ATOM 4544 C CA . VAL A 1 347 ? -1.460 24.680 2.827 1.00 20.13 325 VAL A CA 1
ATOM 4545 C C . VAL A 1 347 ? -2.956 24.590 2.532 1.00 18.56 325 VAL A C 1
ATOM 4546 O O . VAL A 1 347 ? -3.376 24.062 1.501 1.00 20.88 325 VAL A O 1
ATOM 4559 N N . LEU A 1 348 ? -3.788 25.104 3.413 1.00 20.45 326 LEU A N 1
ATOM 4560 C CA . LEU A 1 348 ? -5.222 24.972 3.163 1.00 19.49 326 LEU A CA 1
ATOM 4561 C C . LEU A 1 348 ? -5.713 25.962 2.116 1.00 28.13 326 LEU A C 1
ATOM 4562 O O . LEU A 1 348 ? -6.575 25.650 1.267 1.00 25.12 326 LEU A O 1
ATOM 4578 N N . ALA A 1 349 ? -5.165 27.159 2.142 1.00 20.08 327 ALA A N 1
ATOM 4579 C CA . ALA A 1 349 ? -5.714 28.179 1.264 1.00 26.92 327 ALA A CA 1
ATOM 4580 C C . ALA A 1 349 ? -5.231 28.019 -0.195 1.00 22.50 327 ALA A C 1
ATOM 4581 O O . ALA A 1 349 ? -6.021 28.177 -1.140 1.00 23.40 327 ALA A O 1
ATOM 4588 N N . HIS A 1 350 ? -3.947 27.707 -0.367 1.00 25.58 328 HIS A N 1
ATOM 4589 C CA . HIS A 1 350 ? -3.266 27.751 -1.663 1.00 28.62 328 HIS A CA 1
ATOM 4590 C C . HIS A 1 350 ? -2.955 26.335 -2.173 1.00 27.17 328 HIS A C 1
ATOM 4591 O O . HIS A 1 350 ? -2.905 26.088 -3.371 1.00 26.83 328 HIS A O 1
ATOM 4606 N N . GLY A 1 351 ? -2.784 25.402 -1.253 1.00 26.49 329 GLY A N 1
ATOM 4607 C CA . GLY A 1 351 ? -2.451 24.044 -1.627 1.00 26.22 329 GLY A CA 1
ATOM 4608 C C . GLY A 1 351 ? -0.946 23.880 -1.587 1.00 25.20 329 GLY A C 1
ATOM 4609 O O . GLY A 1 351 ? -0.218 24.864 -1.593 1.00 23.79 329 GLY A O 1
ATOM 4613 N N . ALA A 1 352 ? -0.502 22.628 -1.505 1.00 22.32 330 ALA A N 1
ATOM 4614 C CA . ALA A 1 352 ? 0.911 22.297 -1.479 1.00 19.22 330 ALA A CA 1
ATOM 4615 C C . ALA A 1 352 ? 1.038 20.846 -1.860 1.00 20.76 330 ALA A C 1
ATOM 4616 O O . ALA A 1 352 ? 0.132 20.028 -1.621 1.00 20.75 330 ALA A O 1
ATOM 4623 N N . ALA A 1 353 ? 2.164 20.522 -2.475 1.00 19.25 331 ALA A N 1
ATOM 4624 C CA . ALA A 1 353 ? 2.485 19.162 -2.791 1.00 16.14 331 ALA A CA 1
ATOM 4625 C C . ALA A 1 353 ? 2.859 18.349 -1.563 1.00 17.65 331 ALA A C 1
ATOM 4626 O O . ALA A 1 353 ? 2.777 17.129 -1.586 1.00 17.73 331 ALA A O 1
ATOM 4633 N N . GLY A 1 354 ? 3.265 19.047 -0.501 1.00 18.60 332 GLY A N 1
ATOM 4634 C CA . GLY A 1 354 ? 3.683 18.464 0.761 1.00 14.03 332 GLY A CA 1
ATOM 4635 C C . GLY A 1 354 ? 4.352 19.506 1.645 1.00 15.15 332 GLY A C 1
ATOM 4636 O O . GLY A 1 354 ? 4.542 20.662 1.235 1.00 17.19 332 GLY A O 1
ATOM 4640 N N A VAL A 1 355 ? 4.697 19.080 2.855 0.52 17.17 333 VAL A N 1
ATOM 4641 N N B VAL A 1 355 ? 4.699 19.090 2.860 0.48 16.68 333 VAL A N 1
ATOM 4642 C CA A VAL A 1 355 ? 5.371 19.900 3.836 0.52 17.39 333 VAL A CA 1
ATOM 4643 C CA B VAL A 1 355 ? 5.353 19.936 3.840 0.48 18.40 333 VAL A CA 1
ATOM 4644 C C A VAL A 1 355 ? 6.578 19.169 4.369 0.52 17.12 333 VAL A C 1
ATOM 4645 C C B VAL A 1 355 ? 6.530 19.212 4.471 0.48 16.85 333 VAL A C 1
ATOM 4646 O O A VAL A 1 355 ? 6.554 17.952 4.561 0.52 19.21 333 VAL A O 1
ATOM 4647 O O B VAL A 1 355 ? 6.440 18.036 4.830 0.48 20.45 333 VAL A O 1
ATOM 4672 N N . VAL A 1 356 ? 7.649 19.922 4.582 1.00 18.68 334 VAL A N 1
ATOM 4673 C CA . VAL A 1 356 ? 8.833 19.423 5.241 1.00 17.82 334 VAL A CA 1
ATOM 4674 C C . VAL A 1 356 ? 9.042 20.293 6.490 1.00 19.22 334 VAL A C 1
ATOM 4675 O O . VAL A 1 356 ? 8.955 21.531 6.430 1.00 20.76 334 VAL A O 1
ATOM 4689 N N . ALA A 1 357 ? 9.248 19.674 7.637 1.00 20.55 335 ALA A N 1
ATOM 4690 C CA . ALA A 1 357 ? 9.369 20.453 8.868 1.00 23.03 335 ALA A CA 1
ATOM 4691 C C . ALA A 1 357 ? 10.579 20.012 9.652 1.00 18.32 335 ALA A C 1
ATOM 4692 O O . ALA A 1 357 ? 10.808 18.818 9.889 1.00 21.71 335 ALA A O 1
ATOM 4699 N N . THR A 1 358 ? 11.385 20.991 10.047 1.00 21.45 336 THR A N 1
ATOM 4700 C CA . THR A 1 358 ? 12.514 20.750 10.925 1.00 21.84 336 THR A CA 1
ATOM 4701 C C . THR A 1 358 ? 12.711 21.960 11.864 1.00 27.07 336 THR A C 1
ATOM 4702 O O . THR A 1 358 ? 12.440 23.090 11.477 1.00 25.79 336 THR A O 1
ATOM 4713 N N . GLY A 1 359 ? 13.071 21.738 13.126 1.00 25.79 337 GLY A N 1
ATOM 4714 C CA . GLY A 1 359 ? 13.144 20.418 13.715 1.00 29.85 337 GLY A CA 1
ATOM 4715 C C . GLY A 1 359 ? 11.838 20.019 14.395 1.00 26.05 337 GLY A C 1
ATOM 4716 O O . GLY A 1 359 ? 10.746 20.337 13.893 1.00 25.69 337 GLY A O 1
ATOM 4720 N N . GLY A 1 360 ? 11.964 19.347 15.542 1.00 29.78 338 GLY A N 1
ATOM 4721 C CA . GLY A 1 360 ? 10.840 18.715 16.218 1.00 31.77 338 GLY A CA 1
ATOM 4722 C C . GLY A 1 360 ? 9.794 19.706 16.697 1.00 27.90 338 GLY A C 1
ATOM 4723 O O . GLY A 1 360 ? 8.590 19.454 16.680 1.00 28.88 338 GLY A O 1
ATOM 4727 N N . ASP A 1 361 ? 10.273 20.834 17.176 1.00 28.70 339 ASP A N 1
ATOM 4728 C CA . ASP A 1 361 ? 9.400 21.922 17.565 1.00 28.56 339 ASP A CA 1
ATOM 4729 C C . ASP A 1 361 ? 8.527 22.354 16.397 1.00 30.82 339 ASP A C 1
ATOM 4730 O O . ASP A 1 361 ? 7.299 22.506 16.499 1.00 28.51 339 ASP A O 1
ATOM 4739 N N . GLY A 1 362 ? 9.180 22.576 15.268 1.00 28.96 340 GLY A N 1
ATOM 4740 C CA . GLY A 1 362 ? 8.483 22.955 14.064 1.00 28.26 340 GLY A CA 1
ATOM 4741 C C . GLY A 1 362 ? 7.512 21.885 13.582 1.00 26.97 340 GLY A C 1
ATOM 4742 O O . GLY A 1 362 ? 6.406 22.212 13.228 1.00 26.31 340 GLY A O 1
ATOM 4746 N N . ALA A 1 363 ? 7.925 20.625 13.562 1.00 24.41 341 ALA A N 1
ATOM 4747 C CA . ALA A 1 363 ? 7.052 19.547 13.115 1.00 21.67 341 ALA A CA 1
ATOM 4748 C C . ALA A 1 363 ? 5.806 19.462 14.008 1.00 24.82 341 ALA A C 1
ATOM 4749 O O . ALA A 1 363 ? 4.706 19.298 13.517 1.00 24.28 341 ALA A O 1
ATOM 4756 N N . SER A 1 364 ? 5.989 19.576 15.311 1.00 26.26 342 SER A N 1
ATOM 4757 C CA . SER A 1 364 ? 4.861 19.486 16.243 1.00 23.42 342 SER A CA 1
ATOM 4758 C C . SER A 1 364 ? 3.876 20.622 16.014 1.00 23.48 342 SER A C 1
ATOM 4759 O O . SER A 1 364 ? 2.667 20.414 16.012 1.00 26.51 342 SER A O 1
ATOM 4767 N N . ALA A 1 365 ? 4.405 21.826 15.808 1.00 27.75 343 ALA A N 1
ATOM 4768 C CA . ALA A 1 365 ? 3.580 23.000 15.570 1.00 25.04 343 ALA A CA 1
ATOM 4769 C C . ALA A 1 365 ? 2.788 22.896 14.278 1.00 25.23 343 ALA A C 1
ATOM 4770 O O . ALA A 1 365 ? 1.628 23.307 14.227 1.00 23.49 343 ALA A O 1
ATOM 4777 N N . VAL A 1 366 ? 3.415 22.368 13.230 1.00 23.34 344 VAL A N 1
ATOM 4778 C CA . VAL A 1 366 ? 2.734 22.242 11.948 1.00 23.68 344 VAL A CA 1
ATOM 4779 C C . VAL A 1 366 ? 1.612 21.195 12.019 1.00 19.93 344 VAL A C 1
ATOM 4780 O O . VAL A 1 366 ? 0.477 21.436 11.606 1.00 23.29 344 VAL A O 1
ATOM 4793 N N . LEU A 1 367 ? 1.902 20.055 12.614 1.00 23.02 345 LEU A N 1
ATOM 4794 C CA . LEU A 1 367 ? 0.883 19.047 12.758 1.00 20.06 345 LEU A CA 1
ATOM 4795 C C . LEU A 1 367 ? -0.237 19.511 13.672 1.00 22.99 345 LEU A C 1
ATOM 4796 O O . LEU A 1 367 ? -1.425 19.239 13.424 1.00 26.72 345 LEU A O 1
ATOM 4812 N N . ALA A 1 368 ? 0.121 20.271 14.695 1.00 25.63 346 ALA A N 1
ATOM 4813 C CA . ALA A 1 368 ? -0.894 20.657 15.661 1.00 27.98 346 ALA A CA 1
ATOM 4814 C C . ALA A 1 368 ? -1.834 21.634 14.977 1.00 24.30 346 ALA A C 1
ATOM 4815 O O . ALA A 1 368 ? -3.061 21.550 15.148 1.00 27.92 346 ALA A O 1
ATOM 4822 N N . ALA A 1 369 ? -1.262 22.540 14.186 1.00 26.35 347 ALA A N 1
ATOM 4823 C CA . ALA A 1 369 ? -2.053 23.573 13.499 1.00 24.51 347 ALA A CA 1
ATOM 4824 C C . ALA A 1 369 ? -2.976 22.991 12.463 1.00 26.22 347 ALA A C 1
ATOM 4825 O O . ALA A 1 369 ? -4.050 23.521 12.212 1.00 27.80 347 ALA A O 1
ATOM 4832 N N . LEU A 1 370 ? -2.546 21.904 11.838 1.00 24.56 348 LEU A N 1
ATOM 4833 C CA . LEU A 1 370 ? -3.395 21.191 10.874 1.00 25.23 348 LEU A CA 1
ATOM 4834 C C . LEU A 1 370 ? -4.280 20.116 11.520 1.00 28.54 348 LEU A C 1
ATOM 4835 O O . LEU A 1 370 ? -5.027 19.431 10.834 1.00 29.32 348 LEU A O 1
ATOM 4851 N N . GLN A 1 371 ? -4.188 19.980 12.842 1.00 26.00 349 GLN A N 1
ATOM 4852 C CA . GLN A 1 371 ? -5.020 19.044 13.604 1.00 28.74 349 GLN A CA 1
ATOM 4853 C C . GLN A 1 371 ? -4.777 17.606 13.152 1.00 26.27 349 GLN A C 1
ATOM 4854 O O . GLN A 1 371 ? -5.666 16.753 13.205 1.00 31.39 349 GLN A O 1
ATOM 4868 N N . ALA A 1 372 ? -3.546 17.342 12.721 1.00 25.84 350 ALA A N 1
ATOM 4869 C CA . ALA A 1 372 ? -3.145 16.006 12.360 1.00 25.75 350 ALA A CA 1
ATOM 4870 C C . ALA A 1 372 ? -2.824 15.206 13.603 1.00 29.13 350 ALA A C 1
ATOM 4871 O O . ALA A 1 372 ? -2.156 15.712 14.525 1.00 32.90 350 ALA A O 1
ATOM 4878 N N . SER A 1 373 ? -3.297 13.968 13.627 1.00 30.44 351 SER A N 1
ATOM 4879 C CA . SER A 1 373 ? -3.050 13.074 14.761 1.00 39.52 351 SER A CA 1
ATOM 4880 C C . SER A 1 373 ? -1.659 12.439 14.662 1.00 38.88 351 SER A C 1
ATOM 4881 O O . SER A 1 373 ? -1.004 12.126 15.660 1.00 42.45 351 SER A O 1
ATOM 4889 N N . GLY A 1 374 ? -1.195 12.254 13.439 1.00 27.83 352 GLY A N 1
ATOM 4890 C CA . GLY A 1 374 ? 0.012 11.492 13.233 1.00 27.63 352 GLY A CA 1
ATOM 4891 C C . GLY A 1 374 ? 0.302 11.401 11.755 1.00 28.93 352 GLY A C 1
ATOM 4892 O O . GLY A 1 374 ? -0.281 12.156 10.985 1.00 22.38 352 GLY A O 1
ATOM 4896 N N . ILE A 1 375 ? 1.210 10.499 11.388 1.00 24.60 353 ILE A N 1
ATOM 4897 C CA . ILE A 1 375 ? 1.740 10.400 10.026 1.00 21.16 353 ILE A CA 1
ATOM 4898 C C . ILE A 1 375 ? 1.667 8.949 9.607 1.00 22.42 353 ILE A C 1
ATOM 4899 O O . ILE A 1 375 ? 2.179 8.050 10.279 1.00 21.04 353 ILE A O 1
ATOM 4915 N N . ALA A 1 376 ? 1.005 8.674 8.497 1.00 18.58 354 ALA A N 1
ATOM 4916 C CA . ALA A 1 376 ? 1.043 7.312 8.015 1.00 19.32 354 ALA A CA 1
ATOM 4917 C C . ALA A 1 376 ? 2.306 7.151 7.189 1.00 19.73 354 ALA A C 1
ATOM 4918 O O . ALA A 1 376 ? 2.480 7.815 6.177 1.00 19.58 354 ALA A O 1
ATOM 4925 N N . LEU A 1 377 ? 3.196 6.269 7.618 1.00 17.61 355 LEU A N 1
ATOM 4926 C CA . LEU A 1 377 ? 4.508 6.228 7.009 1.00 19.94 355 LEU A CA 1
ATOM 4927 C C . LEU A 1 377 ? 4.501 5.548 5.664 1.00 17.33 355 LEU A C 1
ATOM 4928 O O . LEU A 1 377 ? 3.807 4.546 5.445 1.00 19.23 355 LEU A O 1
ATOM 4944 N N . VAL A 1 378 ? 5.353 6.066 4.798 1.00 23.22 356 VAL A N 1
ATOM 4945 C CA . VAL A 1 378 ? 5.455 5.585 3.446 1.00 23.37 356 VAL A CA 1
ATOM 4946 C C . VAL A 1 378 ? 6.847 5.089 3.181 1.00 22.96 356 VAL A C 1
ATOM 4947 O O . VAL A 1 378 ? 7.024 3.965 2.722 1.00 29.74 356 VAL A O 1
ATOM 4960 N N . ASP A 1 379 ? 7.832 5.922 3.512 1.00 21.03 357 ASP A N 1
ATOM 4961 C CA . ASP A 1 379 ? 9.226 5.599 3.306 1.00 28.04 357 ASP A CA 1
ATOM 4962 C C . ASP A 1 379 ? 10.118 6.668 3.938 1.00 23.95 357 ASP A C 1
ATOM 4963 O O . ASP A 1 379 ? 9.752 7.279 4.937 1.00 19.42 357 ASP A O 1
ATOM 4972 N N . GLU A 1 380 ? 11.294 6.915 3.383 1.00 24.25 358 GLU A N 1
ATOM 4973 C CA . GLU A 1 380 ? 12.126 7.969 3.956 1.00 23.72 358 GLU A CA 1
ATOM 4974 C C . GLU A 1 380 ? 12.989 8.662 2.919 1.00 33.36 358 GLU A C 1
ATOM 4975 O O . GLU A 1 380 ? 13.284 8.093 1.861 1.00 33.81 358 GLU A O 1
ATOM 4987 N N . VAL A 1 381 ? 13.397 9.889 3.234 1.00 25.47 359 VAL A N 1
ATOM 4988 C CA . VAL A 1 381 ? 14.308 10.627 2.358 1.00 25.90 359 VAL A CA 1
ATOM 4989 C C . VAL A 1 381 ? 15.690 10.020 2.546 1.00 22.10 359 VAL A C 1
ATOM 4990 O O . VAL A 1 381 ? 16.439 9.739 1.574 1.00 26.04 359 VAL A O 1
ATOM 5003 N N . THR A 1 382 ? 16.015 9.803 3.819 1.00 25.26 360 THR A N 1
ATOM 5004 C CA . THR A 1 382 ? 17.228 9.130 4.274 1.00 29.94 360 THR A CA 1
ATOM 5005 C C . THR A 1 382 ? 16.953 8.709 5.735 1.00 30.74 360 THR A C 1
ATOM 5006 O O . THR A 1 382 ? 15.991 9.175 6.333 1.00 26.03 360 THR A O 1
ATOM 5017 N N . GLY A 1 383 ? 17.765 7.836 6.323 1.00 38.76 361 GLY A N 1
ATOM 5018 C CA . GLY A 1 383 ? 17.471 7.364 7.668 1.00 43.43 361 GLY A CA 1
ATOM 5019 C C . GLY A 1 383 ? 17.351 8.478 8.707 1.00 39.57 361 GLY A C 1
ATOM 5020 O O . GLY A 1 383 ? 18.284 9.246 8.897 1.00 42.14 361 GLY A O 1
ATOM 5024 N N . GLY A 1 384 ? 16.205 8.573 9.382 1.00 35.73 362 GLY A N 1
ATOM 5025 C CA . GLY A 1 384 ? 15.981 9.667 10.325 1.00 35.68 362 GLY A CA 1
ATOM 5026 C C . GLY A 1 384 ? 15.232 10.847 9.722 1.00 30.05 362 GLY A C 1
ATOM 5027 O O . GLY A 1 384 ? 14.865 11.793 10.420 1.00 29.39 362 GLY A O 1
ATOM 5031 N N . VAL A 1 385 ? 14.973 10.773 8.418 1.00 28.18 363 VAL A N 1
ATOM 5032 C CA . VAL A 1 385 ? 14.188 11.782 7.734 1.00 23.91 363 VAL A CA 1
ATOM 5033 C C . VAL A 1 385 ? 12.992 11.067 7.054 1.00 19.45 363 VAL A C 1
ATOM 5034 O O . VAL A 1 385 ? 13.002 10.747 5.849 1.00 20.14 363 VAL A O 1
ATOM 5047 N N . PRO A 1 386 ? 11.967 10.757 7.840 1.00 17.97 364 PRO A N 1
ATOM 5048 C CA . PRO A 1 386 ? 10.879 9.930 7.286 1.00 18.79 364 PRO A CA 1
ATOM 5049 C C . PRO A 1 386 ? 9.918 10.707 6.415 1.00 17.64 364 PRO A C 1
ATOM 5050 O O . PRO A 1 386 ? 9.754 11.920 6.594 1.00 18.42 364 PRO A O 1
ATOM 5061 N N . LEU A 1 387 ? 9.244 9.983 5.524 1.00 20.40 365 LEU A N 1
ATOM 5062 C CA . LEU A 1 387 ? 8.251 10.528 4.598 1.00 17.30 365 LEU A CA 1
ATOM 5063 C C . LEU A 1 387 ? 6.970 9.723 4.769 1.00 15.03 365 LEU A C 1
ATOM 5064 O O . LEU A 1 387 ? 6.983 8.473 4.753 1.00 17.79 365 LEU A O 1
ATOM 5080 N N . GLY A 1 388 ? 5.862 10.446 4.949 1.00 17.51 366 GLY A N 1
ATOM 5081 C CA . GLY A 1 388 ? 4.568 9.822 5.142 1.00 17.99 366 GLY A CA 1
ATOM 5082 C C . GLY A 1 388 ? 3.490 10.776 4.681 1.00 21.04 366 GLY A C 1
ATOM 5083 O O . GLY A 1 388 ? 3.769 11.739 3.979 1.00 19.78 366 GLY A O 1
ATOM 5087 N N . THR A 1 389 ? 2.245 10.460 5.034 1.00 18.13 367 THR A N 1
ATOM 5088 C CA . THR A 1 389 ? 1.139 11.354 4.800 1.00 20.15 367 THR A CA 1
ATOM 5089 C C . THR A 1 389 ? 0.408 11.676 6.114 1.00 15.09 367 THR A C 1
ATOM 5090 O O . THR A 1 389 ? 0.286 10.828 6.984 1.00 20.91 367 THR A O 1
ATOM 5101 N N . LEU A 1 390 ? -0.116 12.889 6.221 1.00 15.99 368 LEU A N 1
ATOM 5102 C CA . LEU A 1 390 ? -0.857 13.259 7.421 1.00 19.12 368 LEU A CA 1
ATOM 5103 C C . LEU A 1 390 ? -2.077 12.385 7.620 1.00 16.39 368 LEU A C 1
ATOM 5104 O O . LEU A 1 390 ? -2.833 12.073 6.689 1.00 19.41 368 LEU A O 1
ATOM 5120 N N . THR A 1 391 ? -2.302 12.007 8.876 1.00 21.84 369 THR A N 1
ATOM 5121 C CA . THR A 1 391 ? -3.561 11.380 9.222 1.00 24.44 369 THR A CA 1
ATOM 5122 C C . THR A 1 391 ? -4.351 12.282 10.122 1.00 21.70 369 THR A C 1
ATOM 5123 O O . THR A 1 391 ? -3.788 12.931 11.020 1.00 22.91 369 THR A O 1
ATOM 5134 N N . GLY A 1 392 ? -5.656 12.327 9.870 1.00 26.93 370 GLY A N 1
ATOM 5135 C CA . GLY A 1 392 ? -6.551 13.174 10.632 1.00 36.04 370 GLY A CA 1
ATOM 5136 C C . GLY A 1 392 ? -6.481 14.629 10.215 1.00 32.57 370 GLY A C 1
ATOM 5137 O O . GLY A 1 392 ? -5.587 15.059 9.493 1.00 29.60 370 GLY A O 1
ATOM 5141 N N . GLY A 1 393 ? -7.466 15.394 10.657 1.00 28.37 371 GLY A N 1
ATOM 5142 C CA . GLY A 1 393 ? -7.410 16.831 10.516 1.00 29.44 371 GLY A CA 1
ATOM 5143 C C . GLY A 1 393 ? -7.711 17.319 9.120 1.00 28.20 371 GLY A C 1
ATOM 5144 O O . GLY A 1 393 ? -8.098 16.557 8.232 1.00 33.30 371 GLY A O 1
ATOM 5148 N N . GLN A 1 394 ? -7.452 18.592 8.904 1.00 30.47 372 GLN A N 1
ATOM 5149 C CA . GLN A 1 394 ? -7.920 19.296 7.716 1.00 29.82 372 GLN A CA 1
ATOM 5150 C C . GLN A 1 394 ? -7.132 18.996 6.427 1.00 37.41 372 GLN A C 1
ATOM 5151 O O . GLN A 1 394 ? -7.574 19.313 5.325 1.00 32.92 372 GLN A O 1
ATOM 5165 N N . ALA A 1 395 ? -5.949 18.407 6.568 1.00 24.40 373 ALA A N 1
ATOM 5166 C CA . ALA A 1 395 ? -5.080 18.130 5.420 1.00 18.75 373 ALA A CA 1
ATOM 5167 C C . ALA A 1 395 ? -4.687 16.660 5.392 1.00 19.47 373 ALA A C 1
ATOM 5168 O O . ALA A 1 395 ? -3.567 16.303 4.962 1.00 21.98 373 ALA A O 1
ATOM 5175 N N . ALA A 1 396 ? -5.591 15.796 5.835 1.00 20.22 374 ALA A N 1
ATOM 5176 C CA . ALA A 1 396 ? -5.323 14.370 5.771 1.00 23.36 374 ALA A CA 1
ATOM 5177 C C . ALA A 1 396 ? -4.891 13.997 4.376 1.00 24.03 374 ALA A C 1
ATOM 5178 O O . ALA A 1 396 ? -5.511 14.413 3.387 1.00 22.05 374 ALA A O 1
ATOM 5185 N N . GLY A 1 397 ? -3.833 13.193 4.294 1.00 18.79 375 GLY A N 1
ATOM 5186 C CA . GLY A 1 397 ? -3.292 12.774 3.032 1.00 18.99 375 GLY A CA 1
ATOM 5187 C C . GLY A 1 397 ? -2.113 13.567 2.528 1.00 18.68 375 GLY A C 1
ATOM 5188 O O . GLY A 1 397 ? -1.401 13.092 1.631 1.00 20.18 375 GLY A O 1
ATOM 5192 N N . LEU A 1 398 ? -1.868 14.743 3.086 1.00 18.50 376 LEU A N 1
ATOM 5193 C CA . LEU A 1 398 ? -0.768 15.568 2.610 1.00 17.32 376 LEU A CA 1
ATOM 5194 C C . LEU A 1 398 ? 0.555 14.897 2.908 1.00 18.91 376 LEU A C 1
ATOM 5195 O O . LEU A 1 398 ? 0.814 14.539 4.053 1.00 15.96 376 LEU A O 1
ATOM 5211 N N . PRO A 1 399 ? 1.413 14.767 1.894 1.00 16.95 377 PRO A N 1
ATOM 5212 C CA . PRO A 1 399 ? 2.762 14.259 2.191 1.00 15.25 377 PRO A CA 1
ATOM 5213 C C . PRO A 1 399 ? 3.540 15.173 3.131 1.00 16.28 377 PRO A C 1
ATOM 5214 O O . PRO A 1 399 ? 3.458 16.405 3.055 1.00 16.31 377 PRO A O 1
ATOM 5225 N N . VAL A 1 400 ? 4.262 14.541 4.051 1.00 16.03 378 VAL A N 1
ATOM 5226 C CA . VAL A 1 400 ? 5.016 15.251 5.072 1.00 16.22 378 VAL A CA 1
ATOM 5227 C C . VAL A 1 400 ? 6.351 14.539 5.314 1.00 14.77 378 VAL A C 1
ATOM 5228 O O . VAL A 1 400 ? 6.450 13.308 5.218 1.00 17.83 378 VAL A O 1
ATOM 5241 N N . VAL A 1 401 ? 7.370 15.344 5.601 1.00 17.71 379 VAL A N 1
ATOM 5242 C CA . VAL A 1 401 ? 8.680 14.883 6.004 1.00 16.54 379 VAL A CA 1
ATOM 5243 C C . VAL A 1 401 ? 9.025 15.634 7.265 1.00 15.97 379 VAL A C 1
ATOM 5244 O O . VAL A 1 401 ? 8.837 16.847 7.357 1.00 19.82 379 VAL A O 1
ATOM 5257 N N . THR A 1 402 ? 9.526 14.914 8.251 1.00 19.77 380 THR A N 1
ATOM 5258 C CA . THR A 1 402 ? 9.956 15.557 9.464 1.00 21.63 380 THR A CA 1
ATOM 5259 C C . THR A 1 402 ? 11.436 15.227 9.714 1.00 17.66 380 THR A C 1
ATOM 5260 O O . THR A 1 402 ? 11.979 14.203 9.253 1.00 22.22 380 THR A O 1
ATOM 5271 N N . LYS A 1 403 ? 12.096 16.105 10.454 1.00 19.88 381 LYS A N 1
ATOM 5272 C CA . LYS A 1 403 ? 13.528 15.939 10.679 1.00 22.36 381 LYS A CA 1
ATOM 5273 C C . LYS A 1 403 ? 13.948 16.693 11.916 1.00 24.38 381 LYS A C 1
ATOM 5274 O O . LYS A 1 403 ? 13.473 17.799 12.158 1.00 23.35 381 LYS A O 1
ATOM 5293 N N . ALA A 1 404 ? 14.854 16.111 12.685 1.00 25.09 382 ALA A N 1
ATOM 5294 C CA . ALA A 1 404 ? 15.400 16.838 13.813 1.00 28.07 382 ALA A CA 1
ATOM 5295 C C . ALA A 1 404 ? 16.285 17.972 13.278 1.00 22.42 382 ALA A C 1
ATOM 5296 O O . ALA A 1 404 ? 16.883 17.857 12.205 1.00 22.55 382 ALA A O 1
ATOM 5303 N N . GLY A 1 405 ? 16.347 19.059 14.031 1.00 25.00 383 GLY A N 1
ATOM 5304 C CA . GLY A 1 405 ? 16.963 20.288 13.582 1.00 28.59 383 GLY A CA 1
ATOM 5305 C C . GLY A 1 405 ? 18.439 20.125 13.296 1.00 29.02 383 GLY A C 1
ATOM 5306 O O . GLY A 1 405 ? 18.940 20.717 12.354 1.00 31.72 383 GLY A O 1
ATOM 5310 N N . GLY A 1 406 ? 19.128 19.322 14.104 1.00 28.82 384 GLY A N 1
ATOM 5311 C CA . GLY A 1 406 ? 20.567 19.181 13.972 1.00 31.28 384 GLY A CA 1
ATOM 5312 C C . GLY A 1 406 ? 20.994 18.115 12.974 1.00 33.06 384 GLY A C 1
ATOM 5313 O O . GLY A 1 406 ? 22.188 17.933 12.747 1.00 33.42 384 GLY A O 1
ATOM 5317 N N . PHE A 1 407 ? 20.025 17.436 12.354 1.00 28.07 385 PHE A N 1
ATOM 5318 C CA . PHE A 1 407 ? 20.305 16.215 11.612 1.00 27.92 385 PHE A CA 1
ATOM 5319 C C . PHE A 1 407 ? 20.450 16.444 10.108 1.00 26.42 385 PHE A C 1
ATOM 5320 O O . PHE A 1 407 ? 19.807 17.307 9.553 1.00 26.5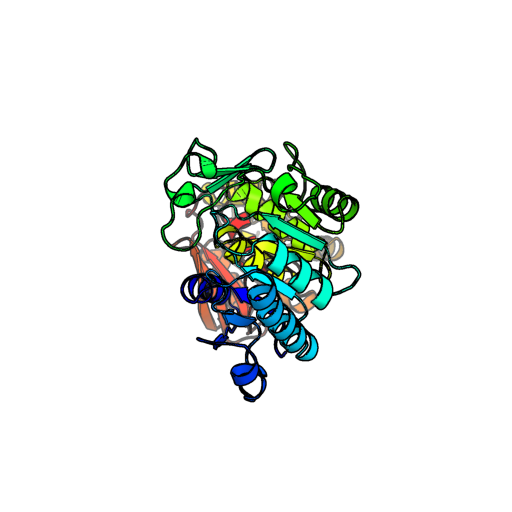7 385 PHE A O 1
ATOM 5337 N N . GLY A 1 408 ? 21.376 15.716 9.480 1.00 25.93 386 GLY A N 1
ATOM 5338 C CA . GLY A 1 408 ? 21.517 15.654 8.022 1.00 26.44 386 GLY A CA 1
ATOM 5339 C C . GLY A 1 408 ? 22.613 16.536 7.427 1.00 31.69 386 GLY A C 1
ATOM 5340 O O . GLY A 1 408 ? 23.100 17.458 8.083 1.00 31.34 386 GLY A O 1
ATOM 5344 N N . GLU A 1 409 ? 22.999 16.235 6.189 1.00 31.46 387 GLU A N 1
ATOM 5345 C CA . GLU A 1 409 ? 23.924 17.069 5.422 1.00 32.89 387 GLU A CA 1
ATOM 5346 C C . GLU A 1 409 ? 23.230 18.308 4.890 1.00 24.37 387 GLU A C 1
ATOM 5347 O O . GLU A 1 409 ? 21.993 18.425 4.920 1.00 25.75 387 GLU A O 1
ATOM 5359 N N . GLN A 1 410 ? 24.050 19.200 4.338 1.00 25.74 388 GLN A N 1
ATOM 5360 C CA . GLN A 1 410 ? 23.604 20.509 3.872 1.00 27.59 388 GLN A CA 1
ATOM 5361 C C . GLN A 1 410 ? 22.435 20.482 2.880 1.00 22.91 388 GLN A C 1
ATOM 5362 O O . GLN A 1 410 ? 21.563 21.356 2.928 1.00 22.00 388 GLN A O 1
ATOM 5376 N N . ASP A 1 411 ? 22.433 19.493 1.972 1.00 21.71 389 ASP A N 1
ATOM 5377 C CA . ASP A 1 411 ? 21.402 19.411 0.915 1.00 20.88 389 ASP A CA 1
ATOM 5378 C C . ASP A 1 411 ? 20.134 18.665 1.344 1.00 19.66 389 ASP A C 1
ATOM 5379 O O . ASP A 1 411 ? 19.253 18.438 0.520 1.00 19.85 389 ASP A O 1
ATOM 5388 N N . VAL A 1 412 ? 19.985 18.382 2.632 1.00 22.14 390 VAL A N 1
ATOM 5389 C CA . VAL A 1 412 ? 18.906 17.476 3.058 1.00 22.67 390 VAL A CA 1
ATOM 5390 C C . VAL A 1 412 ? 17.502 18.040 2.852 1.00 21.02 390 VAL A C 1
ATOM 5391 O O . VAL A 1 412 ? 16.580 17.266 2.564 1.00 19.85 390 VAL A O 1
ATOM 5404 N N . LEU A 1 413 ? 17.306 19.355 2.943 1.00 18.80 391 LEU A N 1
ATOM 5405 C CA . LEU A 1 413 ? 15.948 19.890 2.737 1.00 17.62 391 LEU A CA 1
ATOM 5406 C C . LEU A 1 413 ? 15.615 19.915 1.239 1.00 19.85 391 LEU A C 1
ATOM 5407 O O . LEU A 1 413 ? 14.462 19.718 0.846 1.00 19.82 391 LEU A O 1
ATOM 5423 N N . ILE A 1 414 ? 16.633 20.161 0.413 1.00 17.67 392 ILE A N 1
ATOM 5424 C CA . ILE A 1 414 ? 16.475 20.083 -1.030 1.00 17.86 392 ILE A CA 1
ATOM 5425 C C . ILE A 1 414 ? 16.050 18.661 -1.402 1.00 20.29 392 ILE A C 1
ATOM 5426 O O . ILE A 1 414 ? 15.058 18.440 -2.133 1.00 17.35 392 ILE A O 1
ATOM 5442 N N . ARG A 1 415 ? 16.783 17.706 -0.876 1.00 19.16 393 ARG A N 1
ATOM 5443 C CA . ARG A 1 415 ? 16.476 16.296 -1.105 1.00 21.33 393 ARG A CA 1
ATOM 5444 C C . ARG A 1 415 ? 15.069 15.920 -0.620 1.00 22.25 393 ARG A C 1
ATOM 5445 O O . ARG A 1 415 ? 14.392 15.138 -1.267 1.00 18.36 393 ARG A O 1
ATOM 5466 N N . ALA A 1 416 ? 14.675 16.433 0.543 1.00 19.12 394 ALA A N 1
ATOM 5467 C CA . ALA A 1 416 ? 13.333 16.190 1.118 1.00 16.17 394 ALA A CA 1
ATOM 5468 C C . ALA A 1 416 ? 12.235 16.681 0.227 1.00 15.28 394 ALA A C 1
ATOM 5469 O O . ALA A 1 416 ? 11.285 15.929 -0.055 1.00 17.58 394 ALA A O 1
ATOM 5476 N N . ALA A 1 417 ? 12.349 17.909 -0.250 1.00 16.90 395 ALA A N 1
ATOM 5477 C CA . ALA A 1 417 ? 11.355 18.445 -1.169 1.00 17.97 395 ALA A CA 1
ATOM 5478 C C . ALA A 1 417 ? 11.294 17.619 -2.435 1.00 20.27 395 ALA A C 1
ATOM 5479 O O . ALA A 1 417 ? 10.213 17.285 -2.940 1.00 17.57 395 ALA A O 1
ATOM 5486 N N . GLN A 1 418 ? 12.452 17.262 -2.972 1.00 18.41 396 GLN A N 1
ATOM 5487 C CA . GLN A 1 418 ? 12.481 16.475 -4.176 1.00 19.27 396 GLN A CA 1
ATOM 5488 C C . GLN A 1 418 ? 11.834 15.105 -3.932 1.00 18.73 396 GLN A C 1
ATOM 5489 O O . GLN A 1 418 ? 11.115 14.606 -4.784 1.00 19.99 396 GLN A O 1
ATOM 5503 N N . ALA A 1 419 ? 12.063 14.521 -2.751 1.00 19.99 397 ALA A N 1
ATOM 5504 C CA . ALA A 1 419 ? 11.519 13.204 -2.411 1.00 18.70 397 ALA A CA 1
ATOM 5505 C C . ALA A 1 419 ? 10.017 13.215 -2.453 1.00 18.42 397 ALA A C 1
ATOM 5506 O O . ALA A 1 419 ? 9.407 12.229 -2.855 1.00 19.23 397 ALA A O 1
ATOM 5513 N N . ILE A 1 420 ? 9.429 14.319 -2.016 1.00 14.68 398 ILE A N 1
ATOM 5514 C CA . ILE A 1 420 ? 7.959 14.410 -1.997 1.00 14.67 398 ILE A CA 1
ATOM 5515 C C . ILE A 1 420 ? 7.482 14.456 -3.443 1.00 15.63 398 ILE A C 1
ATOM 5516 O O . ILE A 1 420 ? 6.557 13.748 -3.847 1.00 18.58 398 ILE A O 1
ATOM 5532 N N . ARG A 1 421 ? 8.124 15.302 -4.239 1.00 19.39 399 ARG A N 1
ATOM 5533 C CA . ARG A 1 421 ? 7.674 15.498 -5.606 1.00 20.82 399 ARG A CA 1
ATOM 5534 C C . ARG A 1 421 ? 7.791 14.208 -6.396 1.00 18.37 399 ARG A C 1
ATOM 5535 O O . ARG A 1 421 ? 6.945 13.893 -7.200 1.00 22.62 399 ARG A O 1
ATOM 5556 N N . GLU A 1 422 ? 8.875 13.471 -6.151 1.00 20.32 400 GLU A N 1
ATOM 5557 C CA . GLU A 1 422 ? 9.232 12.329 -6.975 1.00 20.51 400 GLU A CA 1
ATOM 5558 C C . GLU A 1 422 ? 8.678 10.994 -6.506 1.00 16.79 400 GLU A C 1
ATOM 5559 O O . GLU A 1 422 ? 9.129 9.950 -6.930 1.00 17.55 400 GLU A O 1
ATOM 5571 N N . ARG A 1 423 ? 7.714 11.053 -5.584 1.00 17.04 401 ARG A N 1
ATOM 5572 C CA . ARG A 1 423 ? 6.983 9.879 -5.160 1.00 19.87 401 ARG A CA 1
ATOM 5573 C C . ARG A 1 423 ? 5.569 9.963 -5.684 1.00 18.15 401 ARG A C 1
ATOM 5574 O O . ARG A 1 423 ? 4.970 11.035 -5.665 1.00 20.32 401 ARG A O 1
ATOM 5595 N N . ARG A 1 424 ? 5.072 8.827 -6.136 1.00 17.66 402 ARG A N 1
ATOM 5596 C CA . ARG A 1 424 ? 3.685 8.676 -6.551 1.00 17.75 402 ARG A CA 1
ATOM 5597 C C . ARG A 1 424 ? 2.883 8.359 -5.291 1.00 20.95 402 ARG A C 1
ATOM 5598 O O . ARG A 1 424 ? 3.181 7.394 -4.580 1.00 20.25 402 ARG A O 1
ATOM 5619 N N . PHE A 1 425 ? 1.881 9.177 -5.024 1.00 18.05 403 PHE A N 1
ATOM 5620 C CA . PHE A 1 425 ? 0.972 8.918 -3.905 1.00 23.20 403 PHE A CA 1
ATOM 5621 C C . PHE A 1 425 ? -0.393 8.496 -4.441 1.00 30.85 403 PHE A C 1
ATOM 5622 O O . PHE A 1 425 ? -0.867 9.086 -5.388 1.00 28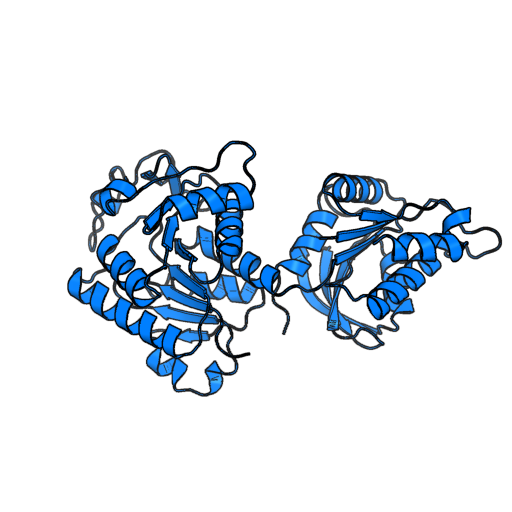.29 403 PHE A O 1
ATOM 5639 N N . THR A 1 426 ? -1.014 7.489 -3.830 1.00 38.23 404 THR A N 1
ATOM 5640 C CA . THR A 1 426 ? -2.338 7.040 -4.271 1.00 40.46 404 THR A CA 1
ATOM 5641 C C . THR A 1 426 ? -3.332 7.049 -3.123 1.00 41.18 404 THR A C 1
ATOM 5642 O O . THR A 1 426 ? -3.213 7.868 -2.222 1.00 39.80 404 THR A O 1
#

Nearest PDB structures (foldseek):
  4xg0-assembly1_A  TM=1.003E+00  e=5.480E-79  Bordetella bronchiseptica RB50
  4xfr-assembly1_A  TM=9.719E-01  e=4.977E-71  Bordetella bronchiseptica RB50
  4xfm-assembly1_A  TM=5.811E-01  e=1.859E-27  Pectobacterium atrosepticum SCRI1043
  5dmh-assembly1_A  TM=5.202E-01  e=4.159E-23  Cupriavidus necator H16
  3dqq-assembly2_B  TM=5.140E-01  e=1.259E-23  Salmonella enterica subsp. enterica serovar Typhimurium

B-factor: mean 37.25, std 15.5, range [14.03, 111.19]

Sequence (393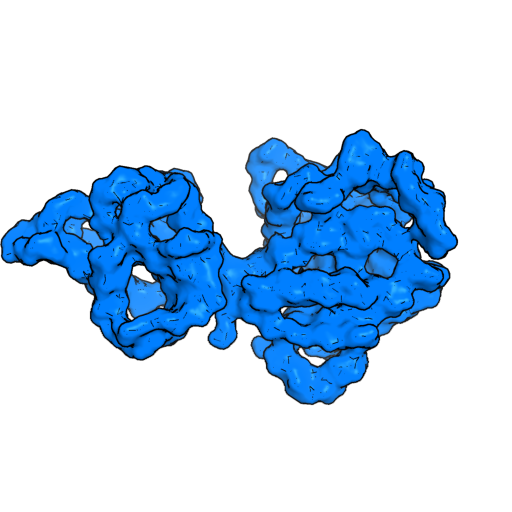 aa):
GGPYIGIVADDLTGSSGDTAVQFVRAGWATQLSVGGAEQALADPAVRQAEEVLAVTTHSRPLAAADAAAVVRGEVERLRAAGVQRLYKKVDSTLRGAFKAEIDAARLAWGEDAIAVVCPAFPVTGRTVRQGVLYVGDRPVTETSAATDPVTPVTESHIPTLLGCAQQLAAQAGETPAELARRIAAAAPVVVVDALDDADVQRLARAIGVLGQRAVPVGSGGLAAPLARVWAGGQAAGPVLVVVTSQHSAARQQAAALQQAGARTWAPTLAQLADDRNWAAWTAEVDALMLLAPEGRLAGLDADSVARRLGELAARLVLAHGAAGVVVATGGDGASAVLAALQASGIALVDEVTGGVPLGTLTGGQAAGLPVVTKAGGFGEQDVLIRAAQAIRERRFT

Radius of gyration: 23.87 Å; Cα contacts (8 Å, |Δi|>4): 934; chains: 1; bounding box: 47×60×62 Å